Protein 2NO4 (pdb70)

Radius of gyration: 22.95 Å; Cα contacts (8 Å, |Δi|>4): 822; chains: 2; bounding box: 64×48×56 Å

CATH classification: 3.40.50.1000 (+1 more: 1.10.150.240)

GO terms:
  GO:0018784 (S)-2-haloacid dehalogenase activity (F, EXP)

Organism: Burkholderia cepacia (NCBI:txid292)

Sequence (451 aa):
LVDSLRACVFDAYGTLLDVHSAVMRNADEVGASAEALSMLWRQRQLEYSWTRTLMHQYADFWQLTDEALTFALRTYHLEDRKGLKDRLMSAYKELSAYPDAAETLEKLKSAGYIVAILSNGNDEMLQAALKASKLDRVLDSCLSADDLKIYKPDPRIYQFACDRLGVNPNEVCFVSSNAWDLGGAGKFGFNTVRINRQGNPPEYEFAPLKHQVNSLSELWPLLAKLVDSLRACVFDAYGTLLDVHSAVMRNADEVGASAEALSMLWRQRQLEYSWTRTLMHQYADFWQLTDEALTFALRTYHLEDRKGLKDRLMSAYKELSAYPDAAETLEKLKSAGYIVAILSNGNDEMLQAALKASKLDRVLDSCLSADDLKIYKPDPRIYQFACDRLGVNPNEVCFVSSNAWDLGGAGKFGFNTVRINRQGNPPEYEFAPLKHQVNSLSELWPLLAKN

B-factor: mean 32.61, std 12.42, range [8.03, 104.61]

Structure (mmCIF, N/CA/C/O backbone):
data_2NO4
#
_entry.id   2NO4
#
_cell.length_a   103.999
_cell.length_b   103.999
_cell.length_c   134.811
_cell.angle_alpha   90.000
_cell.angle_beta   90.000
_cell.angle_gamma   120.000
#
_symmetry.space_group_name_H-M   'P 31 2 1'
#
loop_
_entity.id
_entity.type
_entity.pdbx_description
1 polymer '(S)-2-haloacid dehalogenase IVA'
2 non-polymer 'SULFATE ION'
3 non-polymer 'CHLORIDE ION'
4 water water
#
loop_
_atom_site.group_PDB
_atom_site.id
_atom_site.type_symbol
_atom_site.label_atom_id
_atom_site.label_alt_id
_atom_site.label_comp_id
_atom_site.label_asym_id
_atom_site.label_entity_id
_atom_site.label_seq_id
_atom_site.pdbx_PDB_ins_code
_atom_site.Cartn_x
_atom_site.Cartn_y
_atom_site.Cartn_z
_atom_site.occupancy
_atom_site.B_iso_or_equiv
_atom_site.auth_seq_id
_atom_site.auth_comp_id
_atom_site.auth_asym_id
_atom_site.auth_atom_id
_atom_site.pdbx_PDB_model_num
ATOM 1 N N . LEU A 1 10 ? -29.911 69.290 -19.474 1.00 104.06 1 LEU A N 1
ATOM 2 C CA . LEU A 1 10 ? -30.419 70.697 -19.553 1.00 104.05 1 LEU A CA 1
ATOM 3 C C . LEU A 1 10 ? -31.938 70.824 -19.239 1.00 103.38 1 LEU A C 1
ATOM 4 O O . LEU A 1 10 ? -32.293 71.333 -18.167 1.00 103.57 1 LEU A O 1
ATOM 9 N N . VAL A 1 11 ? -32.823 70.357 -20.134 1.00 101.88 2 VAL A N 1
ATOM 10 C CA . VAL A 1 11 ? -34.293 70.478 -19.905 1.00 99.33 2 VAL A CA 1
ATOM 11 C C . VAL A 1 11 ? -35.124 69.155 -19.892 1.00 98.55 2 VAL A C 1
ATOM 12 O O . VAL A 1 11 ? -36.097 69.049 -19.133 1.00 98.20 2 VAL A O 1
ATOM 16 N N . ASP A 1 12 ? -34.736 68.170 -20.714 1.00 96.65 3 ASP A N 1
ATOM 17 C CA . ASP A 1 12 ? -35.420 66.852 -20.803 1.00 94.73 3 ASP A CA 1
ATOM 18 C C . ASP A 1 12 ? -34.405 65.691 -20.825 1.00 90.00 3 ASP A C 1
ATOM 19 O O . ASP A 1 12 ? -34.511 64.755 -21.634 1.00 90.26 3 ASP A O 1
ATOM 24 N N . SER A 1 13 ? -33.451 65.740 -19.900 1.00 83.70 4 SER A N 1
ATOM 25 C CA . SER A 1 13 ? -32.153 65.095 -20.105 1.00 77.05 4 SER A CA 1
ATOM 26 C C . SER A 1 13 ? -31.944 63.601 -19.756 1.00 70.66 4 SER A C 1
ATOM 27 O O . SER A 1 13 ? -31.058 62.979 -20.348 1.00 69.00 4 SER A O 1
ATOM 30 N N . LEU A 1 14 ? -32.732 63.035 -18.833 1.00 63.33 5 LEU A N 1
ATOM 31 C CA . LEU A 1 14 ? -32.408 61.707 -18.232 1.00 57.59 5 LEU A CA 1
ATOM 32 C C . LEU A 1 14 ? -32.330 60.524 -19.204 1.00 53.06 5 LEU A C 1
ATOM 33 O O . LEU A 1 14 ? -33.305 60.201 -19.880 1.00 52.92 5 LEU A O 1
ATOM 38 N N . ARG A 1 15 ? -31.164 59.882 -19.250 1.00 47.81 6 ARG A N 1
ATOM 39 C CA . ARG A 1 15 ? -30.953 58.731 -20.114 1.00 44.29 6 ARG A CA 1
ATOM 40 C C . ARG A 1 15 ? -30.685 57.450 -19.343 1.00 41.88 6 ARG A C 1
ATOM 41 O O . ARG A 1 15 ? -30.874 56.345 -19.874 1.00 39.48 6 ARG A O 1
ATOM 49 N N . ALA A 1 16 ? -30.219 57.604 -18.100 1.00 37.68 7 ALA A N 1
ATOM 50 C CA . ALA A 1 16 ? -29.686 56.479 -17.340 1.00 33.86 7 ALA A CA 1
ATOM 51 C C . ALA A 1 16 ? -30.150 56.567 -15.903 1.00 32.06 7 ALA A C 1
ATOM 52 O O . ALA A 1 16 ? -30.119 57.655 -15.287 1.00 27.58 7 ALA A O 1
ATOM 54 N N . CYS A 1 17 ? -30.602 55.414 -15.395 1.00 31.58 8 CYS A N 1
ATOM 55 C CA . CYS A 1 17 ? -30.827 55.212 -13.967 1.00 31.14 8 CYS A CA 1
ATOM 56 C C . CYS A 1 17 ? -29.703 54.317 -13.452 1.00 29.31 8 CYS A C 1
ATOM 57 O O . CYS A 1 17 ? -29.600 53.157 -13.817 1.00 28.09 8 CYS A O 1
ATOM 60 N N . VAL A 1 18 ? -28.852 54.911 -12.623 1.00 28.52 9 VAL A N 1
ATOM 61 C CA . VAL A 1 18 ? -27.715 54.220 -12.024 1.00 26.43 9 VAL A CA 1
ATOM 62 C C . VAL A 1 18 ? -28.009 54.000 -10.533 1.00 24.69 9 VAL A C 1
ATOM 63 O O . VAL A 1 18 ? -28.243 54.950 -9.773 1.00 23.53 9 VAL A O 1
ATOM 67 N N . PHE A 1 19 ? -27.995 52.727 -10.142 1.00 24.07 10 PHE A N 1
ATOM 68 C CA . PHE A 1 19 ? -28.282 52.299 -8.769 1.00 24.35 10 PHE A CA 1
ATOM 69 C C . PHE A 1 19 ? -27.027 51.886 -8.008 1.00 23.05 10 PHE A C 1
ATOM 70 O O . PHE A 1 19 ? -26.173 51.183 -8.527 1.00 23.57 10 PHE A O 1
ATOM 78 N N . ASP A 1 20 ? -26.967 52.298 -6.751 1.00 24.88 11 ASP A N 1
ATOM 79 C CA . ASP A 1 20 ? -26.155 51.635 -5.739 1.00 25.84 11 ASP A CA 1
ATOM 80 C C . ASP A 1 20 ? -26.658 50.182 -5.537 1.00 23.72 11 ASP A C 1
ATOM 81 O O . ASP A 1 20 ? -27.872 49.944 -5.659 1.00 24.53 11 ASP A O 1
ATOM 86 N N . ALA A 1 21 ? -25.776 49.222 -5.212 1.00 22.42 12 ALA A N 1
ATOM 87 C CA . ALA A 1 21 ? -26.268 47.882 -4.808 1.00 21.63 12 ALA A CA 1
ATOM 88 C C . ALA A 1 21 ? -26.503 47.692 -3.285 1.00 24.82 12 ALA A C 1
ATOM 89 O O . ALA A 1 21 ? -27.639 47.503 -2.864 1.00 25.26 12 ALA A O 1
ATOM 91 N N . TYR A 1 22 ? -25.442 47.729 -2.479 1.00 23.96 13 TYR A N 1
ATOM 92 C CA . TYR A 1 22 ? -25.524 47.254 -1.089 1.00 25.02 13 TYR A CA 1
ATOM 93 C C . TYR A 1 22 ? -26.145 48.325 -0.187 1.00 25.71 13 TYR A C 1
ATOM 94 O O . TYR A 1 22 ? -25.513 49.320 0.083 1.00 24.91 13 TYR A O 1
ATOM 103 N N . GLY A 1 23 ? -27.403 48.112 0.207 1.00 26.33 14 GLY A N 1
ATOM 104 C CA . GLY A 1 23 ? -28.164 49.077 0.997 1.00 25.60 14 GLY A CA 1
ATOM 105 C C . GLY A 1 23 ? -29.333 49.687 0.236 1.00 25.56 14 GLY A C 1
ATOM 106 O O . GLY A 1 23 ? -30.191 50.301 0.849 1.00 25.99 14 GLY A O 1
ATOM 107 N N . THR A 1 24 ? -29.342 49.556 -1.095 1.00 24.37 15 THR A N 1
ATOM 108 C CA . THR A 1 24 ? -30.340 50.186 -1.941 1.00 24.04 15 THR A CA 1
ATOM 109 C C . THR A 1 24 ? -31.202 49.141 -2.661 1.00 24.44 15 THR A C 1
ATOM 110 O O . THR A 1 24 ? -32.433 49.163 -2.549 1.00 25.46 15 THR A O 1
ATOM 114 N N . LEU A 1 25 ? -30.560 48.268 -3.429 1.00 23.08 16 LEU A N 1
ATOM 115 C CA . LEU A 1 25 ? -31.253 47.133 -4.076 1.00 24.15 16 LEU A CA 1
ATOM 116 C C . LEU A 1 25 ? -31.140 45.890 -3.227 1.00 25.66 16 LEU A C 1
ATOM 117 O O . LEU A 1 25 ? -32.023 45.028 -3.280 1.00 26.47 16 LEU A O 1
ATOM 122 N N . LEU A 1 26 ? -30.008 45.755 -2.518 1.00 25.96 17 LEU A N 1
ATOM 123 C CA . LEU A 1 26 ? -29.738 44.573 -1.696 1.00 26.72 17 LEU A CA 1
ATOM 124 C C . LEU A 1 26 ? -29.790 44.955 -0.224 1.00 27.56 17 LEU A C 1
ATOM 125 O O . LEU A 1 26 ? -29.235 45.978 0.187 1.00 25.12 17 LEU A O 1
ATOM 130 N N . ASP A 1 27 ? -30.484 44.140 0.568 1.00 27.94 18 ASP A N 1
ATOM 131 C CA . ASP A 1 27 ? -30.702 44.452 1.993 1.00 30.42 18 ASP A CA 1
ATOM 132 C C . ASP A 1 27 ? -29.516 43.961 2.837 1.00 29.93 18 ASP A C 1
ATOM 133 O O . ASP A 1 27 ? -29.378 42.764 3.066 1.00 30.63 18 ASP A O 1
ATOM 138 N N . VAL A 1 28 ? -28.658 44.883 3.288 1.00 32.46 19 VAL A N 1
ATOM 139 C CA . VAL A 1 28 ? -27.480 44.493 4.089 1.00 34.99 19 VAL A CA 1
ATOM 140 C C . VAL A 1 28 ? -27.844 43.928 5.496 1.00 36.45 19 VAL A C 1
ATOM 141 O O . VAL A 1 28 ? -27.066 43.153 6.040 1.00 36.12 19 VAL A O 1
ATOM 145 N N . HIS A 1 29 ? -29.025 44.269 6.038 1.00 36.20 20 HIS A N 1
ATOM 146 C CA . HIS A 1 29 ? -29.489 43.698 7.340 1.00 35.97 20 HIS A CA 1
ATOM 147 C C . HIS A 1 29 ? -29.798 42.190 7.298 1.00 36.50 20 HIS A C 1
ATOM 148 O O . HIS A 1 29 ? -29.774 41.512 8.329 1.00 33.92 20 HIS A O 1
ATOM 155 N N . SER A 1 30 ? -30.059 41.666 6.103 1.00 36.65 21 SER A N 1
ATOM 156 C CA . SER A 1 30 ? -30.580 40.298 5.939 1.00 36.01 21 SER A CA 1
ATOM 157 C C . SER A 1 30 ? -29.570 39.195 6.221 1.00 33.62 21 SER A C 1
ATOM 158 O O . SER A 1 30 ? -29.978 38.070 6.525 1.00 34.76 21 SER A O 1
ATOM 161 N N . ALA A 1 31 ? -28.269 39.480 6.085 1.00 31.29 22 ALA A N 1
ATOM 162 C CA . ALA A 1 31 ? -27.263 38.426 6.314 1.00 32.83 22 ALA A CA 1
ATOM 163 C C . ALA A 1 31 ? -27.283 37.980 7.784 1.00 32.02 22 ALA A C 1
ATOM 164 O O . ALA A 1 31 ? -27.304 36.739 8.079 1.00 33.43 22 ALA A O 1
ATOM 166 N N . VAL A 1 32 ? -27.364 38.970 8.681 1.00 30.98 23 VAL A N 1
ATOM 167 C CA . VAL A 1 32 ? -27.478 38.663 10.121 1.00 28.61 23 VAL A CA 1
ATOM 168 C C . VAL A 1 32 ? -28.942 38.314 10.478 1.00 29.05 23 VAL A C 1
ATOM 169 O O . VAL A 1 32 ? -29.163 37.391 11.269 1.00 28.29 23 VAL A O 1
ATOM 173 N N . MET A 1 33 ? -29.916 39.015 9.913 1.00 28.71 24 MET A N 1
ATOM 174 C CA . MET A 1 33 ? -31.313 38.772 10.256 1.00 34.42 24 MET A CA 1
ATOM 175 C C . MET A 1 33 ? -31.720 37.313 10.046 1.00 33.57 24 MET A C 1
ATOM 176 O O . MET A 1 33 ? -32.314 36.699 10.918 1.00 27.68 24 MET A O 1
ATOM 185 N N . ARG A 1 34 ? -31.343 36.745 8.904 1.00 36.14 25 ARG A N 1
ATOM 186 C CA . ARG A 1 34 ? -31.644 35.360 8.598 1.00 41.21 25 ARG A CA 1
ATOM 187 C C . ARG A 1 34 ? -30.981 34.390 9.584 1.00 40.18 25 ARG A C 1
ATOM 188 O O . ARG A 1 34 ? -31.444 33.253 9.729 1.00 41.09 25 ARG A O 1
ATOM 196 N N . ASN A 1 35 ? -29.910 34.835 10.253 1.00 34.67 26 ASN A N 1
ATOM 197 C CA . ASN A 1 35 ? -29.153 33.981 11.155 1.00 31.83 26 ASN A CA 1
ATOM 198 C C . ASN A 1 35 ? -29.186 34.454 12.600 1.00 28.56 26 ASN A C 1
ATOM 199 O O . ASN A 1 35 ? -28.330 34.054 13.3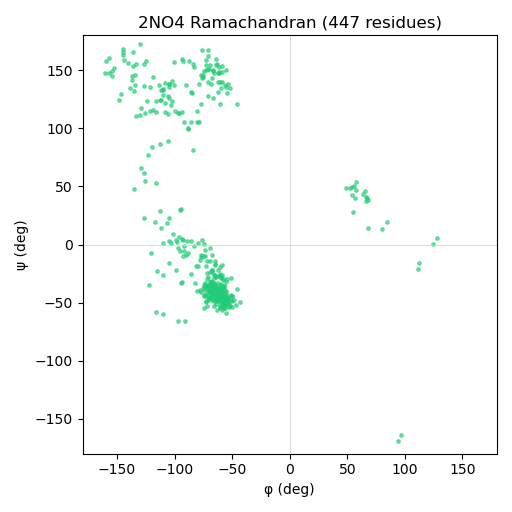72 1.00 25.16 26 ASN A O 1
ATOM 204 N N . ALA A 1 36 ? -30.160 35.292 12.951 1.00 26.64 27 ALA A N 1
ATOM 205 C CA . ALA A 1 36 ? -30.185 35.976 14.247 1.00 26.94 27 ALA A CA 1
ATOM 206 C C . ALA A 1 36 ? -30.204 35.034 15.467 1.00 26.77 27 ALA A C 1
ATOM 207 O O . ALA A 1 36 ? -29.534 35.300 16.476 1.00 24.52 27 ALA A O 1
ATOM 209 N N . ASP A 1 37 ? -30.923 33.913 15.354 1.00 27.53 28 ASP A N 1
ATOM 210 C CA . ASP A 1 37 ? -31.018 32.949 16.441 1.00 28.35 28 ASP A CA 1
ATOM 211 C C . ASP A 1 37 ? -29.676 32.286 16.678 1.00 28.31 28 ASP A C 1
ATOM 212 O O . ASP A 1 37 ? -29.308 32.047 17.838 1.00 30.46 28 ASP A O 1
ATOM 217 N N . GLU A 1 38 ? -28.931 32.011 15.617 1.00 23.14 29 GLU A N 1
ATOM 218 C CA . GLU A 1 38 ? -27.627 31.417 15.815 1.00 23.51 29 GLU A CA 1
ATOM 219 C C . GLU A 1 38 ? -26.640 32.428 16.392 1.00 21.00 29 GLU A C 1
ATOM 220 O O . GLU A 1 38 ? -25.751 32.069 17.125 1.00 20.91 29 GLU A O 1
ATOM 231 N N . VAL A 1 39 ? -26.831 33.701 16.068 1.00 24.08 30 VAL A N 1
ATOM 232 C CA . VAL A 1 39 ? -25.956 34.788 16.592 1.00 25.22 30 VAL A CA 1
ATOM 233 C C . VAL A 1 39 ? -26.265 35.080 18.087 1.00 25.28 30 VAL A C 1
ATOM 234 O O . VAL A 1 39 ? -25.340 35.233 18.874 1.00 26.45 30 VAL A O 1
ATOM 238 N N . GLY A 1 40 ? -27.558 35.136 18.459 1.00 25.32 31 GLY A N 1
ATOM 239 C CA . GLY A 1 40 ? -27.994 35.424 19.846 1.00 23.61 31 GLY A CA 1
ATOM 240 C C . GLY A 1 40 ? -28.322 36.902 19.955 1.00 22.98 31 GLY A C 1
ATOM 241 O O . GLY A 1 40 ? -28.459 37.577 18.939 1.00 22.92 31 GLY A O 1
ATOM 242 N N . ALA A 1 41 ? -28.411 37.433 21.173 1.00 22.19 32 ALA A N 1
ATOM 243 C CA . ALA A 1 41 ? -29.039 38.752 21.377 1.00 21.78 32 ALA A CA 1
ATOM 244 C C . ALA A 1 41 ? -28.174 39.959 20.943 1.00 22.50 32 ALA A C 1
ATOM 245 O O . ALA A 1 41 ? -28.672 41.094 20.867 1.00 24.69 32 ALA A O 1
ATOM 247 N N . SER A 1 42 ? -26.905 39.718 20.636 1.00 22.39 33 SER A N 1
ATOM 248 C CA . SER A 1 42 ? -26.033 40.754 20.065 1.00 26.29 33 SER A CA 1
ATOM 249 C C . SER A 1 42 ? -26.233 40.973 18.550 1.00 25.49 33 SER A C 1
ATOM 250 O O . SER A 1 42 ? -25.533 41.804 18.000 1.00 24.82 33 SER A O 1
ATOM 253 N N . ALA A 1 43 ? -27.166 40.248 17.907 1.00 22.71 34 ALA A N 1
ATOM 254 C CA . ALA A 1 43 ? -27.242 40.214 16.441 1.00 22.54 34 ALA A CA 1
ATOM 255 C C . ALA A 1 43 ? -27.323 41.594 15.816 1.00 20.58 34 ALA A C 1
ATOM 256 O O . ALA A 1 43 ? -26.612 41.866 14.841 1.00 23.93 34 ALA A O 1
ATOM 258 N N . GLU A 1 44 ? -28.209 42.440 16.325 1.00 22.18 35 GLU A N 1
ATOM 259 C CA . GLU A 1 44 ? -28.393 43.773 15.743 1.00 23.45 35 GLU A CA 1
ATOM 260 C C . GLU A 1 44 ? -27.108 44.643 15.882 1.00 24.47 35 GLU A C 1
ATOM 261 O O . GLU A 1 44 ? -26.693 45.287 14.916 1.00 20.49 35 GLU A O 1
ATOM 267 N N . ALA A 1 45 ? -26.502 44.636 17.074 1.00 20.83 36 ALA A N 1
ATOM 268 C CA . ALA A 1 45 ? -25.244 45.362 17.332 1.00 21.67 36 ALA A CA 1
ATOM 269 C C . ALA A 1 45 ? -24.102 44.815 16.437 1.00 21.94 36 ALA A C 1
ATOM 270 O O . ALA A 1 45 ? -23.302 45.595 15.879 1.00 22.03 36 ALA A O 1
ATOM 272 N N . LEU A 1 46 ? -24.015 43.483 16.314 1.00 19.01 37 LEU A N 1
ATOM 273 C CA . LEU A 1 46 ? -23.035 42.860 15.459 1.00 21.54 37 LEU A CA 1
ATOM 274 C C . LEU A 1 46 ? -23.209 43.330 13.986 1.00 20.55 37 LEU A C 1
ATOM 275 O O . LEU A 1 46 ? -22.234 43.664 13.301 1.00 20.68 37 LEU A O 1
ATOM 280 N N . SER A 1 47 ? -24.447 43.324 13.527 1.00 20.86 38 SER A N 1
ATOM 281 C CA . SER A 1 47 ? -24.798 43.693 12.168 1.00 23.36 38 SER A CA 1
ATOM 282 C C . SER A 1 47 ? -24.403 45.142 11.896 1.00 24.15 38 SER A C 1
ATOM 283 O O . SER A 1 47 ? -23.830 45.422 10.851 1.00 24.71 38 SER A O 1
ATOM 286 N N . MET A 1 48 ? -24.716 46.054 12.823 1.00 23.01 39 MET A N 1
ATOM 287 C CA . MET A 1 48 ? -24.317 47.457 12.697 1.00 25.90 39 MET A CA 1
ATOM 288 C C . MET A 1 48 ? -22.803 47.613 12.670 1.00 23.92 39 MET A C 1
ATOM 289 O O . MET A 1 48 ? -22.317 48.384 11.883 1.00 21.12 39 MET A O 1
ATOM 294 N N . LEU A 1 49 ? -22.078 46.865 13.508 1.00 22.54 40 LEU A N 1
ATOM 295 C CA . LEU A 1 49 ? -20.617 47.004 13.583 1.00 21.83 40 LEU A CA 1
ATOM 296 C C . LEU A 1 49 ? -19.992 46.444 12.288 1.00 21.69 40 LEU A C 1
ATOM 297 O O . LEU A 1 49 ? -19.038 47.012 11.728 1.00 21.18 40 LEU A O 1
ATOM 302 N N . TRP A 1 50 ? -20.522 45.314 11.831 1.00 19.23 41 TRP A N 1
ATOM 303 C CA . TRP A 1 50 ? -20.087 44.714 10.595 1.00 20.58 41 TRP A CA 1
ATOM 304 C C . TRP A 1 50 ? -20.165 45.693 9.416 1.00 19.81 41 TRP A C 1
ATOM 305 O O . TRP A 1 50 ? -19.194 45.874 8.689 1.00 19.95 41 TRP A O 1
ATOM 316 N N . ARG A 1 51 ? -21.332 46.291 9.236 1.00 21.87 42 ARG A N 1
ATOM 317 C CA . ARG A 1 51 ? -21.554 47.289 8.206 1.00 21.23 42 ARG A CA 1
ATOM 318 C C . ARG A 1 51 ? -20.624 48.547 8.377 1.00 17.14 42 ARG A C 1
ATOM 319 O O . ARG A 1 51 ? -20.023 48.992 7.373 1.00 20.13 42 ARG A O 1
ATOM 327 N N . GLN A 1 52 ? -20.518 49.110 9.579 1.00 13.42 43 GLN A N 1
ATOM 328 C CA . GLN A 1 52 ? -19.700 50.319 9.744 1.00 14.33 43 GLN A CA 1
ATOM 329 C C . GLN A 1 52 ? -18.221 50.068 9.443 1.00 13.14 43 GLN A C 1
ATOM 330 O O . GLN A 1 52 ? -17.545 50.903 8.856 1.00 8.03 43 GLN A O 1
ATOM 341 N N . ARG A 1 53 ? -17.713 48.914 9.854 1.00 16.67 44 ARG A N 1
ATOM 342 C CA . ARG A 1 53 ? -16.275 48.564 9.550 1.00 18.51 44 ARG A CA 1
ATOM 343 C C . ARG A 1 53 ? -16.013 48.230 8.074 1.00 17.22 44 ARG A C 1
ATOM 344 O O . ARG A 1 53 ? -14.985 48.602 7.528 1.00 19.29 44 ARG A O 1
ATOM 352 N N . GLN A 1 54 ? -16.961 47.572 7.429 1.00 19.97 45 GLN A N 1
ATOM 353 C CA . GLN A 1 54 ? -16.881 47.291 5.994 1.00 20.74 45 GLN A CA 1
ATOM 354 C C . GLN A 1 54 ? -16.727 48.620 5.224 1.00 20.92 45 GLN A C 1
ATOM 355 O O . GLN A 1 54 ? -15.813 48.771 4.389 1.00 23.59 45 GLN A O 1
ATOM 361 N N . LEU A 1 55 ? -17.567 49.590 5.554 1.00 18.99 46 LEU A N 1
ATOM 362 C CA . LEU A 1 55 ? -17.498 50.910 4.938 1.00 20.80 46 LEU A CA 1
ATOM 363 C C . LEU A 1 55 ? -16.273 51.715 5.362 1.00 20.22 46 LEU A C 1
ATOM 364 O O . LEU A 1 55 ? -15.618 52.277 4.509 1.00 20.49 46 LEU A O 1
ATOM 369 N N . GLU A 1 56 ? -15.967 51.744 6.668 1.00 18.50 47 GLU A N 1
ATOM 370 C CA . GLU A 1 56 ? -14.730 52.360 7.180 1.00 18.83 47 GLU A CA 1
ATOM 371 C C . GLU A 1 56 ? -13.518 51.873 6.375 1.00 21.19 47 GLU A C 1
ATOM 372 O O . GLU A 1 56 ? -12.711 52.695 5.906 1.00 21.48 47 GLU A O 1
ATOM 378 N N . TYR A 1 57 ? -13.418 50.545 6.170 1.00 20.63 48 TYR A N 1
ATOM 379 C CA . TYR A 1 57 ? -12.252 49.966 5.511 1.00 21.18 48 TYR A CA 1
ATOM 380 C C . TYR A 1 57 ? -12.202 50.431 4.054 1.00 21.06 48 TYR A C 1
ATOM 381 O O . TYR A 1 57 ? -11.113 50.706 3.550 1.00 20.64 48 TYR A O 1
ATOM 390 N N . SER A 1 58 ? -13.361 50.523 3.402 1.00 19.02 49 SER A N 1
ATOM 391 C CA . SER A 1 58 ? -13.418 50.954 1.992 1.00 22.16 49 SER A CA 1
ATOM 392 C C . SER A 1 58 ? -12.865 52.398 1.868 1.00 21.94 49 SER A C 1
ATOM 393 O O . SER A 1 58 ? -12.037 52.690 0.959 1.00 21.57 49 SER A O 1
ATOM 396 N N . TRP A 1 59 ? -13.253 53.248 2.831 1.00 19.97 50 TRP A N 1
ATOM 397 C CA . TRP A 1 59 ? -12.841 54.665 2.813 1.00 20.63 50 TRP A CA 1
ATOM 398 C C . TRP A 1 59 ? -11.385 54.850 3.205 1.00 21.77 50 TRP A C 1
ATOM 399 O O . TRP A 1 59 ? -10.626 55.496 2.480 1.00 20.11 50 TRP A O 1
ATOM 410 N N . THR A 1 60 ? -11.005 54.328 4.371 1.00 20.84 51 THR A N 1
ATOM 411 C CA . THR A 1 60 ? -9.662 54.541 4.847 1.00 20.97 51 THR A CA 1
ATOM 412 C C . THR A 1 60 ? -8.622 53.878 3.962 1.00 20.22 51 THR A C 1
ATOM 413 O O . THR A 1 60 ? -7.547 54.416 3.789 1.00 20.76 51 THR A O 1
ATOM 417 N N . ARG A 1 61 ? -8.910 52.694 3.405 1.00 20.48 52 ARG A N 1
ATOM 418 C CA . ARG A 1 61 ? -7.934 52.033 2.536 1.00 21.95 52 ARG A CA 1
ATOM 419 C C . ARG A 1 61 ? -7.734 52.791 1.226 1.00 22.96 52 ARG A C 1
ATOM 420 O O . ARG A 1 61 ? -6.662 52.759 0.653 1.00 21.78 52 ARG A O 1
ATOM 428 N N . THR A 1 62 ? -8.774 53.454 0.742 1.00 19.29 53 THR A N 1
ATOM 429 C CA . THR A 1 62 ? -8.614 54.290 -0.454 1.00 21.00 53 THR A CA 1
ATOM 430 C C . THR A 1 62 ? -7.731 55.514 -0.150 1.00 20.67 53 THR A C 1
ATOM 431 O O . THR A 1 62 ? -6.802 55.821 -0.895 1.00 21.87 53 THR A O 1
ATOM 435 N N . LEU A 1 63 ? -8.004 56.163 0.976 1.00 21.75 54 LEU A N 1
ATOM 436 C CA . LEU A 1 63 ? -7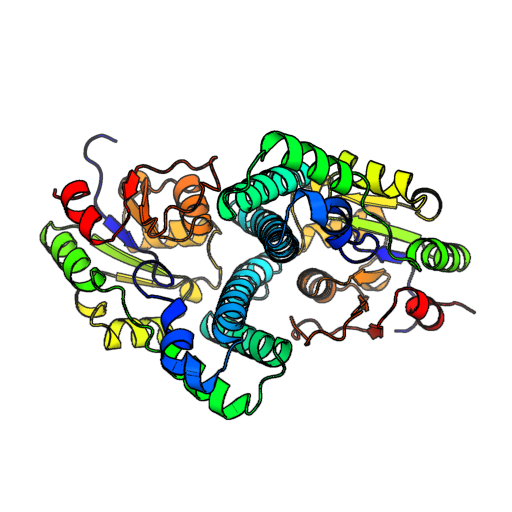.209 57.315 1.433 1.00 21.26 54 LEU A CA 1
ATOM 437 C C . LEU A 1 63 ? -5.729 56.991 1.630 1.00 22.56 54 LEU A C 1
ATOM 438 O O . LEU A 1 63 ? -4.866 57.805 1.355 1.00 22.08 54 LEU A O 1
ATOM 443 N N . MET A 1 64 ? -5.432 55.790 2.112 1.00 20.91 55 MET A N 1
ATOM 444 C CA . MET A 1 64 ? -4.073 55.447 2.390 1.00 22.70 55 MET A CA 1
ATOM 445 C C . MET A 1 64 ? -3.429 54.637 1.249 1.00 23.06 55 MET A C 1
ATOM 446 O O . MET A 1 64 ? -2.276 54.246 1.352 1.00 23.23 55 MET A O 1
ATOM 451 N N . HIS A 1 65 ? -4.174 54.410 0.165 1.00 22.26 56 HIS A N 1
ATOM 452 C CA . HIS A 1 65 ? -3.651 53.715 -1.027 1.00 23.66 56 HIS A CA 1
ATOM 453 C C . HIS A 1 65 ? -3.315 52.233 -0.752 1.00 22.97 56 HIS A C 1
ATOM 454 O O . HIS A 1 65 ? -2.286 51.729 -1.200 1.00 21.03 56 HIS A O 1
ATOM 461 N N . GLN A 1 66 ? -4.174 51.557 0.012 1.00 19.49 57 GLN A N 1
ATOM 462 C CA . GLN A 1 66 ? -3.990 50.121 0.231 1.00 21.48 57 GLN A CA 1
ATOM 463 C C . GLN A 1 66 ? -5.327 49.425 -0.086 1.00 22.77 57 GLN A C 1
ATOM 464 O O . GLN A 1 66 ? -5.955 48.828 0.782 1.00 21.86 57 GLN A O 1
ATOM 470 N N . TYR A 1 67 ? -5.730 49.472 -1.346 1.00 22.16 58 TYR A N 1
ATOM 471 C CA . TYR A 1 67 ? -6.947 48.787 -1.802 1.00 20.27 58 TYR A CA 1
ATOM 472 C C . TYR A 1 67 ? -6.905 47.263 -1.641 1.00 22.23 58 TYR A C 1
ATOM 473 O O . TYR A 1 67 ? -5.871 46.612 -1.921 1.00 21.23 58 TYR A O 1
ATOM 482 N N . ALA A 1 68 ? -8.048 46.696 -1.219 1.00 19.96 59 ALA A N 1
ATOM 483 C CA . ALA A 1 68 ? -8.345 45.273 -1.345 1.00 19.40 59 ALA A CA 1
ATOM 484 C C . ALA A 1 68 ? -9.813 45.270 -1.723 1.00 20.42 59 ALA A C 1
ATOM 485 O O . ALA A 1 68 ? -10.515 46.227 -1.395 1.00 21.28 59 ALA A O 1
ATOM 487 N N . ASP A 1 69 ? -10.279 44.209 -2.376 1.00 20.97 60 ASP A N 1
ATOM 488 C CA . ASP A 1 69 ? -11.643 44.145 -2.889 1.00 22.44 60 ASP A CA 1
ATOM 489 C C . ASP A 1 69 ? -12.706 44.006 -1.777 1.00 22.47 60 ASP A C 1
ATOM 490 O O . ASP A 1 69 ? -12.386 43.766 -0.587 1.00 20.92 60 ASP A O 1
ATOM 495 N N . PHE A 1 70 ? -13.950 44.214 -2.171 1.00 19.85 61 PHE A N 1
ATOM 496 C CA . PHE A 1 70 ? -15.009 44.463 -1.219 1.00 21.90 61 PHE A CA 1
ATOM 497 C C . PHE A 1 70 ? -15.315 43.215 -0.427 1.00 22.32 61 PHE A C 1
ATOM 498 O O . PHE A 1 70 ? -15.674 43.312 0.752 1.00 22.09 61 PHE A O 1
ATOM 506 N N . TRP A 1 71 ? -15.146 42.049 -1.066 1.00 21.90 62 TRP A N 1
ATOM 507 C CA . TRP A 1 71 ? -15.374 40.763 -0.382 1.00 22.91 62 TRP A CA 1
ATOM 508 C C . TRP A 1 71 ? -14.391 40.586 0.739 1.00 23.92 62 TRP A C 1
ATOM 509 O O . TRP A 1 71 ? -14.782 40.210 1.841 1.00 21.45 62 TRP A O 1
ATOM 520 N N . GLN A 1 72 ? -13.102 40.823 0.445 1.00 21.24 63 GLN A N 1
ATOM 521 C CA . GLN A 1 72 ? -12.072 40.828 1.472 1.00 20.98 63 GLN A CA 1
ATOM 522 C C . GLN A 1 72 ? -12.382 41.782 2.650 1.00 21.28 63 GLN A C 1
ATOM 523 O O . GLN A 1 72 ? -12.190 41.411 3.816 1.00 21.34 63 GLN A O 1
ATOM 529 N N . LEU A 1 73 ? -12.847 42.998 2.360 1.00 21.81 64 LEU A N 1
ATOM 530 C CA . LEU A 1 73 ? -13.191 43.946 3.436 1.00 20.92 64 LEU A CA 1
ATOM 531 C C . LEU A 1 73 ? -14.405 43.500 4.229 1.00 20.39 64 LEU A C 1
ATOM 532 O O . LEU A 1 73 ? -14.441 43.697 5.448 1.00 22.00 64 LEU A O 1
ATOM 537 N N . THR A 1 74 ? -15.391 42.932 3.534 1.00 22.95 65 THR A N 1
ATOM 538 C CA . THR A 1 74 ? -16.599 42.326 4.170 1.00 21.79 65 THR A CA 1
ATOM 539 C C . THR A 1 74 ? -16.197 41.233 5.175 1.00 22.44 65 THR A C 1
ATOM 540 O O . THR A 1 74 ? -16.723 41.175 6.291 1.00 22.50 65 THR A O 1
ATOM 544 N N . ASP A 1 75 ? -15.287 40.370 4.735 1.00 23.25 66 ASP A N 1
ATOM 545 C CA . ASP A 1 75 ? -14.703 39.314 5.528 1.00 23.46 66 ASP A CA 1
ATOM 546 C C . ASP A 1 75 ? -13.966 39.879 6.741 1.00 23.76 66 ASP A C 1
ATOM 547 O O . ASP A 1 75 ? -14.229 39.470 7.874 1.00 20.26 66 ASP A O 1
ATOM 552 N N . GLU A 1 76 ? -13.029 40.815 6.518 1.00 22.95 67 GLU A N 1
ATOM 553 C CA . GLU A 1 76 ? -12.285 41.433 7.635 1.00 22.98 67 GLU A CA 1
ATOM 554 C C . GLU A 1 76 ? -13.212 42.117 8.631 1.00 22.67 67 GLU A C 1
ATOM 555 O O . GLU A 1 76 ? -13.023 41.990 9.859 1.00 21.79 67 GLU A O 1
ATOM 561 N N . ALA A 1 77 ? -14.210 42.845 8.114 1.00 21.34 68 ALA A N 1
ATOM 562 C CA . ALA A 1 77 ? -15.132 43.549 8.986 1.00 22.05 68 ALA A CA 1
ATOM 563 C C . ALA A 1 77 ? -15.941 42.552 9.836 1.00 21.95 68 ALA A C 1
ATOM 564 O O . ALA A 1 77 ? -16.187 42.82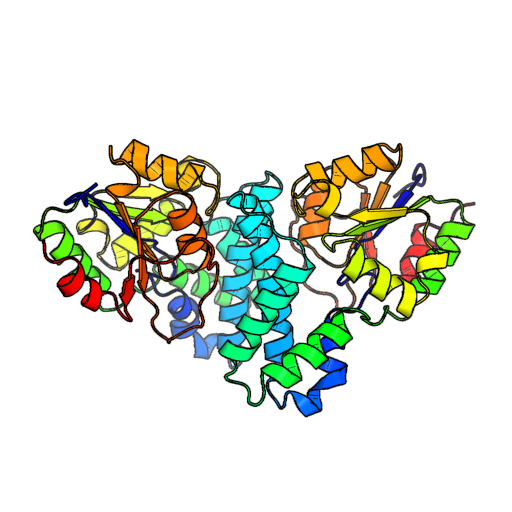1 11.000 1.00 22.12 68 ALA A O 1
ATOM 566 N N . LEU A 1 78 ? -16.337 41.425 9.239 1.00 21.80 69 LEU A N 1
ATOM 567 C CA . LEU A 1 78 ? -17.130 40.413 9.929 1.00 23.38 69 LEU A CA 1
ATOM 568 C C . LEU A 1 78 ? -16.282 39.745 11.036 1.00 21.72 69 LEU A C 1
ATOM 569 O O . LEU A 1 78 ? -16.710 39.629 12.204 1.00 20.00 69 LEU A O 1
ATOM 574 N N . THR A 1 79 ? -15.064 39.359 10.683 1.00 20.70 70 THR A N 1
ATOM 575 C CA . THR A 1 79 ? -14.143 38.812 11.662 1.00 22.26 70 THR A CA 1
ATOM 576 C C . THR A 1 79 ? -13.953 39.736 12.862 1.00 22.24 70 THR A C 1
ATOM 577 O O . THR A 1 79 ? -13.970 39.287 14.003 1.00 22.27 70 THR A O 1
ATOM 581 N N . PHE A 1 80 ? -13.753 41.020 12.587 1.00 21.23 71 PHE A N 1
ATOM 582 C CA . PHE A 1 80 ? -13.566 42.029 13.619 1.00 20.08 71 PHE A CA 1
ATOM 583 C C . PHE A 1 80 ? -14.809 42.133 14.535 1.00 21.56 71 PHE A C 1
ATOM 584 O O . PHE A 1 80 ? -14.661 42.196 15.762 1.00 19.63 71 PHE A O 1
ATOM 592 N N . ALA A 1 81 ? -15.998 42.215 13.916 1.00 19.15 72 ALA A N 1
ATOM 593 C CA . ALA A 1 81 ? -17.275 42.250 14.645 1.00 20.92 72 ALA A CA 1
ATOM 594 C C . ALA A 1 81 ? -17.528 40.994 15.540 1.00 20.30 72 ALA A C 1
ATOM 595 O O . ALA A 1 81 ? -17.941 41.144 16.706 1.00 19.65 72 ALA A O 1
ATOM 597 N N . LEU A 1 82 ? -17.305 39.791 14.993 1.00 21.05 73 LEU A N 1
ATOM 598 C CA . LEU A 1 82 ? -17.464 38.560 15.755 1.00 22.64 73 LEU A CA 1
ATOM 599 C C . LEU A 1 82 ? -16.509 38.535 16.944 1.00 23.32 73 LEU A C 1
ATOM 600 O O . LEU A 1 82 ? -16.899 38.152 18.049 1.00 22.48 73 LEU A O 1
ATOM 605 N N . ARG A 1 83 ? -15.264 38.957 16.712 1.00 21.76 74 ARG A N 1
ATOM 606 C CA . ARG A 1 83 ? -14.251 39.031 17.784 1.00 23.93 74 ARG A CA 1
ATOM 607 C C . ARG A 1 83 ? -14.648 40.030 18.860 1.00 22.98 74 ARG A C 1
ATOM 608 O O . ARG A 1 83 ? -14.545 39.725 20.051 1.00 24.40 74 ARG A O 1
ATOM 616 N N . THR A 1 84 ? -15.132 41.196 18.424 1.00 22.04 75 THR A N 1
ATOM 617 C CA . THR A 1 84 ? -15.603 42.262 19.313 1.00 23.28 75 THR A CA 1
ATOM 618 C C . THR A 1 84 ? -16.699 41.754 20.280 1.00 24.05 75 THR A C 1
ATOM 619 O O . THR A 1 84 ? -16.686 42.108 21.456 1.00 21.63 75 THR A O 1
ATOM 623 N N . TYR A 1 85 ? -17.619 40.942 19.757 1.00 23.42 76 TYR A N 1
ATOM 624 C CA . TYR A 1 85 ? -18.746 40.396 20.547 1.00 24.56 76 TYR A CA 1
ATOM 625 C C . TYR A 1 85 ? -18.440 39.060 21.238 1.00 25.36 76 TYR A C 1
ATOM 626 O O . TYR A 1 85 ? -19.321 38.461 21.909 1.00 26.68 76 TYR A O 1
ATOM 635 N N . HIS A 1 86 ? -17.197 38.610 21.087 1.00 24.90 77 HIS A N 1
ATOM 636 C CA . HIS A 1 86 ? -16.670 37.376 21.730 1.00 28.32 77 HIS A CA 1
ATOM 637 C C . HIS A 1 86 ? -17.556 36.207 21.407 1.00 31.43 77 HIS A C 1
ATOM 638 O O . HIS A 1 86 ? -17.870 35.409 22.280 1.00 32.87 77 HIS A O 1
ATOM 645 N N . LEU A 1 87 ? -18.002 36.088 20.177 1.00 33.19 78 LEU A N 1
ATOM 646 C CA . LEU A 1 87 ? -19.054 35.109 19.989 1.00 38.78 78 LEU A CA 1
ATOM 647 C C . LEU A 1 87 ? -18.562 33.644 20.149 1.00 42.19 78 LEU A C 1
ATOM 648 O O . LEU A 1 87 ? -17.373 33.328 19.929 1.00 42.10 78 LEU A O 1
ATOM 653 N N . GLU A 1 88 ? -19.472 32.768 20.592 1.00 44.99 79 GLU A N 1
ATOM 654 C CA . GLU A 1 88 ? -19.247 31.327 20.497 1.00 46.96 79 GLU A CA 1
ATOM 655 C C . GLU A 1 88 ? -19.332 30.874 19.020 1.00 46.57 79 GLU A C 1
ATOM 656 O O . GLU A 1 88 ? -20.196 31.352 18.264 1.00 42.89 79 GLU A O 1
ATOM 662 N N . ASP A 1 89 ? -18.432 29.954 18.639 1.00 46.56 80 ASP A N 1
ATOM 663 C CA . ASP A 1 89 ? -18.378 29.365 17.292 1.00 47.91 80 ASP A CA 1
ATOM 664 C C . ASP A 1 89 ? -18.255 30.395 16.190 1.00 47.49 80 ASP A C 1
ATOM 665 O O . ASP A 1 89 ? -19.006 30.366 15.215 1.00 45.27 80 ASP A O 1
ATOM 670 N N . ARG A 1 90 ? -17.287 31.295 16.370 1.00 47.77 81 ARG A N 1
ATOM 671 C CA . ARG A 1 90 ? -16.940 32.330 15.388 1.00 46.09 81 ARG A CA 1
ATOM 672 C C . ARG A 1 90 ? -16.852 31.711 13.960 1.00 48.25 81 ARG A C 1
ATOM 673 O O . ARG A 1 90 ? -17.331 32.291 12.992 1.00 49.16 81 ARG A O 1
ATOM 681 N N . LYS A 1 91 ? -16.321 30.496 13.874 1.00 49.10 82 LYS A N 1
ATOM 682 C CA . LYS A 1 91 ? -15.951 29.872 12.609 1.00 49.53 82 LYS A CA 1
ATOM 683 C C . LYS A 1 91 ? -17.160 29.435 11.774 1.00 46.97 82 LYS A C 1
ATOM 684 O O . LYS A 1 91 ? -17.241 29.778 10.578 1.00 42.95 82 LYS A O 1
ATOM 690 N N . GLY A 1 92 ? -18.063 28.652 12.398 1.00 44.06 83 GLY A N 1
ATOM 691 C CA . GLY A 1 92 ? -19.288 28.163 11.740 1.00 40.48 83 GLY A CA 1
ATOM 692 C C . GLY A 1 92 ? -20.200 29.353 11.483 1.00 36.14 83 GLY A C 1
ATOM 693 O O . GLY A 1 92 ? -20.791 29.510 10.409 1.00 36.26 83 GLY A O 1
ATOM 694 N N . LEU A 1 93 ? -20.283 30.205 12.487 1.00 32.86 84 LEU A N 1
ATOM 695 C CA . LEU A 1 93 ? -21.019 31.433 12.383 1.00 32.22 84 LEU A CA 1
ATOM 696 C C . LEU A 1 93 ? -20.525 32.326 11.218 1.00 30.24 84 LEU A C 1
ATOM 697 O O . LEU A 1 93 ? -21.342 32.867 10.425 1.00 26.69 84 LEU A O 1
ATOM 702 N N . LYS A 1 94 ? -19.204 32.436 11.097 1.00 27.66 85 LYS A N 1
ATOM 703 C CA . LYS A 1 94 ? -18.599 33.275 10.049 1.00 29.36 85 LYS A CA 1
ATOM 704 C C . LYS A 1 94 ? -18.940 32.726 8.663 1.00 28.76 85 LYS A C 1
ATOM 705 O O . LYS A 1 94 ? -19.384 33.492 7.803 1.00 25.26 85 LYS A O 1
ATOM 711 N N . ASP A 1 95 ? -18.780 31.404 8.479 1.00 30.02 86 ASP A N 1
ATOM 712 C CA . ASP A 1 95 ? -19.144 30.732 7.208 1.00 32.86 86 ASP A CA 1
ATOM 713 C C . ASP A 1 95 ? -20.587 30.982 6.825 1.00 30.06 86 ASP A C 1
ATOM 714 O O . ASP A 1 95 ? -20.855 31.355 5.684 1.00 31.15 86 ASP A O 1
ATOM 719 N N . ARG A 1 96 ? -21.504 30.819 7.775 1.00 30.25 87 ARG A N 1
ATOM 720 C CA . ARG A 1 96 ? -22.931 31.039 7.514 1.00 35.08 87 ARG A CA 1
ATOM 721 C C . ARG A 1 96 ? -23.216 32.495 7.154 1.00 30.11 87 ARG A C 1
ATOM 722 O O . ARG A 1 96 ? -23.962 32.770 6.190 1.00 28.87 87 ARG A O 1
ATOM 730 N N . LEU A 1 97 ? -22.650 33.432 7.929 1.00 25.85 88 LEU A N 1
ATOM 731 C CA . LEU A 1 97 ? -22.882 34.851 7.668 1.00 24.91 88 LEU A CA 1
ATOM 732 C C . LEU A 1 97 ? -22.275 35.317 6.328 1.00 22.84 88 LEU A C 1
ATOM 733 O O . LEU A 1 97 ? -22.900 36.097 5.616 1.00 25.11 88 LEU A O 1
ATOM 738 N N . MET A 1 98 ? -21.076 34.861 5.988 1.00 24.97 89 MET A N 1
ATOM 739 C CA . MET A 1 98 ? -20.497 35.217 4.681 1.00 26.87 89 MET A CA 1
ATOM 740 C C . MET A 1 98 ? -21.314 34.604 3.525 1.00 28.16 89 MET A C 1
ATOM 741 O O . MET A 1 98 ? -21.499 35.275 2.506 1.00 27.73 89 MET A O 1
ATOM 746 N N . SER A 1 99 ? -21.776 33.336 3.662 1.00 28.07 90 SER A N 1
ATOM 747 C CA . SER A 1 99 ? -22.648 32.708 2.616 1.00 29.36 90 SER A CA 1
ATOM 748 C C . SER A 1 99 ? -23.921 33.498 2.442 1.00 27.07 90 SER A C 1
ATOM 749 O O . SER A 1 99 ? -24.370 33.699 1.335 1.00 28.59 90 SER A O 1
ATOM 752 N N . ALA A 1 100 ? -24.503 33.943 3.547 1.00 27.43 91 ALA A N 1
ATOM 753 C CA . ALA A 1 100 ? -25.727 34.741 3.487 1.00 29.30 91 ALA A CA 1
ATOM 754 C C . ALA A 1 100 ? -25.448 36.089 2.786 1.00 29.58 91 ALA A C 1
ATOM 755 O O . ALA A 1 100 ? -26.305 36.634 2.059 1.00 30.92 91 ALA A O 1
ATOM 757 N N . TYR A 1 101 ? -24.246 36.626 2.996 1.00 29.94 92 TYR A N 1
ATOM 758 C CA . TYR A 1 101 ? -23.868 37.890 2.375 1.00 29.55 92 TYR A CA 1
ATOM 759 C C . TYR A 1 101 ? -23.671 37.719 0.875 1.00 29.66 92 TYR A C 1
ATOM 760 O O . TYR A 1 101 ? -24.013 38.616 0.081 1.00 29.28 92 TYR A O 1
ATOM 769 N N . LYS A 1 102 ? -23.113 36.570 0.488 1.00 31.54 93 LYS A N 1
ATOM 770 C CA . LYS A 1 102 ? -22.872 36.300 -0.933 1.00 32.53 93 LYS A CA 1
ATOM 771 C C . LYS A 1 102 ? -24.171 36.374 -1.749 1.00 32.62 93 LYS A C 1
ATOM 772 O O . LYS A 1 102 ? -24.174 36.892 -2.879 1.00 32.44 93 LYS A O 1
ATOM 778 N N . GLU A 1 103 ? -25.257 35.882 -1.140 1.00 32.61 94 GLU A N 1
ATOM 779 C CA . GLU A 1 103 ? -26.585 35.938 -1.716 1.00 34.69 94 GLU A CA 1
ATOM 780 C C . GLU A 1 103 ? -27.526 36.801 -0.875 1.00 33.61 94 GLU A C 1
ATOM 781 O O . GLU A 1 103 ? -28.618 36.375 -0.495 1.00 29.49 94 GLU A O 1
ATOM 787 N N . LEU A 1 104 ? -27.083 38.029 -0.602 1.00 32.76 95 LEU A N 1
ATOM 788 C CA . LEU A 1 104 ? -27.873 39.010 0.120 1.00 33.17 95 LEU A CA 1
ATOM 789 C C . LEU A 1 104 ? -29.245 39.173 -0.515 1.00 32.28 95 LEU A C 1
ATOM 790 O O . LEU A 1 104 ? -29.351 39.322 -1.730 1.00 32.68 95 LEU A O 1
ATOM 795 N N . SER A 1 105 ? -30.275 39.187 0.324 1.00 32.23 96 SER A N 1
ATOM 796 C CA . SER A 1 105 ? -31.653 39.362 -0.111 1.00 33.51 96 SER A CA 1
ATOM 797 C C . SER A 1 105 ? -31.829 40.703 -0.802 1.00 32.84 96 SER A C 1
ATOM 798 O O . SER A 1 105 ? -31.261 41.724 -0.356 1.00 32.88 96 SER A O 1
ATOM 801 N N . ALA A 1 106 ? -32.616 40.701 -1.879 1.00 30.11 97 ALA A N 1
ATOM 802 C CA . ALA A 1 106 ? -32.979 41.925 -2.539 1.00 28.09 97 ALA A CA 1
ATOM 803 C C . ALA A 1 106 ? -34.159 42.529 -1.795 1.00 32.25 97 ALA A C 1
ATOM 804 O O . ALA A 1 106 ? -34.957 41.814 -1.151 1.00 33.05 97 ALA A O 1
ATOM 806 N N . TYR A 1 107 ? -34.282 43.842 -1.870 1.00 29.93 98 TYR A N 1
ATOM 807 C CA . TYR A 1 107 ? -35.488 44.475 -1.365 1.00 31.63 98 TYR A CA 1
ATOM 808 C C . TYR A 1 107 ? -36.681 44.038 -2.230 1.00 34.14 98 TYR A C 1
ATOM 809 O O . TYR A 1 107 ? -36.505 43.769 -3.410 1.00 34.99 98 TYR A O 1
ATOM 818 N N . PRO A 1 108 ? -37.882 43.925 -1.624 1.00 36.50 99 PRO A N 1
ATOM 819 C CA . PRO A 1 108 ? -39.019 43.275 -2.293 1.00 37.99 99 PRO A CA 1
ATOM 820 C C . PRO A 1 108 ? -39.470 43.943 -3.614 1.00 37.34 99 PRO A C 1
ATOM 821 O O . PRO A 1 108 ? -40.002 43.257 -4.490 1.00 36.08 99 PRO A O 1
ATOM 825 N N . ASP A 1 109 ? -39.236 45.251 -3.752 1.00 37.61 100 ASP A N 1
ATOM 826 C CA . ASP A 1 109 ? -39.652 46.004 -4.945 1.00 37.20 100 ASP A CA 1
ATOM 827 C C . ASP A 1 109 ? -38.527 46.174 -5.995 1.00 35.75 100 ASP A C 1
ATOM 828 O O . ASP A 1 109 ? -38.762 46.739 -7.060 1.00 31.78 100 ASP A O 1
ATOM 833 N N . ALA A 1 110 ? -37.319 45.691 -5.704 1.00 33.14 101 ALA A N 1
ATOM 834 C CA . ALA A 1 110 ? -36.189 45.881 -6.640 1.00 32.20 101 ALA A CA 1
ATOM 835 C C . ALA A 1 110 ? -36.426 45.365 -8.085 1.00 32.48 101 ALA A C 1
ATOM 836 O O . ALA A 1 110 ? -36.352 46.127 -9.048 1.00 32.29 101 ALA A O 1
ATOM 838 N N . ALA A 1 111 ? -36.702 44.067 -8.220 1.00 32.84 102 ALA A N 1
ATOM 839 C CA . ALA A 1 111 ? -36.876 43.409 -9.522 1.00 33.49 102 ALA A CA 1
ATOM 840 C C . ALA A 1 111 ? -37.909 44.113 -10.377 1.00 32.54 102 ALA A C 1
ATOM 841 O O . ALA A 1 111 ? -37.615 44.482 -11.507 1.00 33.24 102 ALA A O 1
ATOM 843 N N . GLU A 1 112 ? -39.095 44.353 -9.818 1.00 34.90 103 GLU A N 1
ATOM 844 C CA . GLU A 1 112 ? -40.184 45.013 -10.552 1.00 35.85 103 GLU A CA 1
ATOM 845 C C . GLU A 1 112 ? -39.846 46.440 -10.994 1.00 35.63 103 GLU A C 1
ATOM 846 O O . GLU A 1 112 ? -40.142 46.830 -12.126 1.00 35.25 103 GLU A O 1
ATOM 852 N N . THR A 1 113 ? -39.245 47.224 -10.110 1.00 35.56 104 THR A N 1
ATOM 853 C CA . THR A 1 113 ? -38.975 48.625 -10.465 1.00 36.02 104 THR A CA 1
ATOM 854 C C . THR A 1 113 ? -37.864 48.783 -11.513 1.00 35.05 104 THR A C 1
ATOM 855 O O . THR A 1 113 ? -37.987 49.643 -12.387 1.00 32.27 104 THR A O 1
ATOM 859 N N . LEU A 1 114 ? -36.846 47.913 -11.469 1.00 34.06 105 LEU A N 1
ATOM 860 C CA . LEU A 1 114 ? -35.812 47.860 -12.514 1.00 35.33 105 LEU A CA 1
ATOM 861 C C . LEU A 1 114 ? -36.405 47.432 -13.875 1.00 37.10 105 LEU A C 1
ATOM 862 O O . LEU A 1 114 ? -36.028 47.972 -14.914 1.00 37.71 105 LEU A O 1
ATOM 867 N N . GLU A 1 115 ? -37.322 46.458 -13.849 1.00 40.25 106 GLU A N 1
ATOM 868 C CA . GLU A 1 115 ? -38.056 46.008 -15.050 1.00 42.46 106 GLU A CA 1
ATOM 869 C C . GLU A 1 115 ? -38.795 47.161 -15.689 1.00 40.27 106 GLU A C 1
ATOM 870 O O . GLU A 1 115 ? -38.655 47.387 -16.893 1.00 39.85 106 GLU A O 1
ATOM 876 N N . LYS A 1 116 ? -39.556 47.895 -14.869 1.00 38.77 107 LYS A N 1
ATOM 877 C CA . LYS A 1 116 ? -40.346 49.042 -15.307 1.00 38.72 107 LYS A CA 1
ATOM 878 C C . LYS A 1 116 ? -39.498 50.158 -15.895 1.00 38.87 107 LYS A C 1
ATOM 879 O O . LYS A 1 116 ? -39.900 50.818 -16.848 1.00 38.02 107 LYS A O 1
ATOM 885 N N . LEU A 1 117 ? -38.325 50.378 -15.319 1.00 36.58 108 LEU A N 1
ATOM 886 C CA . LEU A 1 117 ? -37.433 51.412 -15.829 1.00 35.42 108 LEU A CA 1
ATOM 887 C C . LEU A 1 117 ? -36.791 50.966 -17.133 1.00 36.49 108 LEU A C 1
ATOM 888 O O . LEU A 1 117 ? -36.621 51.764 -18.062 1.00 35.55 108 LEU A O 1
ATOM 893 N N . LYS A 1 118 ? -36.458 49.683 -17.207 1.00 39.55 109 LYS A N 1
ATOM 894 C CA . LYS A 1 118 ? -35.856 49.132 -18.410 1.00 46.44 109 LYS A CA 1
ATOM 895 C C . LYS A 1 118 ? -36.862 49.188 -19.580 1.00 47.62 109 LYS A C 1
ATOM 896 O O . LYS A 1 118 ? -36.474 49.418 -20.716 1.00 50.19 109 LYS A O 1
ATOM 902 N N . SER A 1 119 ? -38.149 49.029 -19.277 1.00 49.19 110 SER A N 1
ATOM 903 C CA . SER A 1 119 ? -39.228 49.120 -20.274 1.00 48.75 110 SER A CA 1
ATOM 904 C C . SER A 1 119 ? -39.529 50.527 -20.740 1.00 48.24 110 SER A C 1
ATOM 905 O O . SER A 1 119 ? -39.902 50.715 -21.903 1.00 48.79 110 SER A O 1
ATOM 908 N N . ALA A 1 120 ? -39.375 51.512 -19.854 1.00 45.84 111 ALA A N 1
ATOM 909 C CA . ALA A 1 120 ? -39.483 52.906 -20.258 1.00 45.96 111 ALA A CA 1
ATOM 910 C C . ALA A 1 120 ? -38.296 53.347 -21.147 1.00 46.21 111 ALA A C 1
ATOM 911 O O . ALA A 1 120 ? -38.269 54.486 -21.622 1.00 47.27 111 ALA A O 1
ATOM 913 N N . GLY A 1 121 ? -37.330 52.444 -21.359 1.00 46.03 112 GLY A N 1
ATOM 914 C CA . GLY A 1 121 ? -36.165 52.690 -22.232 1.00 44.21 112 GLY A CA 1
ATOM 915 C C . GLY A 1 121 ? -34.970 53.411 -21.602 1.00 44.07 112 GLY A C 1
ATOM 916 O O . GLY A 1 121 ? -34.117 53.975 -22.316 1.00 41.94 112 GLY A O 1
ATOM 917 N N . TYR A 1 122 ? -34.898 53.395 -20.266 1.00 42.24 113 TYR A N 1
ATOM 918 C CA . TYR A 1 122 ? -33.727 53.921 -19.562 1.00 39.14 113 TYR A CA 1
ATOM 919 C C . TYR A 1 122 ? -32.604 52.923 -19.709 1.00 35.85 113 TYR A C 1
ATOM 920 O O . TYR A 1 122 ? -32.850 51.709 -19.740 1.00 34.85 113 TYR A O 1
ATOM 929 N N . ILE A 1 123 ? -31.377 53.420 -19.830 1.00 33.52 114 ILE A N 1
ATOM 930 C CA . ILE A 1 123 ? -30.209 52.598 -19.525 1.00 33.12 114 ILE A CA 1
ATOM 931 C C . ILE A 1 123 ? -30.316 52.369 -18.000 1.00 32.29 114 ILE A C 1
ATOM 932 O O . ILE A 1 123 ? -30.490 53.325 -17.243 1.00 34.93 114 ILE A O 1
ATOM 937 N N . VAL A 1 124 ? -30.289 51.106 -17.575 1.00 32.41 115 VAL A N 1
ATOM 938 C CA . VAL A 1 124 ? -30.427 50.716 -16.143 1.00 30.90 115 VAL A CA 1
ATOM 939 C C . VAL A 1 124 ? -29.145 50.000 -15.727 1.00 31.01 115 VAL A C 1
ATOM 940 O O . VAL A 1 124 ? -28.786 48.949 -16.277 1.00 29.89 115 VAL A O 1
ATOM 944 N N . ALA A 1 125 ? -28.425 50.611 -14.791 1.00 28.85 116 ALA A N 1
ATOM 945 C CA . ALA A 1 125 ? -27.105 50.148 -14.433 1.00 28.61 116 ALA A CA 1
ATOM 946 C C . ALA A 1 125 ? -26.920 50.142 -12.912 1.00 26.01 116 ALA A C 1
ATOM 947 O O . ALA A 1 125 ? -27.531 50.912 -12.192 1.00 26.58 116 ALA A O 1
ATOM 949 N N . ILE A 1 126 ? -26.032 49.282 -12.450 1.00 27.16 117 ILE A N 1
ATOM 950 C CA . ILE A 1 126 ? -25.551 49.339 -11.083 1.00 25.51 117 ILE A CA 1
ATOM 951 C C . ILE A 1 126 ? -24.141 49.918 -11.095 1.00 26.19 117 ILE A C 1
ATOM 952 O O . ILE A 1 126 ? -23.330 49.614 -12.000 1.00 24.37 117 ILE A O 1
ATOM 957 N N . LEU A 1 127 ? -23.883 50.794 -10.121 1.00 25.52 118 LEU A N 1
ATOM 958 C CA . LEU A 1 127 ? -22.527 51.220 -9.810 1.00 21.43 118 LEU A CA 1
ATOM 959 C C . LEU A 1 127 ? -22.254 50.869 -8.338 1.00 22.21 118 LEU A C 1
ATOM 960 O O . LEU A 1 127 ? -22.871 51.446 -7.437 1.00 23.29 118 LEU A O 1
ATOM 965 N N . SER A 1 128 ? -21.303 49.958 -8.115 1.00 22.24 119 SER A N 1
ATOM 966 C CA . SER A 1 128 ? -21.121 49.357 -6.791 1.00 23.58 119 SER A CA 1
ATOM 967 C C . SER A 1 128 ? -19.652 49.233 -6.366 1.00 22.98 119 SER A C 1
ATOM 968 O O . SER A 1 128 ? -18.772 48.936 -7.203 1.00 22.21 119 SER A O 1
ATOM 971 N N . ASN A 1 129 ? -19.419 49.402 -5.051 1.00 20.43 120 ASN A N 1
ATOM 972 C CA . ASN A 1 129 ? -18.150 49.019 -4.416 1.00 21.80 120 ASN A CA 1
ATOM 973 C C . ASN A 1 129 ? -17.861 47.516 -4.531 1.00 20.12 120 ASN A C 1
ATOM 974 O O . ASN A 1 129 ? -16.688 47.108 -4.523 1.00 21.41 120 ASN A O 1
ATOM 979 N N . GLY A 1 130 ? -18.923 46.712 -4.645 1.00 22.95 121 GLY A N 1
ATOM 980 C CA . GLY A 1 130 ? -18.791 45.249 -4.684 1.00 22.10 121 GLY A CA 1
ATOM 981 C C . GLY A 1 130 ? -17.937 44.775 -5.855 1.00 22.91 121 GLY A C 1
ATOM 982 O O . GLY A 1 130 ? -18.122 45.235 -6.982 1.00 24.12 121 GLY A O 1
ATOM 983 N N . ASN A 1 131 ? -17.009 43.836 -5.617 1.00 21.13 122 ASN A N 1
ATOM 984 C CA . ASN A 1 131 ? -16.285 43.227 -6.728 1.00 24.25 122 ASN A CA 1
ATOM 985 C C . ASN A 1 131 ? -17.260 42.310 -7.512 1.00 26.22 122 ASN A C 1
ATOM 986 O O . ASN A 1 131 ? -18.347 41.981 -7.005 1.00 25.50 122 ASN A O 1
ATOM 991 N N . ASP A 1 132 ? -16.891 41.962 -8.748 1.00 29.49 123 ASP A N 1
ATOM 992 C CA . ASP A 1 132 ? -17.783 41.219 -9.662 1.00 33.36 123 ASP A CA 1
ATOM 993 C C . ASP A 1 132 ? -18.268 39.905 -9.085 1.00 32.15 123 ASP A C 1
ATOM 994 O O . ASP A 1 132 ? -19.454 39.600 -9.159 1.00 33.24 123 ASP A O 1
ATOM 999 N N . GLU A 1 133 ? -17.368 39.150 -8.477 1.00 31.87 124 GLU A N 1
ATOM 1000 C CA . GLU A 1 133 ? -17.731 37.847 -7.964 1.00 32.79 124 GLU A CA 1
ATOM 1001 C C . GLU A 1 133 ? -18.856 37.905 -6.934 1.00 32.66 124 GLU A C 1
ATOM 1002 O O . GLU A 1 133 ? -19.830 37.147 -7.042 1.00 32.55 124 GLU A O 1
ATOM 1008 N N . MET A 1 134 ? -18.737 38.798 -5.945 1.00 28.39 125 MET A N 1
ATOM 1009 C CA . MET A 1 134 ? -19.745 38.835 -4.895 1.00 25.98 125 MET A CA 1
ATOM 1010 C C . MET A 1 134 ? -21.004 39.489 -5.440 1.00 26.13 125 MET A C 1
ATOM 1011 O O . MET A 1 134 ? -22.099 39.059 -5.107 1.00 28.82 125 MET A O 1
ATOM 1016 N N . LEU A 1 135 ? -20.843 40.503 -6.275 1.00 26.77 126 LEU A N 1
ATOM 1017 C CA . LEU A 1 135 ? -21.962 41.232 -6.812 1.00 29.95 126 LEU A CA 1
ATOM 1018 C C . LEU A 1 135 ? -22.778 40.345 -7.745 1.00 27.78 126 LEU A C 1
ATOM 1019 O O . LEU A 1 135 ? -24.000 40.287 -7.648 1.00 27.51 126 LEU A O 1
ATOM 1024 N N . GLN A 1 136 ? -22.106 39.647 -8.641 1.00 29.78 127 GLN A N 1
ATOM 1025 C CA . GLN A 1 136 ? -22.824 38.811 -9.584 1.00 32.32 127 GLN A CA 1
ATOM 1026 C C . GLN A 1 136 ? -23.543 37.643 -8.891 1.00 29.71 127 GLN A C 1
ATOM 1027 O O . GLN A 1 136 ? -24.682 37.316 -9.245 1.00 28.96 127 GLN A O 1
ATOM 1033 N N . ALA A 1 137 ? -22.909 37.076 -7.862 1.00 28.17 128 ALA A N 1
ATOM 1034 C CA . ALA A 1 137 ? -23.533 36.030 -7.041 1.00 28.63 128 ALA A CA 1
ATOM 1035 C C . ALA A 1 137 ? -24.855 36.561 -6.436 1.00 28.56 128 ALA A C 1
ATOM 1036 O O . ALA A 1 137 ? -25.890 35.917 -6.565 1.00 27.78 128 ALA A O 1
ATOM 1038 N N . ALA A 1 138 ? -24.816 37.735 -5.794 1.00 28.20 129 ALA A N 1
ATOM 1039 C CA . ALA A 1 138 ? -26.027 38.329 -5.196 1.00 25.19 129 ALA A CA 1
ATOM 1040 C C . ALA A 1 138 ? -27.098 38.703 -6.200 1.00 27.46 129 ALA A C 1
ATOM 1041 O O . ALA A 1 138 ? -28.293 38.507 -5.922 1.00 27.16 129 ALA A O 1
ATOM 1043 N N . LEU A 1 139 ? -26.687 39.284 -7.326 1.00 25.96 130 LEU A N 1
ATOM 1044 C CA . LEU A 1 139 ? -27.630 39.708 -8.381 1.00 27.39 130 LEU A CA 1
ATOM 1045 C C . LEU A 1 139 ? -28.262 38.493 -9.101 1.00 29.10 130 LEU A C 1
ATOM 1046 O O . LEU A 1 139 ? -29.392 38.563 -9.545 1.00 30.44 130 LEU A O 1
ATOM 1051 N N . LYS A 1 140 ? -27.501 37.425 -9.264 1.00 28.94 131 LYS A N 1
ATOM 1052 C CA . LYS A 1 140 ? -28.045 36.186 -9.827 1.00 34.41 131 LYS A CA 1
ATOM 1053 C C . LYS A 1 140 ? -29.102 35.555 -8.900 1.00 34.19 131 LYS A C 1
ATOM 1054 O O . LYS A 1 140 ? -30.230 35.302 -9.342 1.00 35.84 131 LYS A O 1
ATOM 1060 N N . ALA A 1 141 ? -28.751 35.341 -7.623 1.00 31.98 132 ALA A N 1
ATOM 1061 C CA . ALA A 1 141 ? -29.671 34.759 -6.647 1.00 32.53 132 ALA A CA 1
ATOM 1062 C C . ALA A 1 141 ? -30.960 35.573 -6.526 1.00 33.17 132 ALA A C 1
ATOM 1063 O O . ALA A 1 141 ? -32.023 35.003 -6.345 1.00 33.05 132 ALA A O 1
ATOM 1065 N N . SER A 1 142 ? -30.875 36.900 -6.608 1.00 31.38 133 SER A N 1
ATOM 1066 C CA . SER A 1 142 ? -32.071 37.729 -6.437 1.00 31.38 133 SER A CA 1
ATOM 1067 C C . SER A 1 142 ? -32.777 38.067 -7.764 1.00 33.55 133 SER A C 1
ATOM 1068 O O . SER A 1 142 ? -33.742 38.838 -7.775 1.00 33.63 133 SER A O 1
ATOM 1071 N N . LYS A 1 143 ? -32.272 37.510 -8.870 1.00 35.24 134 LYS A N 1
ATOM 1072 C CA . LYS A 1 143 ? -32.842 37.685 -10.234 1.00 38.50 134 LYS A CA 1
ATOM 1073 C C . LYS A 1 143 ? -32.688 39.122 -10.775 1.00 38.74 134 LYS A C 1
ATOM 1074 O O . LYS A 1 143 ? -33.344 39.488 -11.775 1.00 39.77 134 LYS A O 1
ATOM 1080 N N . LEU A 1 144 ? -31.847 39.935 -10.129 1.00 34.60 135 LEU A N 1
ATOM 1081 C CA . LEU A 1 144 ? -31.686 41.330 -10.556 1.00 35.39 135 LEU A CA 1
ATOM 1082 C C . LEU A 1 144 ? -30.753 41.465 -11.764 1.00 36.18 135 LEU A C 1
ATOM 1083 O O . LEU A 1 144 ? -30.783 42.474 -12.463 1.00 38.52 135 LEU A O 1
ATOM 1088 N N . ASP A 1 145 ? -29.945 40.449 -12.026 1.00 37.66 136 ASP A N 1
ATOM 1089 C CA . ASP A 1 145 ? -29.011 40.507 -13.156 1.00 41.60 136 ASP A CA 1
ATOM 1090 C C . ASP A 1 145 ? -29.659 40.555 -14.536 1.00 44.87 136 ASP A C 1
ATOM 1091 O O . ASP A 1 145 ? -29.085 41.119 -15.455 1.00 45.73 136 ASP A O 1
ATOM 1096 N N . ARG A 1 146 ? -30.851 39.973 -14.676 1.00 47.63 137 ARG A N 1
ATOM 1097 C CA . ARG A 1 146 ? -31.524 39.916 -15.972 1.00 51.68 137 ARG A CA 1
ATOM 1098 C C . ARG A 1 146 ? -32.197 41.227 -16.357 1.00 51.25 137 ARG A C 1
ATOM 1099 O O . ARG A 1 146 ? -32.574 41.449 -17.502 1.00 52.17 137 ARG A O 1
ATOM 1107 N N . VAL A 1 147 ? -32.329 42.110 -15.393 1.00 50.66 138 VAL A N 1
ATOM 1108 C CA . VAL A 1 147 ? -32.976 43.365 -15.642 1.00 49.31 138 VAL A CA 1
ATOM 1109 C C . VAL A 1 147 ? -31.990 44.573 -15.556 1.00 48.45 138 VAL A C 1
ATOM 1110 O O . VAL A 1 147 ? -32.389 45.712 -15.228 1.00 49.24 138 VAL A O 1
ATOM 1114 N N . LEU A 1 148 ? -30.713 44.307 -15.869 1.00 44.22 139 LEU A N 1
ATOM 1115 C CA . LEU A 1 148 ? -29.659 45.327 -15.885 1.00 41.07 139 LEU A CA 1
ATOM 1116 C C . LEU A 1 148 ? -29.016 45.420 -17.255 1.00 40.75 139 LEU A C 1
ATOM 1117 O O . LEU A 1 148 ? -28.689 44.399 -17.847 1.00 41.39 139 LEU A O 1
ATOM 1122 N N . ASP A 1 149 ? -28.808 46.645 -17.736 1.00 39.17 140 ASP A N 1
ATOM 1123 C CA . ASP A 1 149 ? -27.970 46.871 -18.924 1.00 38.96 140 ASP A CA 1
ATOM 1124 C C . ASP A 1 149 ? -26.483 46.718 -18.611 1.00 38.13 140 ASP A C 1
ATOM 1125 O O . ASP A 1 149 ? -25.702 46.217 -19.429 1.00 38.18 140 ASP A O 1
ATOM 1130 N N . SER A 1 150 ? -26.094 47.130 -17.407 1.00 35.00 141 SER A N 1
ATOM 1131 C CA . SER A 1 150 ? -24.688 47.169 -17.053 1.00 33.09 141 SER A CA 1
ATOM 1132 C C . SER A 1 150 ? -24.493 47.040 -15.546 1.00 31.06 141 SER A C 1
ATOM 1133 O O . SER A 1 150 ? -25.271 47.567 -14.774 1.00 27.34 141 SER A O 1
ATOM 1136 N N . CYS A 1 151 ? -23.423 46.375 -15.144 1.00 30.81 142 CYS A N 1
ATOM 1137 C CA . CYS A 1 151 ? -23.108 46.340 -13.741 1.00 31.58 142 CYS A CA 1
ATOM 1138 C C . CYS A 1 151 ? -21.619 46.721 -13.576 1.00 30.18 142 CYS A C 1
ATOM 1139 O O . CYS A 1 151 ? -20.736 45.988 -13.998 1.00 29.60 142 CYS A O 1
ATOM 1142 N N . LEU A 1 152 ? -21.377 47.889 -12.982 1.00 27.22 143 LEU A N 1
ATOM 1143 C CA . LEU A 1 152 ? -20.044 48.482 -12.912 1.00 25.31 143 LEU A CA 1
ATOM 1144 C C . LEU A 1 152 ? -19.407 48.396 -11.522 1.00 23.35 143 LEU A C 1
ATOM 1145 O O . LEU A 1 152 ? -20.002 48.787 -10.532 1.00 23.52 143 LEU A O 1
ATOM 1150 N N . SER A 1 153 ? -18.192 47.875 -11.458 1.00 24.05 144 SER A N 1
ATOM 1151 C CA . SER A 1 153 ? -17.571 47.574 -10.152 1.00 23.93 144 SER A CA 1
ATOM 1152 C C . SER A 1 153 ? -16.381 48.476 -9.855 1.00 24.84 144 SER A C 1
ATOM 1153 O O . SER A 1 153 ? -15.498 48.597 -10.709 1.00 22.37 144 SER A O 1
ATOM 1156 N N . ALA A 1 154 ? -16.335 49.025 -8.629 1.00 25.09 145 ALA A N 1
ATOM 1157 C CA . ALA A 1 154 ? -15.157 49.733 -8.085 1.00 25.27 145 ALA A CA 1
ATOM 1158 C C . ALA A 1 154 ? -13.891 48.924 -8.223 1.00 25.65 145 ALA A C 1
ATOM 1159 O O . ALA A 1 154 ? -12.810 49.496 -8.337 1.00 24.87 145 ALA A O 1
ATOM 1161 N N . ASP A 1 155 ? -14.018 47.595 -8.225 1.00 25.71 146 ASP A N 1
ATOM 1162 C CA . ASP A 1 155 ? -12.882 46.706 -8.417 1.00 24.01 146 ASP A CA 1
ATOM 1163 C C . ASP A 1 155 ? -12.225 46.803 -9.802 1.00 25.93 146 ASP A C 1
ATOM 1164 O O . ASP A 1 155 ? -11.095 46.360 -9.966 1.00 24.27 146 ASP A O 1
ATOM 1169 N N . ASP A 1 156 ? -12.899 47.376 -10.798 1.00 24.58 147 ASP A N 1
ATOM 1170 C CA . ASP A 1 156 ? -12.213 47.628 -12.087 1.00 27.22 147 ASP A CA 1
ATOM 1171 C C . ASP A 1 156 ? -11.191 48.762 -11.943 1.00 26.75 147 ASP A C 1
ATOM 1172 O O . ASP A 1 156 ? -10.217 48.801 -12.687 1.00 28.82 147 ASP A O 1
ATOM 1177 N N . LEU A 1 157 ? -11.436 49.680 -11.005 1.00 26.21 148 LEU A N 1
ATOM 1178 C CA . LEU A 1 157 ? -10.599 50.863 -10.777 1.00 26.53 148 LEU A CA 1
ATOM 1179 C C . LEU A 1 157 ? -9.608 50.708 -9.629 1.00 27.57 148 LEU A C 1
ATOM 1180 O O . LEU A 1 157 ? -8.626 51.440 -9.564 1.00 25.01 148 LEU A O 1
ATOM 1185 N N . LYS A 1 158 ? -9.899 49.780 -8.706 1.00 25.76 149 LYS A N 1
ATOM 1186 C CA . LYS A 1 158 ? -9.205 49.675 -7.404 1.00 23.83 149 LYS A CA 1
ATOM 1187 C C . LYS A 1 158 ? -9.274 50.988 -6.578 1.00 21.70 149 LYS A C 1
ATOM 1188 O O . LYS A 1 158 ? -8.305 51.381 -5.934 1.00 21.72 149 LYS A O 1
ATOM 1194 N N . ILE A 1 159 ? -10.432 51.624 -6.608 1.00 21.26 150 ILE A N 1
ATOM 1195 C CA . ILE A 1 159 ? -10.685 52.914 -5.977 1.00 23.23 150 ILE A CA 1
ATOM 1196 C C . ILE A 1 159 ? -12.163 52.816 -5.529 1.00 23.65 150 ILE A C 1
ATOM 1197 O O . ILE A 1 159 ? -13.005 52.449 -6.331 1.00 24.21 150 ILE A O 1
ATOM 1202 N N . TYR A 1 160 ? -12.468 53.133 -4.266 1.00 22.33 151 TYR A N 1
ATOM 1203 C CA . TYR A 1 160 ? -13.852 53.088 -3.775 1.00 22.05 151 TYR A CA 1
ATOM 1204 C C . TYR A 1 160 ? -14.596 54.419 -3.861 1.00 22.87 151 TYR A C 1
ATOM 1205 O O . TYR A 1 160 ? -13.968 55.499 -3.960 1.00 19.57 151 TYR A O 1
ATOM 1214 N N . LYS A 1 161 ? -15.932 54.342 -3.842 1.00 21.95 152 LYS A N 1
ATOM 1215 C CA . LYS A 1 161 ? -16.784 55.539 -3.553 1.00 21.14 152 LYS A CA 1
ATOM 1216 C C . LYS A 1 161 ? -16.367 56.155 -2.203 1.00 20.28 152 LYS A C 1
ATOM 1217 O O . LYS A 1 161 ? -15.967 55.417 -1.291 1.00 20.41 152 LYS A O 1
ATOM 1223 N N . PRO A 1 162 ? -16.525 57.496 -2.029 1.00 20.66 153 PRO A N 1
ATOM 1224 C CA . PRO A 1 162 ? -17.054 58.458 -3.009 1.00 21.22 153 PRO A CA 1
ATOM 1225 C C . PRO A 1 162 ? -15.996 59.209 -3.846 1.00 21.68 153 PRO A C 1
ATOM 1226 O O . PRO A 1 162 ? -16.215 60.376 -4.201 1.00 22.96 153 PRO A O 1
ATOM 1230 N N . ASP A 1 163 ? -14.846 58.598 -4.112 1.00 20.54 154 ASP A N 1
ATOM 1231 C CA . ASP A 1 163 ? -13.869 59.230 -5.019 1.00 22.23 154 ASP A CA 1
ATOM 1232 C C . ASP A 1 163 ? -14.574 59.547 -6.356 1.00 21.97 154 ASP A C 1
ATOM 1233 O O . ASP A 1 163 ? -15.238 58.640 -6.907 1.00 21.08 154 ASP A O 1
ATOM 1238 N N . PRO A 1 164 ? -14.443 60.818 -6.898 1.00 22.29 155 PRO A N 1
ATOM 1239 C CA . PRO A 1 164 ? -15.229 61.126 -8.132 1.00 21.53 155 PRO A CA 1
ATOM 1240 C C . PRO A 1 164 ? -14.893 60.233 -9.328 1.00 22.49 155 PRO A C 1
ATOM 1241 O O . PRO A 1 164 ? -15.706 60.130 -10.236 1.00 24.16 155 PRO A O 1
ATOM 1245 N N . ARG A 1 165 ? -13.733 59.569 -9.318 1.00 21.22 156 ARG A N 1
ATOM 1246 C CA . ARG A 1 165 ? -13.356 58.751 -10.468 1.00 22.24 156 ARG A CA 1
ATOM 1247 C C . ARG A 1 165 ? -14.304 57.564 -10.650 1.00 23.43 156 ARG A C 1
ATOM 1248 O O . ARG A 1 165 ? -14.443 57.083 -11.762 1.00 20.92 156 ARG A O 1
ATOM 1256 N N . ILE A 1 166 ? -14.951 57.100 -9.568 1.00 22.82 157 ILE A N 1
ATOM 1257 C CA . ILE A 1 166 ? -15.908 55.991 -9.696 1.00 22.69 157 ILE A CA 1
ATOM 1258 C C . ILE A 1 166 ? -17.190 56.427 -10.449 1.00 19.32 157 ILE A C 1
ATOM 1259 O O . ILE A 1 166 ? -17.717 55.674 -11.294 1.00 20.89 157 ILE A O 1
ATOM 1264 N N . TYR A 1 167 ? -17.681 57.630 -10.145 1.00 19.39 158 TYR A N 1
ATOM 1265 C CA . TYR A 1 167 ? -18.824 58.205 -10.864 1.00 21.13 158 TYR A CA 1
ATOM 1266 C C . TYR A 1 167 ? -18.458 58.562 -12.301 1.00 21.85 158 TYR A C 1
ATOM 1267 O O . TYR A 1 167 ? -19.265 58.395 -13.218 1.00 23.02 158 TYR A O 1
ATOM 1276 N N . GLN A 1 168 ? -17.235 59.040 -12.497 1.00 23.08 159 GLN A N 1
ATOM 1277 C CA . GLN A 1 168 ? -16.730 59.310 -13.852 1.00 25.37 159 GLN A CA 1
ATOM 1278 C C . GLN A 1 168 ? -16.672 58.019 -14.701 1.00 24.17 159 GLN A C 1
ATOM 1279 O O . GLN A 1 168 ? -17.036 58.035 -15.880 1.00 23.06 159 GLN A O 1
ATOM 1285 N N . PHE A 1 169 ? -16.225 56.906 -14.102 1.00 24.91 160 PHE A N 1
ATOM 1286 C CA . PHE A 1 169 ? -16.241 55.561 -14.722 1.00 24.34 160 PHE A CA 1
ATOM 1287 C C . PHE A 1 169 ? -17.639 55.203 -15.288 1.00 25.00 160 PHE A C 1
ATOM 1288 O O . PHE A 1 169 ? -17.736 54.736 -16.431 1.00 25.24 160 PHE A O 1
ATOM 1296 N N . ALA A 1 170 ? -18.688 55.416 -14.482 1.00 25.58 161 ALA A N 1
ATOM 1297 C CA . ALA A 1 170 ? -20.066 55.162 -14.898 1.00 27.69 161 ALA A CA 1
ATOM 1298 C C . ALA A 1 170 ? -20.387 56.001 -16.149 1.00 28.23 161 ALA A C 1
ATOM 1299 O O . ALA A 1 170 ? -20.826 55.442 -17.146 1.00 27.75 161 ALA A O 1
ATOM 1301 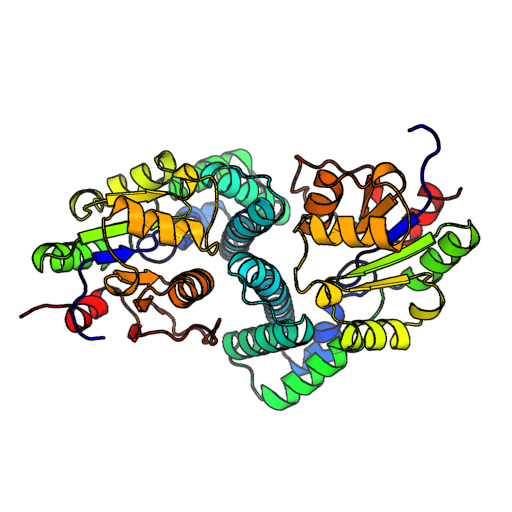N N . CYS A 1 171 ? -20.161 57.317 -16.086 1.00 28.68 162 CYS A N 1
ATOM 1302 C CA . CYS A 1 171 ? -20.341 58.214 -17.260 1.00 30.23 162 CYS A CA 1
ATOM 1303 C C . CYS A 1 171 ? -19.633 57.688 -18.509 1.00 30.12 162 CYS A C 1
ATOM 1304 O O . CYS A 1 171 ? -20.216 57.638 -19.587 1.00 30.73 162 CYS A O 1
ATOM 1307 N N . ASP A 1 172 ? -18.369 57.318 -18.354 1.00 28.90 163 ASP A N 1
ATOM 1308 C CA . ASP A 1 172 ? -17.547 56.882 -19.480 1.00 28.84 163 ASP A CA 1
ATOM 1309 C C . ASP A 1 172 ? -18.070 55.568 -20.028 1.00 29.80 163 ASP A C 1
ATOM 1310 O O . ASP A 1 172 ? -18.249 55.447 -21.250 1.00 27.22 163 ASP A O 1
ATOM 1315 N N . ARG A 1 173 ? -18.365 54.609 -19.147 1.00 29.36 164 ARG A N 1
ATOM 1316 C CA . ARG A 1 173 ? -18.908 53.291 -19.596 1.00 30.45 164 ARG A CA 1
ATOM 1317 C C . ARG A 1 173 ? -20.279 53.378 -20.264 1.00 30.67 164 ARG A C 1
ATOM 1318 O O . ARG A 1 173 ? -20.556 52.658 -21.237 1.00 30.31 164 ARG A O 1
ATOM 1326 N N . LEU A 1 174 ? -21.131 54.268 -19.764 1.00 31.10 165 LEU A N 1
ATOM 1327 C CA . LEU A 1 174 ? -22.518 54.334 -20.233 1.00 32.32 165 LEU A CA 1
ATOM 1328 C C . LEU A 1 174 ? -22.683 55.336 -21.360 1.00 34.92 165 LEU A C 1
ATOM 1329 O O . LEU A 1 174 ? -23.753 55.406 -21.967 1.00 36.26 165 LEU A O 1
ATOM 1334 N N . GLY A 1 175 ? -21.639 56.128 -21.613 1.00 34.99 166 GLY A N 1
ATOM 1335 C CA . GLY A 1 175 ? -21.647 57.109 -22.685 1.00 34.50 166 GLY A CA 1
ATOM 1336 C C . GLY A 1 175 ? -22.618 58.231 -22.392 1.00 35.03 166 GLY A C 1
ATOM 1337 O O . GLY A 1 175 ? -23.316 58.696 -23.295 1.00 35.45 166 GLY A O 1
ATOM 1338 N N . VAL A 1 176 ? -22.701 58.656 -21.131 1.00 32.99 167 VAL A N 1
ATOM 1339 C CA . VAL A 1 176 ? -23.652 59.706 -20.735 1.00 33.53 167 VAL A CA 1
ATOM 1340 C C . VAL A 1 176 ? -22.893 60.843 -20.049 1.00 34.26 167 VAL A C 1
ATOM 1341 O O . VAL A 1 176 ? -21.781 60.644 -19.549 1.00 35.97 167 VAL A O 1
ATOM 1345 N N . ASN A 1 177 ? -23.476 62.037 -20.028 1.00 35.28 168 ASN A N 1
ATOM 1346 C CA . ASN A 1 177 ? -22.956 63.120 -19.197 1.00 36.09 168 ASN A CA 1
ATOM 1347 C C . ASN A 1 177 ? -23.575 63.013 -17.807 1.00 34.52 168 ASN A C 1
ATOM 1348 O O . ASN A 1 177 ? -24.643 62.408 -17.680 1.00 34.71 168 ASN A O 1
ATOM 1353 N N . PRO A 1 178 ? -22.925 63.605 -16.771 1.00 33.41 169 PRO A N 1
ATOM 1354 C CA . PRO A 1 178 ? -23.485 63.554 -15.406 1.00 32.74 169 PRO A CA 1
ATOM 1355 C C . PRO A 1 178 ? -24.957 63.984 -15.290 1.00 34.44 169 PRO A C 1
ATOM 1356 O O . PRO A 1 178 ? -25.746 63.334 -14.596 1.00 31.81 169 PRO A O 1
ATOM 1360 N N . ASN A 1 179 ? -25.336 65.075 -15.960 1.00 38.24 170 ASN A N 1
ATOM 1361 C CA . ASN A 1 179 ? -26.713 65.575 -15.829 1.00 38.45 170 ASN A CA 1
ATOM 1362 C C . ASN A 1 179 ? -27.765 64.716 -16.572 1.00 37.00 170 ASN A C 1
ATOM 1363 O O . ASN A 1 179 ? -28.958 64.971 -16.454 1.00 38.13 170 ASN A O 1
ATOM 1368 N N . GLU A 1 180 ? -27.309 63.703 -17.317 1.00 35.74 171 GLU A N 1
ATOM 1369 C CA . GLU A 1 180 ? -28.194 62.697 -17.936 1.00 35.06 171 GLU A CA 1
ATOM 1370 C C . GLU A 1 180 ? -28.382 61.429 -17.064 1.00 34.14 171 GLU A C 1
ATOM 1371 O O . GLU A 1 180 ? -29.000 60.454 -17.504 1.00 31.47 171 GLU A O 1
ATOM 1377 N N . VAL A 1 181 ? -27.822 61.446 -15.851 1.00 32.78 172 VAL A N 1
ATOM 1378 C CA . VAL A 1 181 ? -27.893 60.301 -14.939 1.00 30.65 172 VAL A CA 1
ATOM 1379 C C . VAL A 1 181 ? -28.814 60.654 -13.770 1.00 31.05 172 VAL A C 1
ATOM 1380 O O . VAL A 1 181 ? -28.683 61.713 -13.156 1.00 31.46 172 VAL A O 1
ATOM 1384 N N . CYS A 1 182 ? -29.776 59.770 -13.514 1.00 33.22 173 CYS A N 1
ATOM 1385 C CA . CYS A 1 182 ? -30.499 59.725 -12.260 1.00 31.77 173 CYS A CA 1
ATOM 1386 C C . CYS A 1 182 ? -29.805 58.638 -11.400 1.00 29.81 173 CYS A C 1
ATOM 1387 O O . CYS A 1 182 ? -29.808 57.455 -11.748 1.00 27.96 173 CYS A O 1
ATOM 1390 N N . PHE A 1 183 ? -29.172 59.086 -10.317 1.00 27.78 174 PHE A N 1
ATOM 1391 C CA . PHE A 1 183 ? -28.397 58.210 -9.440 1.00 26.09 174 PHE A CA 1
ATOM 1392 C C . PHE A 1 183 ? -29.196 57.909 -8.171 1.00 23.65 174 PHE A C 1
ATOM 1393 O O . PHE A 1 183 ? -29.552 58.804 -7.419 1.00 24.84 174 PHE A O 1
ATOM 1401 N N . VAL A 1 184 ? -29.460 56.635 -7.957 1.00 23.84 175 VAL A N 1
ATOM 1402 C CA . VAL A 1 184 ? -30.356 56.216 -6.897 1.00 24.54 175 VAL A CA 1
ATOM 1403 C C . VAL A 1 184 ? -29.607 55.452 -5.798 1.00 21.95 175 VAL A C 1
ATOM 1404 O O . VAL A 1 184 ? -28.982 54.428 -6.071 1.00 23.75 175 VAL A O 1
ATOM 1408 N N . SER A 1 185 ? -29.715 55.917 -4.552 1.00 24.77 176 SER A N 1
ATOM 1409 C CA . SER A 1 185 ? -28.991 55.266 -3.457 1.00 24.51 176 SER A CA 1
ATOM 1410 C C . SER A 1 185 ? -29.684 55.490 -2.126 1.00 23.74 176 SER A C 1
ATOM 1411 O O . SER A 1 185 ? -30.324 56.525 -1.926 1.00 24.55 176 SER A O 1
ATOM 1414 N N . SER A 1 186 ? -29.556 54.525 -1.218 1.00 23.87 177 SER A N 1
ATOM 1415 C CA . SER A 1 186 ? -29.953 54.719 0.189 1.00 23.65 177 SER A CA 1
ATOM 1416 C C . SER A 1 186 ? -28.820 55.206 1.097 1.00 22.92 177 SER A C 1
ATOM 1417 O O . SER A 1 186 ? -29.060 55.476 2.277 1.00 24.23 177 SER A O 1
ATOM 1420 N N . ASN A 1 187 ? -27.598 55.294 0.564 1.00 23.20 178 ASN A N 1
ATOM 1421 C CA . ASN A 1 187 ? -26.388 55.616 1.348 1.00 21.22 178 ASN A CA 1
ATOM 1422 C C . ASN A 1 187 ? -26.078 57.090 1.154 1.00 19.35 178 ASN A C 1
ATOM 1423 O O . ASN A 1 187 ? -25.793 57.497 0.052 1.00 19.94 178 ASN A O 1
ATOM 1428 N N . ALA A 1 188 ? -26.170 57.860 2.219 1.00 19.94 179 ALA A N 1
ATOM 1429 C CA . ALA A 1 188 ? -26.101 59.324 2.166 1.00 19.64 179 ALA A CA 1
ATOM 1430 C C . ALA A 1 188 ? -24.738 59.790 1.665 1.00 21.28 179 ALA A C 1
ATOM 1431 O O . ALA A 1 188 ? -24.660 60.751 0.879 1.00 23.54 179 ALA A O 1
ATOM 1433 N N . TRP A 1 189 ? -23.674 59.119 2.133 1.00 21.93 180 TRP A N 1
ATOM 1434 C CA . TRP A 1 189 ? -22.300 59.339 1.617 1.00 22.17 180 TRP A CA 1
ATOM 1435 C C . TRP A 1 189 ? -22.156 59.159 0.084 1.00 21.55 180 TRP A C 1
ATOM 1436 O O . TRP A 1 189 ? -21.403 59.887 -0.562 1.00 22.92 180 TRP A O 1
ATOM 1447 N N . ASP A 1 190 ? -22.834 58.154 -0.463 1.00 20.52 181 ASP A N 1
ATOM 1448 C CA . ASP A 1 190 ? -22.797 57.826 -1.858 1.00 21.36 181 ASP A CA 1
ATOM 1449 C C . ASP A 1 190 ? -23.610 58.917 -2.607 1.00 23.81 181 ASP A C 1
ATOM 1450 O O . ASP A 1 190 ? -23.179 59.419 -3.642 1.00 21.60 181 ASP A O 1
ATOM 1455 N N . LEU A 1 191 ? -24.750 59.297 -2.055 1.00 22.70 182 LEU A N 1
ATOM 1456 C CA . LEU A 1 191 ? -25.555 60.392 -2.645 1.00 24.56 182 LEU A CA 1
ATOM 1457 C C . LEU A 1 191 ? -24.762 61.714 -2.605 1.00 25.51 182 LEU A C 1
ATOM 1458 O O . LEU A 1 191 ? -24.797 62.481 -3.552 1.00 26.91 182 LEU A O 1
ATOM 1463 N N . GLY A 1 192 ? -24.030 61.932 -1.501 1.00 26.60 183 GLY A N 1
ATOM 1464 C CA . GLY A 1 192 ? -23.117 63.065 -1.333 1.00 26.39 183 GLY A CA 1
ATOM 1465 C C . GLY A 1 192 ? -22.069 63.105 -2.432 1.00 26.04 183 GLY A C 1
ATOM 1466 O O . GLY A 1 192 ? -21.945 64.121 -3.137 1.00 23.63 183 GLY A O 1
ATOM 1467 N N . GLY A 1 193 ? -21.337 61.995 -2.610 1.00 25.01 184 GLY A N 1
ATOM 1468 C CA . GLY A 1 193 ? -20.340 61.908 -3.695 1.00 24.89 184 GLY A CA 1
ATOM 1469 C C . GLY A 1 193 ? -20.908 62.004 -5.128 1.00 24.95 184 GLY A C 1
ATOM 1470 O O . GLY A 1 193 ? -20.281 62.607 -6.009 1.00 24.80 184 GLY A O 1
ATOM 1471 N N . ALA A 1 194 ? -22.051 61.371 -5.383 1.00 23.37 185 ALA A N 1
ATOM 1472 C CA . ALA A 1 194 ? -22.652 61.381 -6.724 1.00 23.69 185 ALA A CA 1
ATOM 1473 C C . ALA A 1 194 ? -23.186 62.768 -7.055 1.00 26.41 185 ALA A C 1
ATOM 1474 O O . ALA A 1 194 ? -23.017 63.231 -8.203 1.00 26.34 185 ALA A O 1
ATOM 1476 N N . GLY A 1 195 ? -23.780 63.429 -6.044 1.00 24.17 186 GLY A N 1
ATOM 1477 C CA . GLY A 1 195 ? -24.353 64.765 -6.196 1.00 28.83 186 GLY A CA 1
ATOM 1478 C C . GLY A 1 195 ? -23.309 65.844 -6.422 1.00 29.81 186 GLY A C 1
ATOM 1479 O O . GLY A 1 195 ? -23.491 66.710 -7.303 1.00 29.15 186 GLY A O 1
ATOM 1480 N N . LYS A 1 196 ? -22.237 65.798 -5.622 1.00 30.66 187 LYS A N 1
ATOM 1481 C CA . LYS A 1 196 ? -21.044 66.656 -5.763 1.00 31.91 187 LYS A CA 1
ATOM 1482 C C . LYS A 1 196 ? -20.473 66.474 -7.180 1.00 32.63 187 LYS A C 1
ATOM 1483 O O . LYS A 1 196 ? -20.183 67.463 -7.870 1.00 30.77 187 LYS A O 1
ATOM 1489 N N . PHE A 1 197 ? -20.330 65.216 -7.615 1.00 28.93 188 PHE A N 1
ATOM 1490 C CA . PHE A 1 197 ? -19.880 64.879 -8.969 1.00 28.91 188 PHE A CA 1
ATOM 1491 C C . PHE A 1 197 ? -20.795 65.441 -10.097 1.00 29.90 188 PHE A C 1
ATOM 1492 O O . PHE A 1 197 ? -20.311 65.798 -11.183 1.00 31.70 188 PHE A O 1
ATOM 1500 N N . GLY A 1 198 ? -22.105 65.439 -9.871 1.00 28.39 189 GLY A N 1
ATOM 1501 C CA . GLY A 1 198 ? -23.031 66.125 -10.767 1.00 29.09 189 GLY A CA 1
ATOM 1502 C C . GLY A 1 198 ? -24.172 65.247 -11.252 1.00 29.99 189 GLY A C 1
ATOM 1503 O O . GLY A 1 198 ? -24.962 65.659 -12.105 1.00 29.02 189 GLY A O 1
ATOM 1504 N N . PHE A 1 199 ? -24.278 64.027 -10.731 1.00 28.42 190 PHE A N 1
ATOM 1505 C CA . PHE A 1 199 ? -25.465 63.223 -11.021 1.00 28.38 190 PHE A CA 1
ATOM 1506 C C . PHE A 1 199 ? -26.693 63.877 -10.376 1.00 27.99 190 PHE A C 1
ATOM 1507 O O . PHE A 1 199 ? -26.614 64.553 -9.319 1.00 29.35 190 PHE A O 1
ATOM 1515 N N . ASN A 1 200 ? -27.843 63.676 -11.000 1.00 31.46 191 ASN A N 1
ATOM 1516 C CA . ASN A 1 200 ? -29.097 63.965 -10.333 1.00 32.35 191 ASN A CA 1
ATOM 1517 C C . ASN A 1 200 ? -29.390 62.841 -9.358 1.00 31.47 191 ASN A C 1
ATOM 1518 O O . ASN A 1 200 ? -29.516 61.693 -9.761 1.00 33.34 191 ASN A O 1
ATOM 1523 N N . THR A 1 201 ? -29.514 63.175 -8.075 1.00 30.23 192 THR A N 1
ATOM 1524 C CA . THR A 1 201 ? -29.584 62.128 -7.059 1.00 28.78 192 THR A CA 1
ATOM 1525 C C . THR A 1 201 ? -30.983 61.988 -6.468 1.00 27.31 192 THR A C 1
ATOM 1526 O O . THR A 1 201 ? -31.662 62.976 -6.201 1.00 28.51 192 THR A O 1
ATOM 1530 N N . VAL A 1 202 ? -31.403 60.751 -6.267 1.00 26.17 193 VAL A N 1
ATOM 1531 C CA . VAL A 1 202 ? -32.650 60.461 -5.566 1.00 26.36 193 VAL A CA 1
ATOM 1532 C C . VAL A 1 202 ? -32.312 59.546 -4.393 1.00 27.01 193 VAL A C 1
ATOM 1533 O O . VAL A 1 202 ? -31.705 58.485 -4.583 1.00 26.57 193 VAL A O 1
ATOM 1537 N N . ARG A 1 203 ? -32.681 59.967 -3.187 1.00 25.28 194 ARG A N 1
ATOM 1538 C CA . ARG A 1 203 ? -32.546 59.091 -2.043 1.00 27.10 194 ARG A CA 1
ATOM 1539 C C . ARG A 1 203 ? -33.768 58.147 -1.848 1.00 27.81 194 ARG A C 1
ATOM 1540 O O . ARG A 1 203 ? -34.924 58.600 -1.876 1.00 27.48 194 ARG A O 1
ATOM 1548 N N . ILE A 1 204 ? -33.495 56.848 -1.666 1.00 28.37 195 ILE A N 1
ATOM 1549 C CA . ILE A 1 204 ? -34.462 55.915 -1.080 1.00 27.87 195 ILE A CA 1
ATOM 1550 C C . ILE A 1 204 ? -34.247 55.980 0.438 1.00 29.67 195 ILE A C 1
ATOM 1551 O O . ILE A 1 204 ? -33.302 55.390 0.971 1.00 30.88 195 ILE A O 1
ATOM 1556 N N . ASN A 1 205 ? -35.095 56.728 1.128 1.00 29.27 196 ASN A N 1
ATOM 1557 C CA . ASN A 1 205 ? -34.957 56.885 2.566 1.00 28.60 196 ASN A CA 1
ATOM 1558 C C . ASN A 1 205 ? -36.063 56.053 3.255 1.00 28.45 196 ASN A C 1
ATOM 1559 O O . ASN A 1 205 ? -37.134 56.565 3.509 1.00 28.31 196 ASN A O 1
ATOM 1564 N N . ARG A 1 206 ? -35.788 54.779 3.548 1.00 28.95 197 ARG A N 1
ATOM 1565 C CA . ARG A 1 206 ? -36.821 53.858 4.030 1.00 27.77 197 ARG A CA 1
ATOM 1566 C C . ARG A 1 206 ? -37.343 54.183 5.429 1.00 30.23 197 ARG A C 1
ATOM 1567 O O . ARG A 1 206 ? -38.547 53.993 5.700 1.00 31.23 197 ARG A O 1
ATOM 1575 N N . GLN A 1 207 ? -36.472 54.671 6.300 1.00 27.45 198 GLN A N 1
ATOM 1576 C CA . GLN A 1 207 ? -36.837 54.828 7.689 1.00 28.63 198 GLN A CA 1
ATOM 1577 C C . GLN A 1 207 ? -36.938 56.276 8.150 1.00 27.28 198 GLN A C 1
ATOM 1578 O O . GLN A 1 207 ? -37.015 56.539 9.332 1.00 24.56 198 GLN A O 1
ATOM 1589 N N . GLY A 1 208 ? -36.969 57.207 7.204 1.00 29.25 199 GLY A N 1
ATOM 1590 C CA . GLY A 1 208 ? -36.950 58.661 7.517 1.00 31.80 199 GLY A CA 1
ATOM 1591 C C . GLY A 1 208 ? -35.734 59.107 8.328 1.00 33.36 199 GLY A C 1
ATOM 1592 O O . GLY A 1 208 ? -35.867 59.804 9.346 1.00 32.14 199 GLY A O 1
ATOM 1593 N N . ASN A 1 209 ? -34.547 58.658 7.910 1.00 32.91 200 ASN A N 1
ATOM 1594 C CA . ASN A 1 209 ? -33.292 59.089 8.523 1.00 32.62 200 ASN A CA 1
ATOM 1595 C C . ASN A 1 209 ? -33.020 60.576 8.258 1.00 30.20 200 ASN A C 1
ATOM 1596 O O . ASN A 1 209 ? -33.437 61.114 7.228 1.00 28.07 200 ASN A O 1
ATOM 1601 N N . PRO A 1 210 ? -32.333 61.245 9.203 1.00 28.84 201 PRO A N 1
ATOM 1602 C CA . PRO A 1 210 ? -32.054 62.673 9.011 1.00 26.99 201 PRO A CA 1
ATOM 1603 C C . PRO A 1 210 ? -31.148 62.938 7.788 1.00 27.32 201 PRO A C 1
ATOM 1604 O O . PRO A 1 210 ? -30.446 61.992 7.315 1.00 26.78 201 PRO A O 1
ATOM 1608 N N . PRO A 1 211 ? -31.166 64.198 7.263 1.00 27.04 202 PRO A N 1
ATOM 1609 C CA . PRO A 1 211 ? -30.320 64.528 6.109 1.00 26.24 202 PRO A CA 1
ATOM 1610 C C . PRO A 1 211 ? -28.821 64.616 6.499 1.00 25.26 202 PRO A C 1
ATOM 1611 O O . PRO A 1 211 ? -28.472 64.901 7.654 1.00 26.15 202 PRO A O 1
ATOM 1615 N N . GLU A 1 212 ? -27.965 64.382 5.517 1.00 24.58 203 GLU A N 1
ATOM 1616 C CA . GLU A 1 212 ? -26.523 64.504 5.686 1.00 23.93 203 GLU A CA 1
ATOM 1617 C C . GLU A 1 212 ? -25.978 65.030 4.387 1.00 25.95 203 GLU A C 1
ATOM 1618 O O . GLU A 1 212 ? -26.693 65.029 3.387 1.00 28.38 203 GLU A O 1
ATOM 1624 N N . TYR A 1 213 ? -24.706 65.448 4.390 1.00 25.03 204 TYR A N 1
ATOM 1625 C CA . TYR A 1 213 ? -24.009 65.876 3.154 1.00 24.42 204 TYR A CA 1
ATOM 1626 C C . TYR A 1 213 ? -24.796 66.933 2.369 1.00 25.83 204 TYR A C 1
ATOM 1627 O O . TYR A 1 213 ? -24.951 66.808 1.165 1.00 25.27 204 TYR A O 1
ATOM 1636 N N . GLU A 1 214 ? -25.253 67.969 3.068 1.00 27.38 205 GLU A N 1
ATOM 1637 C CA . GLU A 1 214 ? -26.241 68.907 2.511 1.00 30.29 205 GLU A CA 1
ATOM 1638 C C . GLU A 1 214 ? -25.721 69.841 1.423 1.00 29.29 205 GLU A C 1
ATOM 1639 O O . GLU A 1 214 ? -26.517 70.422 0.687 1.00 29.05 205 GLU A O 1
ATOM 1645 N N . PHE A 1 215 ? -24.393 69.907 1.304 1.00 26.51 206 PHE A N 1
ATOM 1646 C CA . PHE A 1 215 ? -23.719 70.608 0.231 1.00 26.76 206 PHE A CA 1
ATOM 1647 C C . PHE A 1 215 ? -23.981 69.992 -1.146 1.00 27.85 206 PHE A C 1
ATOM 1648 O O . PHE A 1 215 ? -23.641 70.601 -2.167 1.00 30.18 206 PHE A O 1
ATOM 1656 N N . ALA A 1 216 ? -24.514 68.763 -1.165 1.00 27.66 207 ALA A N 1
ATOM 1657 C CA . ALA A 1 216 ? -24.901 68.070 -2.410 1.00 28.66 207 ALA A CA 1
ATOM 1658 C C . ALA A 1 216 ? -26.382 67.714 -2.302 1.00 30.72 207 ALA A C 1
ATOM 1659 O O . ALA A 1 216 ? -26.722 66.552 -2.031 1.00 29.56 207 ALA A O 1
ATOM 1661 N N . PRO A 1 217 ? -27.280 68.722 -2.503 1.00 32.05 208 PRO A N 1
ATOM 1662 C CA . PRO A 1 217 ? -28.705 68.447 -2.289 1.00 31.22 208 PRO A CA 1
ATOM 1663 C C . PRO A 1 217 ? -29.232 67.352 -3.231 1.00 28.33 208 PRO A C 1
ATOM 1664 O O . PRO A 1 217 ? -28.681 67.120 -4.327 1.00 29.32 208 PRO A O 1
ATOM 1668 N N . LEU A 1 218 ? -30.264 66.655 -2.763 1.00 29.67 209 LEU A N 1
ATOM 1669 C CA . LEU A 1 218 ? -30.984 65.695 -3.564 1.00 29.80 209 LEU A CA 1
ATOM 1670 C C . LEU A 1 218 ? -31.892 66.369 -4.597 1.00 33.07 209 LEU A C 1
ATOM 1671 O O . LEU A 1 218 ? -32.426 67.454 -4.352 1.00 30.42 209 LEU A O 1
ATOM 1676 N N . LYS A 1 219 ? -32.088 65.695 -5.728 1.00 33.12 210 LYS A N 1
ATOM 1677 C CA . LYS A 1 219 ? -33.171 66.052 -6.631 1.00 36.91 210 LYS A CA 1
ATOM 1678 C C . LYS A 1 219 ? -34.525 65.615 -6.016 1.00 36.76 210 LYS A C 1
ATOM 1679 O O . LYS A 1 219 ? -35.471 66.402 -5.937 1.00 35.31 210 LYS A O 1
ATOM 1685 N N . HIS A 1 220 ? -34.604 64.369 -5.545 1.00 34.93 211 HIS A N 1
ATOM 1686 C CA . HIS A 1 220 ? -35.810 63.844 -4.892 1.00 35.76 211 HIS A CA 1
ATOM 1687 C C . HIS A 1 220 ? -35.484 62.877 -3.754 1.00 33.26 211 HIS A C 1
ATOM 1688 O O . HIS A 1 220 ? -34.365 62.385 -3.651 1.00 32.15 211 HIS A O 1
ATOM 1695 N N . GLN A 1 221 ? -36.479 62.629 -2.904 1.00 32.36 212 GLN A N 1
ATOM 1696 C CA . GLN A 1 221 ? -36.412 61.603 -1.882 1.00 31.66 212 GLN A CA 1
ATOM 1697 C C . GLN A 1 221 ? -37.719 60.818 -1.874 1.00 32.04 212 GLN A C 1
ATOM 1698 O O . GLN A 1 221 ? -38.803 61.395 -1.920 1.00 31.05 212 GLN A O 1
ATOM 1704 N N . VAL A 1 222 ? -37.606 59.494 -1.866 1.00 31.73 213 VAL A N 1
ATOM 1705 C CA . VAL A 1 222 ? -38.757 58.617 -1.733 1.00 30.93 213 VAL A CA 1
ATOM 1706 C C . VAL A 1 222 ? -38.474 57.600 -0.626 1.00 32.24 213 VAL A C 1
ATOM 1707 O O . VAL A 1 222 ? -37.343 57.540 -0.099 1.00 29.11 213 VAL A O 1
ATOM 1711 N N . ASN A 1 223 ? -39.487 56.806 -0.260 1.00 31.19 214 ASN A N 1
ATOM 1712 C CA . ASN A 1 223 ? -39.304 55.885 0.844 1.00 32.83 214 ASN A CA 1
ATOM 1713 C C . ASN A 1 223 ? -39.259 54.437 0.416 1.00 31.20 214 ASN A C 1
ATOM 1714 O O . ASN A 1 223 ? -39.111 53.544 1.242 1.00 30.54 214 ASN A O 1
ATOM 1719 N N . SER A 1 224 ? -39.369 54.201 -0.884 1.00 31.72 215 SER A N 1
ATOM 1720 C CA . SER A 1 224 ? -39.235 52.850 -1.390 1.00 31.77 215 SER A CA 1
ATOM 1721 C C . SER A 1 224 ? -38.899 52.874 -2.868 1.00 30.84 215 SER A C 1
ATOM 1722 O O . SER A 1 224 ? -39.176 53.852 -3.547 1.00 31.42 215 SER A O 1
ATOM 1725 N N . LEU A 1 225 ? -38.307 51.789 -3.362 1.00 28.10 216 LEU A N 1
ATOM 1726 C CA . LEU A 1 225 ? -38.005 51.680 -4.777 1.00 29.49 216 LEU A CA 1
ATOM 1727 C C . LEU A 1 225 ? -39.242 51.843 -5.664 1.00 29.75 216 LEU A C 1
ATOM 1728 O O . LEU A 1 225 ? -39.161 52.431 -6.742 1.00 27.87 216 LEU A O 1
ATOM 1733 N N . SER A 1 226 ? -40.390 51.353 -5.197 1.00 32.09 217 SER A N 1
ATOM 1734 C CA . SER A 1 226 ? -41.611 51.392 -6.008 1.00 35.32 217 SER A CA 1
ATOM 1735 C C . SER A 1 226 ? -42.104 52.822 -6.229 1.00 37.27 217 SER A C 1
ATOM 1736 O O . SER A 1 226 ? -42.789 53.093 -7.226 1.00 36.29 217 SER A O 1
ATOM 1739 N N . GLU A 1 227 ? -41.697 53.748 -5.359 1.00 35.53 218 GLU A N 1
ATOM 1740 C CA . GLU A 1 227 ? -42.035 55.159 -5.557 1.00 37.47 218 GLU A CA 1
ATOM 1741 C C . GLU A 1 227 ? -41.176 55.832 -6.624 1.00 38.65 218 GLU A C 1
ATOM 1742 O O . GLU A 1 227 ? -41.463 56.953 -7.033 1.00 38.86 218 GLU A O 1
ATOM 1748 N N . LEU A 1 228 ? -40.135 55.143 -7.086 1.00 39.23 219 LEU A N 1
ATOM 1749 C CA . LEU A 1 228 ? -39.350 55.628 -8.211 1.00 41.90 219 LEU A CA 1
ATOM 1750 C C . LEU A 1 228 ? -40.142 55.634 -9.508 1.00 46.06 219 LEU A C 1
ATOM 1751 O O . LEU A 1 228 ? -39.920 56.488 -10.356 1.00 45.39 219 LEU A O 1
ATOM 1756 N N . TRP A 1 229 ? -41.043 54.669 -9.672 1.00 51.81 220 TRP A N 1
ATOM 1757 C CA . TRP A 1 229 ? -41.768 54.548 -10.939 1.00 58.07 220 TRP A CA 1
ATOM 1758 C C . TRP A 1 229 ? -42.695 55.745 -11.285 1.00 58.79 220 TRP A C 1
ATOM 1759 O O . TRP A 1 229 ? -42.578 56.280 -12.390 1.00 60.51 220 TRP A O 1
ATOM 1770 N N . PRO A 1 230 ? -43.590 56.179 -10.358 1.00 58.43 221 PRO A N 1
ATOM 1771 C CA . PRO A 1 230 ? -44.319 57.448 -10.622 1.00 58.43 221 PRO A CA 1
ATOM 1772 C C . PRO A 1 230 ? -43.380 58.604 -10.959 1.00 57.54 221 PRO A C 1
ATOM 1773 O O . PRO A 1 230 ? -43.553 59.285 -11.975 1.00 59.03 221 PRO A O 1
ATOM 1777 N N . LEU A 1 231 ? -42.379 58.794 -10.109 1.00 56.35 222 LEU A N 1
ATOM 1778 C CA . LEU A 1 231 ? -41.337 59.796 -10.302 1.00 54.98 222 LEU A CA 1
ATOM 1779 C C . LEU A 1 231 ? -40.671 59.725 -11.684 1.00 55.21 222 LEU A C 1
ATOM 1780 O O . LEU A 1 231 ? -40.620 60.723 -12.388 1.00 55.50 222 LEU A O 1
ATOM 1785 N N . LEU A 1 232 ? -40.186 58.547 -12.079 1.00 56.58 223 LEU A N 1
ATOM 1786 C CA . LEU A 1 232 ? -39.419 58.403 -13.330 1.00 58.42 223 LEU A CA 1
ATOM 1787 C C . LEU A 1 232 ? -40.201 57.969 -14.592 1.00 62.00 223 LEU A C 1
ATOM 1788 O O . LEU A 1 232 ? -39.623 57.926 -15.686 1.00 61.85 223 LEU A O 1
ATOM 1793 N N . ALA A 1 233 ? -41.493 57.646 -14.448 1.00 65.84 224 ALA A N 1
ATOM 1794 C CA . ALA A 1 233 ? -42.356 57.326 -15.604 1.00 69.98 224 ALA A CA 1
ATOM 1795 C C . ALA A 1 233 ? -42.143 58.364 -16.715 1.00 72.30 224 ALA A C 1
ATOM 1796 O O . ALA A 1 233 ? -42.340 59.565 -16.490 1.00 72.23 224 ALA A O 1
ATOM 1798 N N . LYS A 1 234 ? -41.729 57.888 -17.898 1.00 75.68 225 LYS A N 1
ATOM 1799 C CA . LYS A 1 234 ? -41.040 58.739 -18.894 1.00 78.96 225 LYS A CA 1
ATOM 1800 C C . LYS A 1 234 ? -41.917 59.786 -19.633 1.00 81.02 225 LYS A C 1
ATOM 1801 O O . LYS A 1 234 ? -43.065 60.068 -19.251 1.00 82.12 225 LYS A O 1
ATOM 1807 N N . LEU B 1 10 ? 11.840 48.057 18.552 1.00 79.77 1 LEU B N 1
ATOM 1808 C CA . LEU B 1 10 ? 11.934 49.550 18.453 1.00 80.39 1 LEU B CA 1
ATOM 1809 C C . LEU B 1 10 ? 13.210 50.087 19.150 1.00 81.20 1 LEU B C 1
ATOM 1810 O O . LEU B 1 10 ? 13.248 50.277 20.377 1.00 81.99 1 LEU B O 1
ATOM 1815 N N . VAL B 1 11 ? 14.253 50.299 18.341 1.00 81.14 2 VAL B N 1
ATOM 1816 C CA . VAL B 1 11 ? 15.548 50.838 18.794 1.00 81.02 2 VAL B CA 1
ATOM 1817 C C . VAL B 1 11 ? 15.518 52.382 18.683 1.00 79.42 2 VAL B C 1
ATOM 1818 O O . VAL B 1 11 ? 15.028 52.918 17.688 1.00 79.51 2 VAL B O 1
ATOM 1822 N N . ASP B 1 12 ? 16.031 53.084 19.699 1.00 77.54 3 ASP B N 1
ATOM 1823 C CA . ASP B 1 12 ? 15.969 54.563 19.758 1.00 75.07 3 ASP B CA 1
ATOM 1824 C C . ASP B 1 12 ? 17.091 55.309 18.982 1.00 72.72 3 ASP B C 1
ATOM 1825 O O . ASP B 1 12 ? 18.137 55.707 19.552 1.00 72.71 3 ASP B O 1
ATOM 1830 N N . SER B 1 13 ? 16.864 55.422 17.665 1.00 67.36 4 SER B N 1
ATOM 1831 C CA . SER B 1 13 ? 17.383 56.492 16.797 1.00 60.11 4 SER B CA 1
ATOM 1832 C C . SER B 1 13 ? 16.190 57.422 16.515 1.00 54.70 4 SER B C 1
ATOM 1833 O O . SER B 1 13 ? 16.149 58.171 15.515 1.00 53.31 4 SER B O 1
ATOM 1836 N N . LEU B 1 14 ? 15.218 57.356 17.421 1.00 46.69 5 LEU B N 1
ATOM 1837 C CA . LEU B 1 14 ? 13.997 58.121 17.312 1.00 40.63 5 LEU B CA 1
ATOM 1838 C C . LEU B 1 14 ? 14.254 59.553 17.762 1.00 38.53 5 LEU B C 1
ATOM 1839 O O . LEU B 1 14 ? 14.958 59.799 18.740 1.00 38.46 5 LEU B O 1
ATOM 1844 N N . ARG B 1 15 ? 13.704 60.504 17.033 1.00 35.28 6 ARG B N 1
ATOM 1845 C CA . ARG B 1 15 ? 13.850 61.894 17.413 1.00 34.55 6 ARG B CA 1
ATOM 1846 C C . ARG B 1 15 ? 12.523 62.474 17.912 1.00 32.99 6 ARG B C 1
ATOM 1847 O O . ARG B 1 15 ? 12.516 63.395 18.715 1.00 30.02 6 ARG B O 1
ATOM 1855 N N . ALA B 1 16 ? 11.394 61.918 17.462 1.00 29.87 7 ALA B N 1
ATOM 1856 C CA . ALA B 1 16 ? 10.098 62.518 17.786 1.00 28.43 7 ALA B CA 1
ATOM 1857 C C . ALA B 1 16 ? 9.065 61.474 18.172 1.00 26.97 7 ALA B C 1
ATOM 1858 O O . ALA B 1 16 ? 9.047 60.385 17.605 1.00 27.17 7 ALA B O 1
ATOM 1860 N N . CYS B 1 17 ? 8.245 61.824 19.167 1.00 25.68 8 CYS B N 1
ATOM 1861 C CA . CYS B 1 17 ? 7.039 61.082 19.541 1.00 26.51 8 CYS B CA 1
ATOM 1862 C C . CYS B 1 17 ? 5.889 61.922 19.103 1.00 26.06 8 CYS B C 1
ATOM 1863 O O . CYS B 1 17 ? 5.706 63.032 19.579 1.00 27.14 8 CYS B O 1
ATOM 1866 N N . VAL B 1 18 ? 5.144 61.400 18.129 1.00 26.82 9 VAL B N 1
ATOM 1867 C CA . VAL B 1 18 ? 4.030 62.117 17.550 1.00 23.84 9 VAL B CA 1
ATOM 1868 C C . VAL B 1 18 ? 2.741 61.391 17.944 1.00 23.56 9 VAL B C 1
ATOM 1869 O O . VAL B 1 18 ? 2.600 60.163 17.724 1.00 22.35 9 VAL B O 1
ATOM 1873 N N . PHE B 1 19 ? 1.845 62.160 18.558 1.00 21.25 10 PHE B N 1
ATOM 1874 C CA . PHE B 1 19 ? 0.638 61.676 19.170 1.00 22.99 10 PHE B CA 1
ATOM 1875 C C . PHE B 1 19 ? -0.640 62.074 18.424 1.00 22.54 10 PHE B C 1
ATOM 1876 O O . PHE B 1 19 ? -0.837 63.223 18.089 1.00 22.82 10 PHE B O 1
ATOM 1884 N N . ASP B 1 20 ? -1.511 61.094 18.220 1.00 23.98 11 ASP B N 1
ATOM 1885 C CA . ASP B 1 20 ? -2.924 61.340 17.964 1.00 23.14 11 ASP B CA 1
ATOM 1886 C C . ASP B 1 20 ? -3.550 62.052 19.163 1.00 21.84 11 ASP B C 1
ATOM 1887 O O . ASP B 1 20 ? -3.085 61.901 20.301 1.00 21.74 11 ASP B O 1
ATOM 1892 N N . ALA B 1 21 ? -4.551 62.897 18.924 1.00 22.37 12 ALA B N 1
ATOM 1893 C CA . ALA B 1 21 ? -5.231 63.571 20.033 1.00 21.94 12 ALA B CA 1
ATOM 1894 C C . ALA B 1 21 ? -6.532 62.874 20.465 1.00 24.54 12 ALA B C 1
ATOM 1895 O O . ALA B 1 21 ? -6.600 62.330 21.570 1.00 23.94 12 ALA B O 1
ATOM 1897 N N . TYR B 1 22 ? -7.535 62.865 19.582 1.00 20.96 13 TYR B N 1
ATOM 1898 C CA . TYR B 1 22 ? -8.897 62.462 19.932 1.00 24.45 13 TYR B CA 1
ATOM 1899 C C . TYR B 1 22 ? -8.989 60.939 19.976 1.00 23.31 13 TYR B C 1
ATOM 1900 O O . TYR B 1 22 ? -8.962 60.274 18.930 1.00 24.18 13 TYR B O 1
ATOM 1909 N N . GLY B 1 23 ? -9.053 60.409 21.184 1.00 22.62 14 GLY B N 1
ATOM 1910 C CA . GLY B 1 23 ? -9.070 58.939 21.385 1.00 25.60 14 GLY B CA 1
ATOM 1911 C C . GLY B 1 23 ? -7.802 58.400 22.040 1.00 24.36 14 GLY B C 1
ATOM 1912 O O . GLY B 1 23 ? -7.814 57.320 22.633 1.00 23.81 14 GLY B O 1
ATOM 1913 N N . THR B 1 24 ? -6.721 59.176 21.954 1.00 22.13 15 THR B N 1
ATOM 1914 C CA . THR B 1 24 ? -5.399 58.761 22.447 1.00 22.00 15 THR B CA 1
ATOM 1915 C C . THR B 1 24 ? -4.998 59.561 23.684 1.00 22.62 15 THR B C 1
ATOM 1916 O O . THR B 1 24 ? -4.767 58.984 24.747 1.00 22.48 15 THR B O 1
ATOM 1920 N N . LEU B 1 25 ? -4.907 60.885 23.533 1.00 22.53 16 LEU B N 1
ATOM 1921 C CA . LEU B 1 25 ? -4.598 61.774 24.656 1.00 24.74 16 LEU B CA 1
ATOM 1922 C C . LEU B 1 25 ? -5.872 62.292 25.302 1.00 23.99 16 LEU B C 1
ATOM 1923 O O . LEU B 1 25 ? -5.890 62.509 26.498 1.00 27.13 16 LEU B O 1
ATOM 1928 N N . LEU B 1 26 ? -6.917 62.468 24.489 1.00 23.86 17 LEU B N 1
ATOM 1929 C CA . LEU B 1 26 ? -8.209 63.027 24.904 1.00 24.59 17 LEU B CA 1
ATOM 1930 C C . LEU B 1 26 ? -9.279 61.949 24.790 1.00 26.42 17 LEU B C 1
ATOM 1931 O O . LEU B 1 26 ? -9.357 61.238 23.792 1.00 26.76 17 LEU B O 1
ATOM 1936 N N . ASP B 1 27 ? -10.131 61.884 25.798 1.00 27.67 18 ASP B N 1
ATOM 1937 C CA . ASP B 1 27 ? -11.123 60.813 25.916 1.00 30.16 18 ASP B CA 1
ATOM 1938 C C . ASP B 1 27 ? -12.427 61.193 25.188 1.00 29.07 18 ASP B C 1
ATOM 1939 O O . ASP B 1 27 ? -13.221 61.952 25.723 1.00 30.73 18 ASP B O 1
ATOM 1944 N N . VAL B 1 28 ? -12.626 60.701 23.970 1.00 31.46 19 VAL B N 1
ATOM 1945 C CA . VAL B 1 28 ? -13.813 61.129 23.185 1.00 35.78 19 VAL B CA 1
ATOM 1946 C C . VAL B 1 28 ? -15.173 60.803 23.902 1.00 38.56 19 VAL B C 1
ATOM 1947 O O . VAL B 1 28 ? -16.164 61.539 23.736 1.00 39.28 19 VAL B O 1
ATOM 1951 N N . HIS B 1 29 ? -15.173 59.759 24.740 1.00 39.19 20 HIS B N 1
ATOM 1952 C CA . HIS B 1 29 ? -16.347 59.345 25.546 1.00 38.35 20 HIS B CA 1
ATOM 1953 C C . HIS B 1 29 ? -16.832 60.332 26.630 1.00 38.16 20 HIS B C 1
ATOM 1954 O O . HIS B 1 29 ? -17.993 60.325 26.987 1.00 37.80 20 HIS B O 1
ATOM 1961 N N . SER B 1 30 ? -15.948 61.174 27.142 1.00 38.54 21 SER B N 1
ATOM 1962 C CA . SER B 1 30 ? -16.291 62.106 28.208 1.00 37.42 21 SER B CA 1
ATOM 1963 C C . SER B 1 30 ? -17.332 63.183 27.829 1.00 37.90 21 SER B C 1
ATOM 1964 O O . SER B 1 30 ? -18.044 63.692 28.718 1.00 36.96 21 SER B O 1
ATOM 1967 N N . ALA B 1 31 ? -17.427 63.549 26.536 1.00 36.68 22 ALA B N 1
ATOM 1968 C CA . ALA B 1 31 ? -18.373 64.608 26.159 1.00 34.69 22 ALA B CA 1
ATOM 1969 C C . ALA B 1 31 ? -19.807 64.161 26.488 1.00 33.57 22 ALA B C 1
ATOM 1970 O O . ALA B 1 31 ? -20.554 64.906 27.191 1.00 33.82 22 ALA B O 1
ATOM 1972 N N . VAL B 1 32 ? -20.173 62.939 26.070 1.00 32.69 23 VAL B N 1
ATOM 1973 C CA . VAL B 1 32 ? -21.511 62.392 26.455 1.00 29.28 23 VAL B CA 1
ATOM 1974 C C . VAL B 1 32 ? -21.543 61.891 27.905 1.00 31.30 23 VAL B C 1
ATOM 1975 O O . VAL B 1 32 ? -22.526 62.138 28.570 1.00 31.91 23 VAL B O 1
ATOM 1979 N N . MET B 1 33 ? -20.495 61.221 28.391 1.00 33.51 24 MET B N 1
ATOM 1980 C CA . MET B 1 33 ? -20.512 60.605 29.725 1.00 38.42 24 MET B CA 1
ATOM 1981 C C . MET B 1 33 ? -20.827 61.622 30.815 1.00 38.84 24 MET B C 1
ATOM 1982 O O . MET B 1 33 ? -21.630 61.358 31.707 1.00 40.34 24 MET B O 1
ATOM 1991 N N . ARG B 1 34 ? -20.232 62.799 30.716 1.00 39.37 25 ARG B N 1
ATOM 1992 C CA . ARG B 1 34 ? -20.473 63.864 31.668 1.00 42.96 25 ARG B CA 1
ATOM 1993 C C . ARG B 1 34 ? -21.880 64.476 31.595 1.00 39.31 25 ARG B C 1
ATOM 1994 O O . ARG B 1 34 ? -22.284 65.180 32.503 1.00 39.64 25 ARG B O 1
ATOM 2002 N N . ASN B 1 35 ? -22.619 64.192 30.523 1.00 34.45 26 ASN B N 1
ATOM 2003 C CA . ASN B 1 35 ? -23.944 64.758 30.294 1.00 32.42 26 ASN B CA 1
ATOM 2004 C C . ASN B 1 35 ? -24.963 63.646 30.048 1.00 29.03 26 ASN B C 1
ATOM 2005 O O . ASN B 1 35 ? -25.994 63.866 29.432 1.00 27.28 26 ASN B O 1
ATOM 2010 N N . ALA B 1 36 ? -24.635 62.448 30.524 1.00 27.59 27 ALA B N 1
ATOM 2011 C CA . ALA B 1 36 ? -25.427 61.259 30.260 1.00 27.08 27 ALA B CA 1
ATOM 2012 C C . ALA B 1 36 ? -26.862 61.389 30.823 1.00 26.98 27 ALA B C 1
ATOM 2013 O O . ALA B 1 36 ? -27.833 61.018 30.155 1.00 28.50 27 ALA B O 1
ATOM 2015 N N . ASP B 1 37 ? -26.997 61.960 32.026 1.00 27.97 28 ASP B N 1
ATOM 2016 C CA . ASP B 1 37 ? -28.327 62.183 32.663 1.00 30.19 28 ASP B CA 1
ATOM 2017 C C . ASP B 1 37 ? -29.241 63.085 31.821 1.00 30.50 28 ASP B C 1
ATOM 2018 O O . ASP B 1 37 ? -30.436 62.851 31.712 1.00 29.89 28 ASP B O 1
ATOM 2023 N N . GLU B 1 38 ? -28.657 64.144 31.263 1.00 30.80 29 GLU B N 1
ATOM 2024 C CA . GLU B 1 38 ? -29.335 65.051 30.376 1.00 32.12 29 GLU B CA 1
ATOM 2025 C C . GLU B 1 38 ? -29.754 64.363 29.072 1.00 30.97 29 G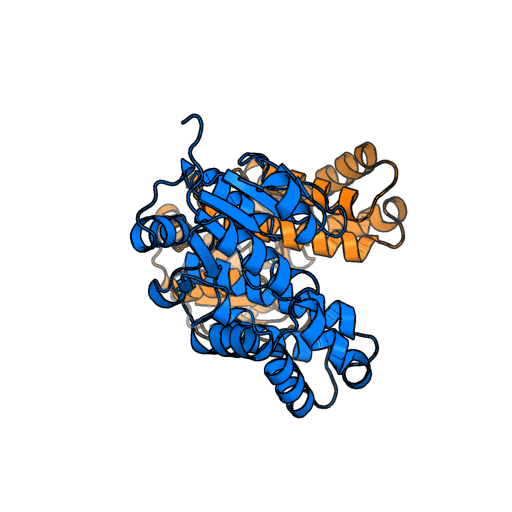LU B C 1
ATOM 2026 O O . GLU B 1 38 ? -30.811 64.668 28.526 1.00 31.09 29 GLU B O 1
ATOM 2032 N N . VAL B 1 39 ? -28.938 63.423 28.565 1.00 29.81 30 VAL B N 1
ATOM 2033 C CA . VAL B 1 39 ? -29.272 62.749 27.306 1.00 27.06 30 VAL B CA 1
ATOM 2034 C C . VAL B 1 39 ? -30.348 61.678 27.532 1.00 28.22 30 VAL B C 1
ATOM 2035 O O . VAL B 1 39 ? -31.243 61.499 26.691 1.00 29.36 30 VAL B O 1
ATOM 2039 N N . GLY B 1 40 ? -30.256 60.954 28.650 1.00 25.26 31 GLY B N 1
ATOM 2040 C CA . GLY B 1 40 ? -31.169 59.837 28.889 1.00 24.86 31 GLY B CA 1
ATOM 2041 C C . GLY B 1 40 ? -30.537 58.552 28.416 1.00 25.37 31 GLY B C 1
ATOM 2042 O O . GLY B 1 40 ? -29.330 58.521 28.088 1.00 24.45 31 GLY B O 1
ATOM 2043 N N . ALA B 1 41 ? -31.339 57.488 28.358 1.00 25.31 32 ALA B N 1
ATOM 2044 C CA . ALA B 1 41 ? -30.817 56.129 28.209 1.00 26.61 32 ALA B CA 1
ATOM 2045 C C . ALA B 1 41 ? -30.140 55.801 26.845 1.00 27.28 32 ALA B C 1
ATOM 2046 O O . ALA B 1 41 ? -29.521 54.754 26.697 1.00 28.57 32 ALA B O 1
ATOM 2048 N N . SER B 1 42 ? -30.256 56.706 25.878 1.00 27.48 33 SER B N 1
ATOM 2049 C CA . SER B 1 42 ? -29.577 56.598 24.573 1.00 29.37 33 SER B CA 1
ATOM 2050 C C . SER B 1 42 ? -28.140 57.088 24.562 1.00 26.47 33 SER B C 1
ATOM 2051 O O . SER B 1 42 ? -27.507 57.045 23.508 1.00 26.76 33 SER B O 1
ATOM 2054 N N . ALA B 1 43 ? -27.671 57.578 25.705 1.00 25.03 34 ALA B N 1
ATOM 2055 C CA . ALA B 1 43 ? -26.408 58.298 25.813 1.00 23.97 34 ALA B CA 1
ATOM 2056 C C . ALA B 1 43 ? -25.291 57.507 25.156 1.00 23.05 34 ALA B C 1
ATOM 2057 O O . ALA B 1 43 ? -24.625 58.019 24.285 1.00 22.74 34 ALA B O 1
ATOM 2059 N N . GLU B 1 44 ? -25.105 56.248 25.536 1.00 25.33 35 GLU B N 1
ATOM 2060 C CA . GLU B 1 44 ? -24.001 55.466 24.936 1.00 26.81 35 GLU B CA 1
ATOM 2061 C C . GLU B 1 44 ? -24.153 55.240 23.403 1.00 24.71 35 GLU B C 1
ATOM 2062 O O . GLU B 1 44 ? -23.181 55.426 22.658 1.00 21.60 35 GLU B O 1
ATOM 2068 N N . ALA B 1 45 ? -25.356 54.870 22.943 1.00 21.05 36 ALA B N 1
ATOM 2069 C CA . ALA B 1 45 ? -25.595 54.674 21.527 1.00 22.67 36 ALA B CA 1
ATOM 2070 C C . ALA B 1 45 ? -25.420 56.007 20.752 1.00 24.17 36 ALA B C 1
ATOM 2071 O O . ALA B 1 45 ? -24.838 56.020 19.646 1.00 23.20 36 ALA B O 1
ATOM 2073 N N . LEU B 1 46 ? -25.890 57.107 21.350 1.00 22.49 37 LEU B N 1
ATOM 2074 C CA . LEU B 1 46 ? -25.681 58.462 20.809 1.00 22.41 37 LEU B CA 1
ATOM 2075 C C . LEU B 1 46 ? -24.187 58.786 20.679 1.00 22.35 37 LEU B C 1
ATOM 2076 O O . LEU B 1 46 ? -23.737 59.215 19.623 1.00 22.09 37 LEU B O 1
AT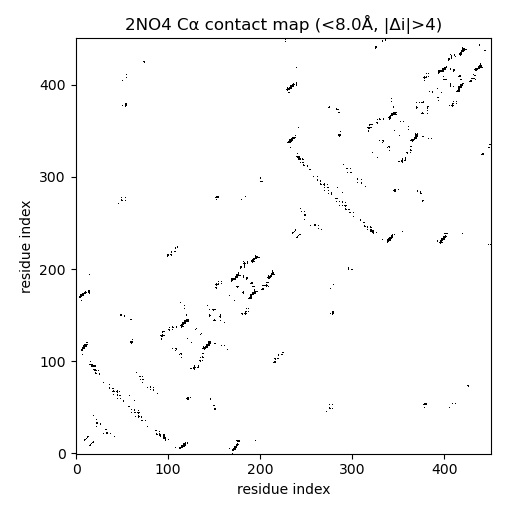OM 2081 N N . SER B 1 47 ? -23.451 58.572 21.767 1.00 22.64 38 SER B N 1
ATOM 2082 C CA . SER B 1 47 ? -22.003 58.776 21.792 1.00 22.79 38 SER B CA 1
ATOM 2083 C C . SER B 1 47 ? -21.286 58.004 20.676 1.00 23.97 38 SER B C 1
ATOM 2084 O O . SER B 1 47 ? -20.428 58.565 20.006 1.00 22.89 38 SER B O 1
ATOM 2087 N N . MET B 1 48 ? -21.624 56.722 20.502 1.00 23.92 39 MET B N 1
ATOM 2088 C CA . MET B 1 48 ? -21.030 55.903 19.447 1.00 26.87 39 MET B CA 1
ATOM 2089 C C . MET B 1 48 ? -21.362 56.415 18.034 1.00 23.28 39 MET B C 1
ATOM 2090 O O . MET B 1 48 ? -20.503 56.427 17.160 1.00 21.70 39 MET B O 1
ATOM 2095 N N . LEU B 1 49 ? -22.604 56.813 17.802 1.00 23.10 40 LEU B N 1
ATOM 2096 C CA . LEU B 1 49 ? -22.985 57.341 16.473 1.00 22.24 40 LEU B CA 1
ATOM 2097 C C . LEU B 1 49 ? -22.317 58.677 16.175 1.00 21.84 40 LEU B C 1
ATOM 2098 O O . LEU B 1 49 ? -21.872 58.882 15.040 1.00 23.29 40 LEU B O 1
ATOM 2103 N N . TRP B 1 50 ? -22.274 59.573 17.170 1.00 20.08 41 TRP B N 1
ATOM 2104 C CA . TRP B 1 50 ? -21.585 60.853 17.009 1.00 22.18 41 TRP B CA 1
ATOM 2105 C C . TRP B 1 50 ? -20.141 60.614 16.515 1.00 23.62 41 TRP B C 1
ATOM 2106 O O . TRP B 1 50 ? -19.698 61.186 15.514 1.00 23.67 41 TRP B O 1
ATOM 2117 N N . ARG B 1 51 ? -19.416 59.775 17.252 1.00 23.00 42 ARG B N 1
ATOM 2118 C CA . ARG B 1 51 ? -18.035 59.457 16.934 1.00 24.41 42 ARG B CA 1
ATOM 2119 C C . ARG B 1 51 ? -17.881 58.826 15.533 1.00 23.01 42 ARG B C 1
ATOM 2120 O O . ARG B 1 51 ? -17.017 59.235 14.762 1.00 20.73 42 ARG B O 1
ATOM 2128 N N . GLN B 1 52 ? -18.708 57.837 15.219 1.00 24.42 43 GLN B N 1
ATOM 2129 C CA . GLN B 1 52 ? -18.655 57.135 13.944 1.00 24.12 43 GLN B CA 1
ATOM 2130 C C . GLN B 1 52 ? -18.894 58.087 12.761 1.00 22.60 43 GLN B C 1
ATOM 2131 O O . GLN B 1 52 ? -18.178 58.012 11.746 1.00 21.85 43 GLN B O 1
ATOM 2137 N N . ARG B 1 53 ? -19.897 58.962 12.888 1.00 19.74 44 ARG B N 1
ATOM 2138 C CA . ARG B 1 53 ? -20.231 59.881 11.797 1.00 20.58 44 ARG B CA 1
ATOM 2139 C C . ARG B 1 53 ? -19.166 60.981 11.651 1.00 19.65 44 ARG B C 1
ATOM 2140 O O . ARG B 1 53 ? -18.865 61.381 10.538 1.00 18.85 44 ARG B O 1
ATOM 2148 N N . GLN B 1 54 ? -18.619 61.436 12.778 1.00 19.49 45 GLN B N 1
ATOM 2149 C CA . GLN B 1 54 ? -17.553 62.464 12.754 1.00 22.06 45 GLN B CA 1
ATOM 2150 C C . GLN B 1 54 ? -16.398 61.964 11.881 1.00 21.98 45 GLN B C 1
ATOM 2151 O O . GLN B 1 54 ? -15.907 62.692 11.003 1.00 22.19 45 GLN B O 1
ATOM 2157 N N . LEU B 1 55 ? -16.004 60.713 12.120 1.00 20.38 46 LEU B N 1
ATOM 2158 C CA . LEU B 1 55 ? -14.939 60.059 11.409 1.00 20.31 46 LEU B CA 1
ATOM 2159 C C . LEU B 1 55 ? -15.363 59.756 10.009 1.00 19.83 46 LEU B C 1
ATOM 2160 O O . LEU B 1 55 ? -14.612 60.058 9.096 1.00 19.29 46 LEU B O 1
ATOM 2165 N N . GLU B 1 56 ? -16.560 59.166 9.815 1.00 17.39 47 GLU B N 1
ATOM 2166 C CA . GLU B 1 56 ? -17.072 58.992 8.449 1.00 19.77 47 GLU B CA 1
ATOM 2167 C C . GLU B 1 56 ? -16.941 60.283 7.616 1.00 19.60 47 GLU B C 1
ATOM 2168 O O . GLU B 1 56 ? -16.445 60.229 6.485 1.00 20.41 47 GLU B O 1
ATOM 2174 N N . TYR B 1 57 ? -17.447 61.400 8.152 1.00 20.13 48 TYR B N 1
ATOM 2175 C CA . TYR B 1 57 ? -17.413 62.694 7.449 1.00 19.45 48 TYR B CA 1
ATOM 2176 C C . TYR B 1 57 ? -16.007 63.100 7.075 1.00 20.72 48 TYR B C 1
ATOM 2177 O O . TYR B 1 57 ? -15.801 63.643 6.008 1.00 21.27 48 TYR B O 1
ATOM 2186 N N . SER B 1 58 ? -15.042 62.843 7.957 1.00 21.21 49 SER B N 1
ATOM 2187 C CA . SER B 1 58 ? -13.670 63.190 7.663 1.00 20.24 49 SER B CA 1
ATOM 2188 C C . SER B 1 58 ? -13.112 62.363 6.486 1.00 20.93 49 SER B C 1
ATOM 2189 O O . SER B 1 58 ? -12.427 62.902 5.647 1.00 22.68 49 SER B O 1
ATOM 2192 N N . TRP B 1 59 ? -13.425 61.059 6.415 1.00 20.85 50 TRP B N 1
ATOM 2193 C CA . TRP B 1 59 ? -12.940 60.216 5.341 1.00 18.42 50 TRP B CA 1
ATOM 2194 C C . TRP B 1 59 ? -13.654 60.515 4.008 1.00 20.58 50 TRP B C 1
ATOM 2195 O O . TRP B 1 59 ? -12.996 60.696 2.994 1.00 18.49 50 TRP B O 1
ATOM 2206 N N . THR B 1 60 ? -14.987 60.572 4.011 1.00 19.38 51 THR B N 1
ATOM 2207 C CA . THR B 1 60 ? -15.710 60.673 2.758 1.00 21.77 51 THR B CA 1
ATOM 2208 C C . THR B 1 60 ? -15.525 62.078 2.119 1.00 19.63 51 THR B C 1
ATOM 2209 O O . THR B 1 60 ? -15.448 62.181 0.909 1.00 20.54 51 THR B O 1
ATOM 2213 N N . ARG B 1 61 ? -15.491 63.122 2.942 1.00 21.01 52 ARG B N 1
ATOM 2214 C CA . ARG B 1 61 ? -15.283 64.494 2.451 1.00 21.47 52 ARG B CA 1
ATOM 2215 C C . ARG B 1 61 ? -13.907 64.684 1.835 1.00 22.25 52 ARG B C 1
ATOM 2216 O O . ARG B 1 61 ? -13.759 65.372 0.822 1.00 21.31 52 ARG B O 1
ATOM 2224 N N . THR B 1 62 ? -12.891 64.039 2.389 1.00 22.31 53 THR B N 1
ATOM 2225 C CA . THR B 1 62 ? -11.620 64.088 1.664 1.00 24.05 53 THR B CA 1
ATOM 2226 C C . THR B 1 62 ? -11.620 63.321 0.352 1.00 24.22 53 THR B C 1
ATOM 2227 O O . THR B 1 62 ? -11.082 63.811 -0.661 1.00 19.84 53 THR B O 1
ATOM 2231 N N . LEU B 1 63 ? -12.286 62.162 0.349 1.00 21.45 54 LEU B N 1
ATOM 2232 C CA . LEU B 1 63 ? -12.404 61.341 -0.882 1.00 21.93 54 LEU B CA 1
ATOM 2233 C C . LEU B 1 63 ? -13.183 62.048 -1.973 1.00 21.23 54 LEU B C 1
ATOM 2234 O O . LEU B 1 63 ? -12.848 61.901 -3.139 1.00 22.84 54 LEU B O 1
ATOM 2239 N N . MET B 1 64 ? -14.231 62.783 -1.606 1.00 21.47 55 MET B N 1
ATOM 2240 C CA . MET B 1 64 ? -15.009 63.501 -2.615 1.00 23.47 55 MET B CA 1
ATOM 2241 C C . MET B 1 64 ? -14.576 64.984 -2.770 1.00 24.95 55 MET B C 1
ATOM 2242 O O . MET B 1 64 ? -15.246 65.759 -3.458 1.00 23.44 55 MET B O 1
ATOM 2247 N N . HIS B 1 65 ? -13.506 65.382 -2.093 1.00 24.98 56 HIS B N 1
ATOM 2248 C CA . HIS B 1 65 ? -12.948 66.747 -2.274 1.00 27.39 56 HIS B CA 1
ATOM 2249 C C . HIS B 1 65 ? -13.884 67.858 -1.768 1.00 26.23 56 HIS B C 1
ATOM 2250 O O . HIS B 1 65 ? -14.032 68.898 -2.414 1.00 25.46 56 HIS B O 1
ATOM 2257 N N . GLN B 1 66 ? -14.532 67.624 -0.632 1.00 23.48 57 GLN B N 1
ATOM 2258 C CA . GLN B 1 66 ? -15.369 68.641 -0.020 1.00 22.31 57 GLN B CA 1
ATOM 2259 C C . GLN B 1 66 ? -14.924 68.820 1.450 1.00 22.86 57 GLN B C 1
ATOM 2260 O O . GLN B 1 66 ? -15.672 68.588 2.382 1.00 23.29 57 GLN B O 1
ATOM 2266 N N . TYR B 1 67 ? -13.673 69.222 1.646 1.00 21.16 58 TYR B N 1
ATOM 2267 C CA . TYR B 1 67 ? -13.194 69.548 2.992 1.00 22.87 58 TYR B CA 1
ATOM 2268 C C . TYR B 1 67 ? -14.029 70.565 3.746 1.00 24.79 58 TYR B C 1
ATOM 2269 O O . TYR B 1 67 ? -14.493 71.579 3.188 1.00 26.64 58 TYR B O 1
ATOM 2278 N N . ALA B 1 68 ? -14.232 70.283 5.029 1.00 23.54 59 ALA B N 1
ATOM 2279 C CA . ALA B 1 68 ? -14.649 71.283 6.001 1.00 22.46 59 ALA B CA 1
ATOM 2280 C C . ALA B 1 68 ? -13.920 70.869 7.256 1.00 23.64 59 ALA B C 1
ATOM 2281 O O . ALA B 1 68 ? -13.500 69.701 7.387 1.00 21.86 59 ALA B O 1
ATOM 2283 N N . ASP B 1 69 ? -13.761 71.809 8.180 1.00 23.73 60 ASP B N 1
ATOM 2284 C CA . ASP B 1 69 ? -12.930 71.560 9.342 1.00 25.50 60 ASP B CA 1
ATOM 2285 C C . ASP B 1 69 ? -13.555 70.675 10.421 1.00 24.15 60 ASP B C 1
ATOM 2286 O O . ASP B 1 69 ? -14.755 70.405 10.401 1.00 23.30 60 ASP B O 1
ATOM 2291 N N . PHE B 1 70 ? -12.729 70.220 11.355 1.00 24.52 61 PHE B N 1
ATOM 2292 C CA . PHE B 1 70 ? -13.136 69.100 12.200 1.00 25.14 61 PHE B CA 1
ATOM 2293 C C . PHE B 1 70 ? -14.224 69.500 13.152 1.00 24.18 61 PHE B C 1
ATOM 2294 O O . PHE B 1 70 ? -15.133 68.710 13.441 1.00 22.84 61 PHE B O 1
ATOM 2302 N N . TRP B 1 71 ? -14.163 70.750 13.619 1.00 23.24 62 TRP B N 1
ATOM 2303 C CA . TRP B 1 71 ? -15.256 71.296 14.442 1.00 25.18 62 TRP B CA 1
ATOM 2304 C C . TRP B 1 71 ? -16.617 71.282 13.715 1.00 25.83 62 TRP B C 1
ATOM 2305 O O . TRP B 1 71 ? -17.659 70.920 14.304 1.00 24.03 62 TRP B O 1
ATOM 2316 N N . GLN B 1 72 ? -16.613 71.694 12.448 1.00 25.12 63 GLN B N 1
ATOM 2317 C CA . GLN B 1 72 ? -17.847 71.672 11.662 1.00 25.54 63 GLN B CA 1
ATOM 2318 C C . GLN B 1 72 ? -18.352 70.235 11.531 1.00 23.44 63 GLN B C 1
ATOM 2319 O O . GLN B 1 72 ? -19.531 69.978 11.675 1.00 18.77 63 GLN B O 1
ATOM 2325 N N . LEU B 1 73 ? -17.462 69.309 11.228 1.00 21.17 64 LEU B N 1
ATOM 2326 C CA . LEU B 1 73 ? -17.866 67.909 11.118 1.00 22.27 64 LEU B CA 1
ATOM 2327 C C . LEU B 1 73 ? -18.391 67.314 12.433 1.00 21.43 64 LEU B C 1
ATOM 2328 O O . LEU B 1 73 ? -19.318 66.484 12.414 1.00 22.15 64 LEU B O 1
ATOM 2333 N N . THR B 1 74 ? -17.763 67.702 13.545 1.00 23.55 65 THR B N 1
ATOM 2334 C CA . THR B 1 74 ? -18.167 67.299 14.891 1.00 23.50 65 THR B CA 1
ATOM 2335 C C . THR B 1 74 ? -19.607 67.775 15.158 1.00 23.85 65 THR B C 1
ATOM 2336 O O . THR B 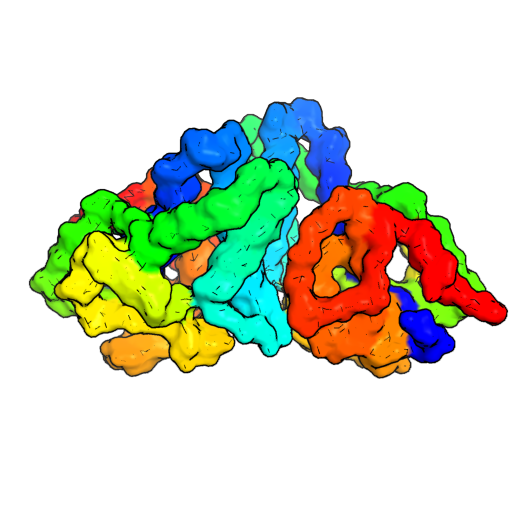1 74 ? -20.437 67.023 15.644 1.00 23.27 65 THR B O 1
ATOM 2340 N N . ASP B 1 75 ? -19.877 69.033 14.814 1.00 22.27 66 ASP B N 1
ATOM 2341 C CA . ASP B 1 75 ? -21.188 69.661 14.929 1.00 24.47 66 ASP B CA 1
ATOM 2342 C C . ASP B 1 75 ? -22.243 68.929 14.063 1.00 21.20 66 ASP B C 1
ATOM 2343 O O . ASP B 1 75 ? -23.310 68.537 14.556 1.00 22.18 66 ASP B O 1
ATOM 2348 N N . GLU B 1 76 ? -21.934 68.727 12.784 1.00 21.80 67 GLU B N 1
ATOM 2349 C CA . GLU B 1 76 ? -22.828 68.038 11.857 1.00 22.44 67 GLU B CA 1
ATOM 2350 C C . GLU B 1 76 ? -23.142 66.596 12.322 1.00 21.72 67 GLU B C 1
ATOM 2351 O O . GLU B 1 76 ? -24.278 66.159 12.254 1.00 23.20 67 GLU B O 1
ATOM 2357 N N . ALA B 1 77 ? -22.109 65.893 12.781 1.00 22.53 68 ALA B N 1
ATOM 2358 C CA . ALA B 1 77 ? -22.247 64.522 13.310 1.00 21.77 68 ALA B CA 1
ATOM 2359 C C . ALA B 1 77 ? -23.121 64.477 14.563 1.00 19.26 68 ALA B C 1
ATOM 2360 O O . ALA B 1 77 ? -23.931 63.558 14.730 1.00 22.28 68 ALA B O 1
ATOM 2362 N N . LEU B 1 78 ? -22.976 65.474 15.443 1.00 22.47 69 LEU B N 1
ATOM 2363 C CA . LEU B 1 78 ? -23.770 65.503 16.656 1.00 22.70 69 LEU B CA 1
ATOM 2364 C C . LEU B 1 78 ? -25.227 65.795 16.321 1.00 23.05 69 LEU B C 1
ATOM 2365 O O . LEU B 1 78 ? -26.117 65.172 16.872 1.00 21.84 69 LEU B O 1
ATOM 2370 N N . THR B 1 79 ? -25.450 66.778 15.447 1.00 23.05 70 THR B N 1
ATOM 2371 C CA . THR B 1 79 ? -26.796 67.154 15.006 1.00 23.72 70 THR B CA 1
ATOM 2372 C C . THR B 1 79 ? -27.499 65.941 14.412 1.00 23.24 70 THR B C 1
ATOM 2373 O O . THR B 1 79 ? -28.650 65.661 14.735 1.00 21.13 70 THR B O 1
ATOM 2377 N N . PHE B 1 80 ? -26.787 65.225 13.539 1.00 21.86 71 PHE B N 1
ATOM 2378 C CA . PHE B 1 80 ? -27.288 63.990 12.959 1.00 23.30 71 PHE B CA 1
ATOM 2379 C C . PHE B 1 80 ? -27.635 62.932 14.024 1.00 22.89 71 PHE B C 1
ATOM 2380 O O . PHE B 1 80 ? -28.687 62.283 13.915 1.00 23.14 71 PHE B O 1
ATOM 2388 N N . ALA B 1 81 ? -26.745 62.745 15.004 1.00 22.45 72 ALA B N 1
ATOM 2389 C CA . ALA B 1 81 ? -26.938 61.730 16.046 1.00 22.89 72 ALA B CA 1
ATOM 2390 C C . ALA B 1 81 ? -28.125 62.097 16.951 1.00 22.41 72 ALA B C 1
ATOM 2391 O O . ALA B 1 81 ? -28.947 61.239 17.297 1.00 19.70 72 ALA B O 1
ATOM 2393 N N . LEU B 1 82 ? -28.237 63.389 17.301 1.00 22.58 73 LEU B N 1
ATOM 2394 C CA . LEU B 1 82 ? -29.364 63.869 18.111 1.00 24.22 73 LEU B CA 1
ATOM 2395 C C . LEU B 1 82 ? -30.708 63.672 17.421 1.00 23.31 73 LEU B C 1
ATOM 2396 O O . LEU B 1 82 ? -31.658 63.228 18.060 1.00 25.08 73 LEU B O 1
ATOM 2401 N N . ARG B 1 83 ? -30.789 64.024 16.126 1.00 21.78 74 ARG B N 1
ATOM 2402 C CA . ARG B 1 83 ? -32.017 63.789 15.332 1.00 23.37 74 ARG B CA 1
ATOM 2403 C C . ARG B 1 83 ? -32.335 62.275 15.175 1.00 22.65 74 ARG B C 1
ATOM 2404 O O . ARG B 1 83 ? -33.473 61.855 15.218 1.00 24.12 74 ARG B O 1
ATOM 2412 N N . THR B 1 84 ? -31.299 61.460 14.995 1.00 22.07 75 THR B N 1
ATOM 2413 C CA . THR B 1 84 ? -31.483 60.013 14.827 1.00 23.76 75 THR B CA 1
ATOM 2414 C C . THR B 1 84 ? -32.187 59.448 16.061 1.00 21.82 75 THR B C 1
ATOM 2415 O O . THR B 1 84 ? -33.101 58.610 15.930 1.00 22.49 75 THR B O 1
ATOM 2419 N N . TYR B 1 85 ? -31.773 59.927 17.240 1.00 20.66 76 TYR B N 1
ATOM 2420 C CA . TYR B 1 85 ? -32.330 59.461 18.520 1.00 24.07 76 TYR B CA 1
ATOM 2421 C C . TYR B 1 85 ? -33.608 60.184 18.953 1.00 23.63 76 TYR B C 1
ATOM 2422 O O . TYR B 1 85 ? -34.150 59.924 20.060 1.00 26.13 76 TYR B O 1
ATOM 2431 N N . HIS B 1 86 ? -34.060 61.096 18.075 1.00 26.67 77 HIS B N 1
ATOM 2432 C CA . HIS B 1 86 ? -35.285 61.922 18.244 1.00 27.43 77 HIS B CA 1
ATOM 2433 C C . HIS B 1 86 ? -35.291 62.570 19.636 1.00 29.64 77 HIS B C 1
ATOM 2434 O O . HIS B 1 86 ? -36.284 62.496 20.373 1.00 27.08 77 HIS B O 1
ATOM 2441 N N . LEU B 1 87 ? -34.180 63.187 20.020 1.00 30.16 78 LEU B N 1
ATOM 2442 C CA . LEU B 1 87 ? -34.056 63.634 21.410 1.00 31.62 78 LEU B CA 1
ATOM 2443 C C . LEU B 1 87 ? -34.868 64.910 21.676 1.00 33.74 78 LEU B C 1
ATOM 2444 O O . LEU B 1 87 ? -35.002 65.751 20.802 1.00 31.96 78 LEU B O 1
ATOM 2449 N N . GLU B 1 88 ? -35.466 65.011 22.865 1.00 35.35 79 GLU B N 1
ATOM 2450 C CA . GLU B 1 88 ? -36.017 66.280 23.324 1.00 38.13 79 GLU B CA 1
ATOM 2451 C C . GLU B 1 88 ? -34.890 67.312 23.595 1.00 36.67 79 GLU B C 1
ATOM 2452 O O . GLU B 1 88 ? -33.805 66.959 24.076 1.00 33.59 79 GLU B O 1
ATOM 2458 N N . ASP B 1 89 ? -35.173 68.580 23.284 1.00 37.29 80 ASP B N 1
ATOM 2459 C CA . ASP B 1 89 ? -34.282 69.711 23.559 1.00 37.90 80 ASP B CA 1
ATOM 2460 C C . ASP B 1 89 ? -32.916 69.517 22.897 1.00 37.99 80 ASP B C 1
ATOM 2461 O O . ASP B 1 89 ? -31.879 69.584 23.558 1.00 37.37 80 ASP B O 1
ATOM 2466 N N . ARG B 1 90 ? -32.936 69.273 21.586 1.00 36.67 81 ARG B N 1
ATOM 2467 C CA . ARG B 1 90 ? -31.701 69.084 20.826 1.00 36.72 81 ARG B CA 1
ATOM 2468 C C . ARG B 1 90 ? -30.840 70.346 20.830 1.00 39.14 81 ARG B C 1
ATOM 2469 O O . ARG B 1 90 ? -29.623 70.246 20.879 1.00 37.85 81 ARG B O 1
ATOM 2477 N N . LYS B 1 91 ? -31.491 71.517 20.844 1.00 40.52 82 LYS B N 1
ATOM 2478 C CA . LYS B 1 91 ? -30.807 72.811 20.896 1.00 42.26 82 LYS B CA 1
ATOM 2479 C C . LYS B 1 91 ? -29.927 72.916 22.145 1.00 39.68 82 LYS B C 1
ATOM 2480 O O . LYS B 1 91 ? -28.724 73.164 22.016 1.00 38.69 82 LYS B O 1
ATOM 2486 N N . GLY B 1 92 ? -30.527 72.729 23.330 1.00 37.95 83 GLY B N 1
ATOM 2487 C CA . GLY B 1 92 ? -29.812 72.808 24.617 1.00 36.93 83 GLY B CA 1
ATOM 2488 C C . GLY B 1 92 ? -28.730 71.738 24.783 1.00 34.44 83 GLY B C 1
ATOM 2489 O O . GLY B 1 92 ? -27.600 72.010 25.210 1.00 32.03 83 GLY B O 1
ATOM 2490 N N . LEU B 1 93 ? -29.096 70.516 24.416 1.00 33.30 84 LEU B N 1
ATOM 2491 C CA . LEU B 1 93 ? -28.197 69.374 24.412 1.00 32.42 84 LEU B CA 1
ATOM 2492 C C . LEU B 1 93 ? -26.999 69.576 23.480 1.00 29.83 84 LEU B C 1
ATOM 2493 O O . LEU B 1 93 ? -25.850 69.331 23.883 1.00 28.77 84 LEU B O 1
ATOM 2498 N N . LYS B 1 94 ? -27.257 70.058 22.258 1.00 30.37 85 LYS B N 1
ATOM 2499 C CA . LYS B 1 94 ? -26.180 70.354 21.300 1.00 31.36 85 LYS B CA 1
ATOM 2500 C C . LYS B 1 94 ? -25.137 71.327 21.873 1.00 32.33 85 LYS B C 1
ATOM 2501 O O . LYS B 1 94 ? -23.929 71.053 21.812 1.00 29.95 85 LYS B O 1
ATOM 2507 N N . ASP B 1 95 ? -25.607 72.444 22.423 1.00 31.44 86 ASP B N 1
ATOM 2508 C CA . ASP B 1 95 ? -24.726 73.431 23.059 1.00 33.71 86 ASP B CA 1
ATOM 2509 C C . ASP B 1 95 ? -23.893 72.805 24.164 1.00 30.27 86 ASP B C 1
ATOM 2510 O O . ASP B 1 95 ? -22.685 72.997 24.211 1.00 31.25 86 ASP B O 1
ATOM 2515 N N . ARG B 1 96 ? -24.545 72.073 25.069 1.00 31.21 87 ARG B N 1
ATOM 2516 C CA . ARG B 1 96 ? -23.875 71.375 26.176 1.00 32.77 87 ARG B CA 1
ATOM 2517 C C . ARG B 1 96 ? -22.827 70.371 25.708 1.00 28.00 87 ARG B C 1
ATOM 2518 O O . ARG B 1 96 ? -21.707 70.300 26.241 1.00 27.49 87 ARG B O 1
ATOM 2526 N N . LEU B 1 97 ? -23.194 69.584 24.708 1.00 26.67 88 LEU B N 1
ATOM 2527 C CA . LEU B 1 97 ? -22.297 68.503 24.221 1.00 26.59 88 LEU B CA 1
ATOM 2528 C C . LEU B 1 97 ? -21.095 69.046 23.419 1.00 25.71 88 LEU B C 1
ATOM 2529 O O . LEU B 1 97 ? -19.968 68.571 23.576 1.00 26.77 88 LEU B O 1
ATOM 2534 N N . MET B 1 98 ? -21.333 70.074 22.605 1.00 25.50 89 MET B N 1
ATOM 2535 C CA . MET B 1 98 ? -20.242 70.790 21.909 1.00 26.32 89 MET B CA 1
ATOM 2536 C C . MET B 1 98 ? -19.285 71.513 22.878 1.00 27.27 89 MET B C 1
ATOM 2537 O O . MET B 1 98 ? -18.068 71.489 22.673 1.00 26.62 89 MET B O 1
ATOM 2542 N N . SER B 1 99 ? -19.819 72.134 23.943 1.00 27.43 90 SER B N 1
ATOM 2543 C CA . SER B 1 99 ? -18.956 72.756 24.965 1.00 28.55 90 SER B CA 1
ATOM 2544 C C . SER B 1 99 ? -18.119 71.728 25.675 1.00 29.19 90 SER B C 1
ATOM 2545 O O . SER B 1 99 ? -16.961 71.975 25.956 1.00 25.21 90 SER B O 1
ATOM 2548 N N . ALA B 1 100 ? -18.707 70.568 25.956 1.00 27.51 91 ALA B N 1
ATOM 2549 C CA . ALA B 1 100 ? -17.969 69.497 26.594 1.00 28.55 91 ALA B CA 1
ATOM 2550 C C . ALA B 1 100 ? -16.872 68.968 25.680 1.00 27.91 91 ALA B C 1
ATOM 2551 O O . ALA B 1 100 ? -15.786 68.644 26.134 1.00 31.57 91 ALA B O 1
ATOM 2553 N N . TYR B 1 101 ? -17.134 68.922 24.381 1.00 29.94 92 TYR B N 1
ATOM 2554 C CA . TYR B 1 101 ? -16.171 68.431 23.424 1.00 29.19 92 TYR B CA 1
ATOM 2555 C C . TYR B 1 101 ? -14.995 69.396 23.316 1.00 31.90 92 TYR B C 1
ATOM 2556 O O . TYR B 1 101 ? -13.840 68.995 23.135 1.00 29.92 92 TYR B O 1
ATOM 2565 N N . LYS B 1 102 ? -15.301 70.685 23.436 1.00 35.25 93 LYS B N 1
ATOM 2566 C CA . LYS B 1 102 ? -14.291 71.726 23.281 1.00 38.67 93 LYS B CA 1
ATOM 2567 C C . LYS B 1 102 ? -13.266 71.578 24.386 1.00 39.02 93 LYS B C 1
ATOM 2568 O O . LYS B 1 102 ? -12.110 71.919 24.196 1.00 42.81 93 LYS B O 1
ATOM 2574 N N . GLU B 1 103 ? -13.687 71.034 25.525 1.00 38.67 94 GLU B N 1
ATOM 2575 C CA . GLU B 1 103 ? -12.789 70.743 26.634 1.00 42.67 94 GLU B CA 1
ATOM 2576 C C . GLU B 1 103 ? -12.833 69.280 27.123 1.00 39.91 94 GLU B C 1
ATOM 2577 O O . GLU B 1 103 ? -13.047 68.988 28.311 1.00 38.58 94 GLU B O 1
ATOM 2583 N N . LEU B 1 104 ? -12.622 68.366 26.174 1.00 40.18 95 LEU B N 1
ATOM 2584 C CA . LEU B 1 104 ? -12.527 66.919 26.455 1.00 38.59 95 LEU B CA 1
ATOM 2585 C C . LEU B 1 104 ? -11.460 66.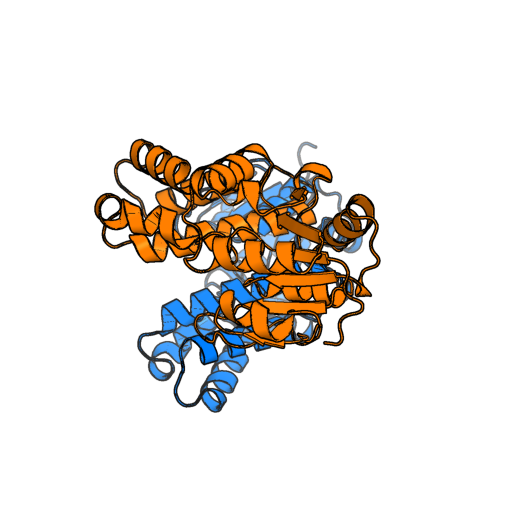608 27.487 1.00 37.21 95 LEU B C 1
ATOM 2586 O O . LEU B 1 104 ? -10.349 67.128 27.394 1.00 37.06 95 LEU B O 1
ATOM 2591 N N . SER B 1 105 ? -11.811 65.739 28.437 1.00 35.78 96 SER B N 1
ATOM 2592 C CA . SER B 1 105 ? -10.893 65.178 29.433 1.00 37.06 96 SER B CA 1
ATOM 2593 C C . SER B 1 105 ? -9.713 64.478 28.783 1.00 33.75 96 SER B C 1
ATOM 2594 O O . SER B 1 105 ? -9.884 63.712 27.804 1.00 30.31 96 SER B O 1
ATOM 2597 N N . ALA B 1 106 ? -8.536 64.725 29.350 1.00 32.59 97 ALA B N 1
ATOM 2598 C CA . ALA B 1 106 ? -7.344 63.937 29.052 1.00 32.33 97 ALA B CA 1
ATOM 2599 C C . ALA B 1 106 ? -7.456 62.602 29.768 1.00 31.42 97 ALA B C 1
ATOM 2600 O O . ALA B 1 106 ? -8.006 62.527 30.881 1.00 30.96 97 ALA B O 1
ATOM 2602 N N . TYR B 1 107 ? -6.929 61.555 29.131 1.00 27.19 98 TYR B N 1
ATOM 2603 C CA . TYR B 1 107 ? -6.691 60.301 29.831 1.00 28.81 98 TYR B CA 1
ATOM 2604 C C . TYR B 1 107 ? -5.744 60.536 31.003 1.00 28.00 98 TYR B C 1
ATOM 2605 O O . TYR B 1 107 ? -4.873 61.400 30.929 1.00 28.73 98 TYR B O 1
ATOM 2614 N N . PRO B 1 108 ? -5.904 59.756 32.083 1.00 30.34 99 PRO B N 1
ATOM 2615 C CA . PRO B 1 108 ? -5.228 60.099 33.360 1.00 32.97 99 PRO B CA 1
ATOM 2616 C C . PRO B 1 108 ? -3.682 60.139 33.293 1.00 32.65 99 PRO B C 1
ATOM 2617 O O . PRO B 1 108 ? -3.073 60.956 33.969 1.00 34.96 99 PRO B O 1
ATOM 2621 N N . ASP B 1 109 ? -3.070 59.282 32.474 1.00 32.41 100 ASP B N 1
ATOM 2622 C CA . ASP B 1 109 ? -1.618 59.193 32.385 1.00 31.85 100 ASP B CA 1
ATOM 2623 C C . ASP B 1 109 ? -1.015 60.112 31.291 1.00 30.05 100 ASP B C 1
ATOM 2624 O O . ASP B 1 109 ? 0.202 60.106 31.091 1.00 27.56 100 ASP B O 1
ATOM 2629 N N . ALA B 1 110 ? -1.861 60.849 30.558 1.00 27.81 101 ALA B N 1
ATOM 2630 C CA . ALA B 1 110 ? -1.390 61.627 29.410 1.00 27.35 101 ALA B CA 1
ATOM 2631 C C . ALA B 1 110 ? -0.332 62.715 29.786 1.00 26.97 101 ALA B C 1
ATOM 2632 O O . ALA B 1 110 ? 0.752 62.761 29.192 1.00 27.10 101 ALA B O 1
ATOM 2634 N N . ALA B 1 111 ? -0.660 63.605 30.732 1.00 26.54 102 ALA B N 1
ATOM 2635 C CA . ALA B 1 111 ? 0.224 64.755 31.038 1.00 27.39 102 ALA B CA 1
ATOM 2636 C C . ALA B 1 111 ? 1.584 64.278 31.571 1.00 26.66 102 ALA B C 1
ATOM 2637 O O . ALA B 1 111 ? 2.649 64.721 31.116 1.00 25.75 102 ALA B O 1
ATOM 2639 N N . GLU B 1 112 ? 1.533 63.333 32.501 1.00 27.22 103 GLU B N 1
ATOM 2640 C CA . GLU B 1 112 ? 2.732 62.810 33.096 1.00 28.47 103 GLU B CA 1
ATOM 2641 C C . GLU B 1 112 ? 3.607 62.089 32.084 1.00 29.01 103 GLU B C 1
ATOM 2642 O O . GLU B 1 112 ? 4.816 62.267 32.094 1.00 28.93 103 GLU B O 1
ATOM 2648 N N . THR B 1 113 ? 3.019 61.246 31.230 1.00 29.35 104 THR B N 1
ATOM 2649 C CA . THR B 1 113 ? 3.861 60.564 30.240 1.00 28.57 104 THR B CA 1
ATOM 2650 C C . THR B 1 113 ? 4.481 61.486 29.182 1.00 27.11 104 THR B C 1
ATOM 2651 O O . THR B 1 113 ? 5.661 61.362 28.880 1.00 25.00 104 THR B O 1
ATOM 2655 N N . LEU B 1 114 ? 3.727 62.456 28.686 1.00 27.76 105 LEU B N 1
ATOM 2656 C CA . LEU B 1 114 ? 4.319 63.443 27.792 1.00 29.28 105 LEU B CA 1
ATOM 2657 C C . LEU B 1 114 ? 5.477 64.240 28.470 1.00 30.77 105 LEU B C 1
ATOM 2658 O O . LEU B 1 114 ? 6.525 64.434 27.837 1.00 30.22 105 LEU B O 1
ATOM 2663 N N . GLU B 1 115 ? 5.320 64.618 29.745 1.00 28.03 106 GLU B N 1
ATOM 2664 C CA . GLU B 1 115 ? 6.431 65.229 30.485 1.00 28.78 106 GLU B CA 1
ATOM 2665 C C . GLU B 1 115 ? 7.667 64.325 30.577 1.00 24.81 106 GLU B C 1
ATOM 2666 O O . GLU B 1 115 ? 8.753 64.758 30.307 1.00 20.27 106 GLU B O 1
ATOM 2677 N N . LYS B 1 116 ? 7.494 63.045 30.872 1.00 27.57 107 LYS B N 1
ATOM 2678 C CA . LYS B 1 116 ? 8.649 62.106 30.932 1.00 28.77 107 LYS B CA 1
ATOM 2679 C C . LYS B 1 116 ? 9.361 62.047 29.579 1.00 30.33 107 LYS B C 1
ATOM 2680 O O . LYS B 1 116 ? 10.598 62.109 29.497 1.00 29.05 107 LYS B O 1
ATOM 2686 N N . LEU B 1 117 ? 8.571 61.950 28.503 1.00 29.11 108 LEU B N 1
ATOM 2687 C CA . LEU B 1 117 ? 9.127 61.911 27.150 1.00 29.26 108 LEU B CA 1
ATOM 2688 C C . LEU B 1 117 ? 9.846 63.202 26.793 1.00 30.94 108 LEU B C 1
ATOM 2689 O O . LEU B 1 117 ? 10.894 63.172 26.160 1.00 30.70 108 LEU B O 1
ATOM 2694 N N . LYS B 1 118 ? 9.275 64.335 27.177 1.00 32.20 109 LYS B N 1
ATOM 2695 C CA . LYS B 1 118 ? 9.927 65.616 26.899 1.00 37.59 109 LYS B CA 1
ATOM 2696 C C . LYS B 1 118 ? 11.255 65.727 27.698 1.00 38.51 109 LYS B C 1
ATOM 2697 O O . LYS B 1 118 ? 12.243 66.268 27.185 1.00 37.22 109 LYS B O 1
ATOM 2703 N N . SER B 1 119 ? 11.278 65.149 28.908 1.00 38.86 110 SER B N 1
ATOM 2704 C CA . SER B 1 119 ? 12.477 65.096 29.772 1.00 40.27 110 SER B CA 1
ATOM 2705 C C . SER B 1 119 ? 13.558 64.203 29.175 1.00 39.59 110 SER B C 1
ATOM 2706 O O . SER B 1 119 ? 14.742 64.456 29.374 1.00 42.00 110 SER B O 1
ATOM 2709 N N . ALA B 1 120 ? 13.165 63.154 28.460 1.00 36.54 111 ALA B N 1
ATOM 2710 C CA . ALA B 1 120 ? 14.135 62.295 27.779 1.00 34.56 111 ALA B CA 1
ATOM 2711 C C . ALA B 1 120 ? 14.711 62.936 26.495 1.00 34.80 111 ALA B C 1
ATOM 2712 O O . ALA B 1 120 ? 15.493 62.304 25.782 1.00 35.78 111 ALA B O 1
ATOM 2714 N N . GLY B 1 121 ? 14.339 64.185 26.214 1.00 32.06 112 GLY B N 1
ATOM 2715 C CA . GLY B 1 121 ? 14.821 64.885 25.021 1.00 33.20 112 GLY B CA 1
ATOM 2716 C C . GLY B 1 121 ? 14.166 64.599 23.656 1.00 34.37 112 GLY B C 1
ATOM 2717 O O . GLY B 1 121 ? 14.708 64.993 22.623 1.00 34.87 112 GLY B O 1
ATOM 2718 N N . TYR B 1 122 ? 13.011 63.926 23.633 1.00 30.81 113 TYR B N 1
ATOM 2719 C CA . TYR B 1 122 ? 12.237 63.783 22.390 1.00 30.27 113 TYR B CA 1
ATOM 2720 C C . TYR B 1 122 ? 11.552 65.066 21.980 1.00 27.85 113 TYR B C 1
ATOM 2721 O O . TYR B 1 122 ? 11.164 65.861 22.819 1.00 30.99 113 TYR B O 1
ATOM 2730 N N . ILE B 1 123 ? 11.367 65.249 20.681 1.00 28.88 114 ILE B N 1
ATOM 2731 C CA . ILE B 1 123 ? 10.352 66.176 20.205 1.00 27.94 114 ILE B CA 1
ATOM 2732 C C . ILE B 1 123 ? 9.022 65.485 20.511 1.00 27.84 114 ILE B C 1
ATOM 2733 O O . ILE B 1 123 ? 8.835 64.311 20.169 1.00 29.09 114 ILE B O 1
ATOM 2738 N N . VAL B 1 124 ? 8.135 66.197 21.195 1.00 27.38 115 VAL B N 1
ATOM 2739 C CA . VAL B 1 124 ? 6.829 65.696 21.554 1.00 27.31 115 VAL B CA 1
ATOM 2740 C C . VAL B 1 124 ? 5.814 66.565 20.828 1.00 28.32 115 VAL B C 1
ATOM 2741 O O . VAL B 1 124 ? 5.706 67.771 21.083 1.00 26.24 115 VAL B O 1
ATOM 2745 N N . ALA B 1 125 ? 5.086 65.961 19.890 1.00 26.75 116 ALA B N 1
ATOM 2746 C CA . ALA B 1 125 ? 4.151 66.724 19.052 1.00 26.81 116 ALA B CA 1
ATOM 2747 C C . ALA B 1 125 ? 2.801 65.995 18.965 1.00 24.89 116 ALA B C 1
ATOM 2748 O O . ALA B 1 125 ? 2.726 64.774 19.180 1.00 24.46 116 ALA B O 1
ATOM 2750 N N . ILE B 1 126 ? 1.746 66.751 18.699 1.00 24.91 117 ILE B N 1
ATOM 2751 C CA . ILE B 1 126 ? 0.452 66.170 18.325 1.00 24.79 117 ILE B CA 1
ATOM 2752 C C . ILE B 1 126 ? 0.292 66.307 16.783 1.00 25.80 117 ILE B C 1
ATOM 2753 O O . ILE B 1 126 ? 0.720 67.316 16.185 1.00 24.78 117 ILE B O 1
ATOM 2758 N N . LEU B 1 127 ? -0.270 65.269 16.146 1.00 24.37 118 LEU B N 1
ATOM 2759 C CA . LEU B 1 127 ? -0.742 65.360 14.753 1.00 23.33 118 LEU B CA 1
ATOM 2760 C C . LEU B 1 127 ? -2.221 64.915 14.759 1.00 25.31 118 LEU B C 1
ATOM 2761 O O . LEU B 1 127 ? -2.548 63.737 15.073 1.00 25.63 118 LEU B O 1
ATOM 2766 N N . SER B 1 128 ? -3.108 65.862 14.469 1.00 22.70 119 SER B N 1
ATOM 2767 C CA . SER B 1 128 ? -4.541 65.675 14.702 1.00 22.37 119 SER B CA 1
ATOM 2768 C C . SER B 1 128 ? -5.395 66.128 13.521 1.00 23.44 119 SER B C 1
ATOM 2769 O O . SER B 1 128 ? -5.090 67.135 12.866 1.00 20.62 119 SER B O 1
ATOM 2772 N N . ASN B 1 129 ? -6.505 65.429 13.286 1.00 20.78 120 ASN B N 1
ATOM 2773 C CA . ASN B 1 129 ? -7.580 65.976 12.427 1.00 20.24 120 ASN B CA 1
ATOM 2774 C C . ASN B 1 129 ? -8.198 67.275 12.943 1.00 20.12 120 ASN B C 1
ATOM 2775 O O . ASN B 1 129 ? -8.792 68.013 12.163 1.00 20.18 120 ASN B O 1
ATOM 2780 N N . GLY B 1 130 ? -8.124 67.509 14.256 1.00 22.47 121 GLY B N 1
ATOM 2781 C CA . GLY B 1 130 ? -8.814 68.625 14.885 1.00 22.24 121 GLY B CA 1
ATOM 2782 C C . GLY B 1 130 ? -8.151 69.926 14.413 1.00 23.59 121 GLY B C 1
ATOM 2783 O O . GLY B 1 130 ? -6.933 69.992 14.270 1.00 21.24 121 GLY B O 1
ATOM 2784 N N . ASN B 1 131 ? -8.974 70.921 14.111 1.00 24.00 122 ASN B N 1
ATOM 2785 C CA . ASN B 1 131 ? -8.503 72.281 13.778 1.00 24.11 122 ASN B CA 1
ATOM 2786 C C . ASN B 1 131 ? -7.991 72.979 15.049 1.00 25.40 122 ASN B C 1
ATOM 2787 O O . ASN B 1 131 ? -8.365 72.579 16.180 1.00 23.63 122 ASN B O 1
ATOM 2792 N N . ASP B 1 132 ? -7.161 74.002 14.888 1.00 21.41 123 ASP B N 1
ATOM 2793 C CA . ASP B 1 132 ? -6.481 74.587 16.039 1.00 23.59 123 ASP B CA 1
ATOM 2794 C C . ASP B 1 132 ? -7.423 75.045 17.142 1.00 21.65 123 ASP B C 1
ATOM 2795 O O . ASP B 1 132 ? -7.201 74.793 18.314 1.00 19.07 123 ASP B O 1
ATOM 2804 N N . GLU B 1 133 ? -8.488 75.735 16.773 1.00 26.45 124 GLU B N 1
ATOM 2805 C CA . GLU B 1 133 ? -9.374 76.290 17.786 1.00 29.10 124 GLU B CA 1
ATOM 2806 C C . GLU B 1 133 ? -9.956 75.255 18.768 1.00 30.13 124 GLU B C 1
ATOM 2807 O O . GLU B 1 133 ? -9.876 75.447 19.993 1.00 30.04 124 GLU B O 1
ATOM 2813 N N . MET B 1 134 ? -10.563 74.178 18.245 1.00 28.23 125 MET B N 1
ATOM 2814 C CA . MET B 1 134 ? -11.100 73.135 19.123 1.00 26.61 125 MET B CA 1
ATOM 2815 C C . MET B 1 134 ? -9.984 72.395 19.903 1.00 26.36 125 MET B C 1
ATOM 2816 O O . MET B 1 134 ? -10.135 72.107 21.090 1.00 28.25 125 MET B O 1
ATOM 2821 N N . LEU B 1 135 ? -8.865 72.126 19.245 1.00 29.55 126 LEU B N 1
ATOM 2822 C CA . LEU B 1 135 ? -7.814 71.315 19.836 1.00 32.53 126 LEU B CA 1
ATOM 2823 C C . LEU B 1 135 ? -7.073 72.100 20.934 1.00 33.60 126 LEU B C 1
ATOM 2824 O O . LEU B 1 135 ? -6.790 71.558 22.009 1.00 32.85 126 LEU B O 1
ATOM 2829 N N . GLN B 1 136 ? -6.752 73.361 20.642 1.00 33.83 127 GLN B N 1
ATOM 2830 C CA . GLN B 1 136 ? -6.098 74.242 21.617 1.00 34.52 127 GLN B CA 1
ATOM 2831 C C . GLN B 1 136 ? -6.899 74.421 22.903 1.00 30.95 127 GLN B C 1
ATOM 2832 O O . GLN B 1 136 ? -6.336 74.333 24.015 1.00 29.14 127 GLN B O 1
ATOM 2838 N N . ALA B 1 137 ? -8.206 74.638 22.763 1.00 29.06 128 ALA B N 1
ATOM 2839 C CA . ALA B 1 137 ? -9.103 74.691 23.915 1.00 29.58 128 ALA B CA 1
ATOM 2840 C C . ALA B 1 137 ? -8.995 73.430 24.798 1.00 31.07 128 ALA B C 1
ATOM 2841 O O . ALA B 1 137 ? -8.871 73.529 26.028 1.00 27.68 128 ALA B O 1
ATOM 2843 N N . ALA B 1 138 ? -9.069 72.251 24.161 1.00 30.80 129 ALA B N 1
ATOM 2844 C CA . ALA B 1 138 ? -8.971 70.963 24.899 1.00 30.53 129 ALA B CA 1
ATOM 2845 C C . ALA B 1 138 ? -7.600 70.801 25.547 1.00 29.44 129 ALA B C 1
ATOM 2846 O O . ALA B 1 138 ? -7.502 70.375 26.709 1.00 28.77 129 ALA B O 1
ATOM 2848 N N . LEU B 1 139 ? -6.550 71.165 24.807 1.00 28.66 130 LEU B N 1
ATOM 2849 C CA . LEU B 1 139 ? -5.188 71.071 25.322 1.00 29.40 130 LEU B CA 1
ATOM 2850 C C . LEU B 1 139 ? -4.962 72.022 26.496 1.00 31.35 130 LEU B C 1
ATOM 2851 O O . LEU B 1 139 ? -4.319 71.645 27.488 1.00 30.32 130 LEU B O 1
ATOM 2856 N N . LYS B 1 140 ? -5.479 73.247 26.391 1.00 34.26 131 LYS B N 1
ATOM 2857 C CA . LYS B 1 140 ? -5.338 74.189 27.505 1.00 38.34 131 LYS B CA 1
ATOM 2858 C C . LYS B 1 140 ? -6.102 73.724 28.748 1.00 37.81 131 LYS B C 1
ATOM 2859 O O . LYS B 1 140 ? -5.549 73.733 29.861 1.00 38.04 131 LYS B O 1
ATOM 2865 N N . ALA B 1 141 ? -7.370 73.342 28.557 1.00 36.76 132 ALA B N 1
ATOM 2866 C CA . ALA B 1 141 ? -8.217 72.890 29.668 1.00 37.19 132 ALA B CA 1
ATOM 2867 C C . ALA B 1 141 ? -7.598 71.740 30.436 1.00 37.07 132 ALA B C 1
ATOM 2868 O O . ALA B 1 141 ? -7.834 71.603 31.640 1.00 39.00 132 ALA B O 1
ATOM 2870 N N . SER B 1 142 ? -6.837 70.896 29.747 1.00 37.28 133 SER B N 1
ATOM 2871 C CA . SER B 1 142 ? -6.241 69.721 30.392 1.00 39.36 133 SER B CA 1
ATOM 2872 C C . SER B 1 142 ? -4.758 69.892 30.750 1.00 40.50 133 SER B C 1
ATOM 2873 O O . SER B 1 142 ? -4.097 68.927 31.148 1.00 41.97 133 SER B O 1
ATOM 2876 N N . LYS B 1 143 ? -4.254 71.122 30.609 1.00 42.88 134 LYS B N 1
ATOM 2877 C CA . LYS B 1 143 ? -2.832 71.490 30.838 1.00 44.84 134 LYS B CA 1
ATOM 2878 C C . LYS B 1 143 ? -1.801 70.679 30.039 1.00 43.85 134 LYS B C 1
ATOM 2879 O O . LYS B 1 143 ? -0.645 70.518 30.472 1.00 43.16 134 LYS B O 1
ATOM 2885 N N . LEU B 1 144 ? -2.222 70.185 28.870 1.00 41.88 135 LEU B N 1
ATOM 2886 C CA . LEU B 1 144 ? -1.351 69.396 27.998 1.00 42.03 135 LEU B CA 1
ATOM 2887 C C . LEU B 1 144 ? -0.445 70.299 27.172 1.00 42.39 135 LEU B C 1
ATOM 2888 O O . LEU B 1 144 ? 0.577 69.861 26.661 1.00 42.83 135 LEU B O 1
ATOM 2893 N N . ASP B 1 145 ? -0.841 71.567 27.077 1.00 45.23 136 ASP B N 1
ATOM 2894 C CA . ASP B 1 145 ? -0.088 72.661 26.458 1.00 46.81 136 ASP B CA 1
ATOM 2895 C C . ASP B 1 145 ? 1.412 72.680 26.815 1.00 46.51 136 ASP B C 1
ATOM 2896 O O . ASP B 1 145 ? 2.282 72.771 25.940 1.00 43.00 136 ASP B O 1
ATOM 2901 N N . ARG B 1 146 ? 1.702 72.576 28.107 1.00 46.79 137 ARG B N 1
ATOM 2902 C CA . ARG B 1 146 ? 3.065 72.746 28.595 1.00 47.98 137 ARG B CA 1
ATOM 2903 C C . ARG B 1 146 ? 3.963 71.554 28.349 1.00 45.96 137 ARG B C 1
ATOM 2904 O O . ARG B 1 146 ? 5.170 71.646 28.533 1.00 46.36 137 ARG B O 1
ATOM 2912 N N . VAL B 1 147 ? 3.375 70.439 27.938 1.00 43.76 138 VAL B N 1
ATOM 2913 C CA . VAL B 1 147 ? 4.143 69.221 27.738 1.00 43.34 138 VAL B CA 1
ATOM 2914 C C . VAL B 1 147 ? 4.325 68.904 26.252 1.00 42.70 138 VAL B C 1
ATOM 2915 O O . VAL B 1 147 ? 4.678 67.763 25.911 1.00 41.66 138 VAL B O 1
ATOM 2919 N N . LEU B 1 148 ? 4.117 69.919 25.392 1.00 37.64 139 LEU B N 1
ATOM 2920 C CA . LEU B 1 148 ? 4.169 69.752 23.924 1.00 37.83 139 LEU B CA 1
ATOM 2921 C C . LEU B 1 148 ? 5.119 70.721 23.203 1.00 37.61 139 LEU B C 1
ATOM 2922 O O . LEU B 1 148 ? 5.122 71.923 23.488 1.00 37.94 139 LEU B O 1
ATOM 2927 N N . ASP B 1 149 ? 5.888 70.203 22.246 1.00 36.31 140 ASP B N 1
ATOM 2928 C CA . ASP B 1 149 ? 6.715 71.037 21.392 1.00 36.38 140 ASP B CA 1
ATOM 2929 C C . ASP B 1 149 ? 5.933 71.643 20.237 1.00 37.11 140 ASP B C 1
ATOM 2930 O O . ASP B 1 149 ? 6.218 72.756 19.796 1.00 39.25 140 ASP B O 1
ATOM 2935 N N . SER B 1 150 ? 4.946 70.910 19.737 1.00 34.69 141 SER B N 1
ATOM 2936 C CA . SER B 1 150 ? 4.292 71.275 18.498 1.00 35.17 141 SER B CA 1
ATOM 2937 C C . SER B 1 150 ? 2.925 70.580 18.397 1.00 34.34 141 SER B C 1
ATOM 2938 O O . SER B 1 150 ? 2.718 69.481 18.909 1.00 31.28 141 SER B O 1
ATOM 2941 N N . CYS B 1 151 ? 1.986 71.264 17.760 1.00 34.62 142 CYS B N 1
ATOM 2942 C CA . CYS B 1 151 ? 0.663 70.726 17.559 1.00 32.46 142 CYS B CA 1
ATOM 2943 C C . CYS B 1 151 ? 0.330 70.980 16.102 1.00 31.11 142 CYS B C 1
ATOM 2944 O O . CYS B 1 151 ? 0.140 72.136 15.668 1.00 27.27 142 CYS B O 1
ATOM 2947 N N . LEU B 1 152 ? 0.272 69.885 15.346 1.00 29.82 143 LEU B N 1
ATOM 2948 C CA . LEU B 1 152 ? 0.037 69.923 13.898 1.00 27.74 143 LEU B CA 1
ATOM 2949 C C . LEU B 1 152 ? -1.395 69.481 13.558 1.00 28.32 143 LEU B C 1
ATOM 2950 O O . LEU B 1 152 ? -1.912 68.508 14.116 1.00 23.97 143 LEU B O 1
ATOM 2955 N N . SER B 1 153 ? -2.037 70.228 12.662 1.00 27.86 144 SER B N 1
ATOM 2956 C CA . SER B 1 153 ? -3.447 70.033 12.352 1.00 27.69 144 SER B CA 1
ATOM 2957 C C . SER B 1 153 ? -3.690 69.659 10.885 1.00 29.82 144 SER B C 1
ATOM 2958 O O . SER B 1 153 ? -2.998 70.178 9.989 1.00 30.47 144 SER B O 1
ATOM 2961 N N . ALA B 1 154 ? -4.681 68.790 10.645 1.00 27.27 145 ALA B N 1
ATOM 2962 C CA . ALA B 1 154 ? -5.188 68.497 9.276 1.00 25.65 145 ALA B CA 1
ATOM 2963 C C . ALA B 1 154 ? -5.667 69.771 8.569 1.00 24.68 145 ALA B C 1
ATOM 2964 O O . ALA B 1 154 ? -5.664 69.852 7.338 1.00 22.85 145 ALA B O 1
ATOM 2966 N N . ASP B 1 155 ? -6.138 70.724 9.371 1.00 23.47 146 ASP B N 1
ATOM 2967 C CA . ASP B 1 155 ? -6.680 71.970 8.890 1.00 23.90 146 ASP B CA 1
ATOM 2968 C C . ASP B 1 155 ? -5.639 72.846 8.175 1.00 26.81 146 ASP B C 1
ATOM 2969 O O . ASP B 1 155 ? -6.016 73.753 7.438 1.00 25.98 146 ASP B O 1
ATOM 2974 N N . ASP B 1 156 ? -4.355 72.563 8.373 1.00 26.52 147 ASP B N 1
ATOM 2975 C CA . ASP B 1 156 ? -3.290 73.320 7.705 1.00 31.43 147 ASP B CA 1
ATOM 2976 C C . ASP B 1 156 ? -3.231 72.930 6.235 1.00 33.26 147 ASP B C 1
ATOM 2977 O O . ASP B 1 156 ? -2.990 73.786 5.393 1.00 34.94 147 ASP B O 1
ATOM 2982 N N . LEU B 1 157 ? -3.506 71.657 5.927 1.00 32.37 148 LEU B N 1
ATOM 2983 C CA . LEU B 1 157 ? -3.438 71.145 4.549 1.00 32.19 148 LEU B CA 1
ATOM 2984 C C . LEU B 1 157 ? -4.809 70.948 3.931 1.00 29.76 148 LEU B C 1
ATOM 2985 O O . LEU B 1 157 ? -4.908 70.749 2.726 1.00 28.25 148 LEU B O 1
ATOM 2990 N N . LYS B 1 158 ? -5.848 70.932 4.767 1.00 26.63 149 LYS B N 1
ATOM 2991 C CA . LYS B 1 158 ? -7.222 70.669 4.325 1.00 28.32 149 LYS B CA 1
ATOM 2992 C C . LYS B 1 158 ? -7.383 69.251 3.746 1.00 27.06 149 LYS B C 1
ATOM 2993 O O . LYS B 1 158 ? -8.057 69.033 2.750 1.00 27.11 149 LYS B O 1
ATOM 2999 N N . ILE B 1 159 ? -6.771 68.302 4.446 1.00 27.17 150 ILE B N 1
ATOM 3000 C CA . ILE B 1 159 ? -6.649 66.899 4.073 1.00 27.42 150 ILE B CA 1
ATOM 3001 C C . ILE B 1 159 ? -6.630 66.086 5.383 1.00 25.51 150 ILE B C 1
ATOM 3002 O O . ILE B 1 159 ? -5.787 66.333 6.237 1.00 25.56 150 ILE B O 1
ATOM 3007 N N . TYR B 1 160 ? -7.539 65.119 5.521 1.00 23.69 151 TYR B N 1
ATOM 3008 C CA . TYR B 1 160 ? -7.637 64.329 6.753 1.00 23.32 151 TYR B CA 1
ATOM 3009 C C . TYR B 1 160 ? -6.821 63.038 6.725 1.00 20.71 151 TYR B C 1
ATOM 3010 O O . TYR B 1 160 ? -6.505 62.523 5.660 1.00 19.68 151 TYR B O 1
ATOM 3019 N N . LYS B 1 161 ? -6.490 62.525 7.908 1.00 20.49 152 LYS B N 1
ATOM 3020 C CA . LYS B 1 161 ? -5.923 61.185 8.037 1.00 19.80 152 LYS B CA 1
ATOM 3021 C C . LYS B 1 161 ? -6.948 60.191 7.443 1.00 20.14 152 LYS B C 1
ATOM 3022 O O . LYS B 1 161 ? -8.153 60.462 7.499 1.00 20.36 152 LYS B O 1
ATOM 3028 N N . PRO B 1 162 ? -6.488 59.023 6.951 1.00 20.63 153 PRO B N 1
ATOM 3029 C CA . PRO B 1 162 ? -5.081 58.535 6.892 1.00 20.91 153 PRO B CA 1
ATOM 3030 C C . PRO B 1 162 ? -4.351 58.810 5.561 1.00 21.32 153 PRO B C 1
ATOM 3031 O O . PRO B 1 162 ? -3.526 57.994 5.133 1.00 22.56 153 PRO B O 1
ATOM 3035 N N . ASP B 1 163 ? -4.707 59.903 4.885 1.00 20.61 154 ASP B N 1
ATOM 3036 C CA . ASP B 1 163 ? -4.066 60.282 3.625 1.00 23.21 154 ASP B CA 1
ATOM 3037 C C . ASP B 1 163 ? -2.605 60.542 3.952 1.00 23.14 154 ASP B C 1
ATOM 3038 O O . ASP B 1 163 ? -2.340 61.253 4.925 1.00 23.89 154 ASP B O 1
ATOM 3043 N N . PRO B 1 164 ? -1.662 59.956 3.169 1.00 24.44 155 PRO B N 1
ATOM 3044 C CA . PRO B 1 164 ? -0.250 60.127 3.537 1.00 25.77 155 PRO B CA 1
ATOM 3045 C C . PRO B 1 164 ? 0.252 61.585 3.609 1.00 27.15 155 PRO B C 1
ATOM 3046 O O . PRO B 1 164 ? 1.217 61.839 4.339 1.00 27.55 155 PRO B O 1
ATOM 3050 N N . ARG B 1 165 ? -0.364 62.515 2.876 1.00 25.59 156 ARG B N 1
ATOM 3051 C CA . ARG B 1 165 ? 0.107 63.912 2.935 1.00 26.23 156 ARG B CA 1
ATOM 3052 C C . ARG B 1 165 ? 0.092 64.507 4.340 1.00 25.90 156 ARG B C 1
ATOM 3053 O O . ARG B 1 165 ? 0.918 65.363 4.636 1.00 25.21 156 ARG B O 1
ATOM 3061 N N . ILE B 1 166 ? -0.831 64.065 5.204 1.00 24.22 157 ILE B N 1
ATOM 3062 C CA . ILE B 1 166 ? -0.851 64.561 6.582 1.00 25.64 157 ILE B CA 1
ATOM 3063 C C . ILE B 1 166 ? 0.330 64.077 7.451 1.00 24.17 157 ILE B C 1
ATOM 3064 O O . ILE B 1 166 ? 0.864 64.852 8.254 1.00 23.73 157 ILE B O 1
ATOM 3069 N N . TYR B 1 167 ? 0.730 62.813 7.295 1.00 22.99 158 TYR B N 1
ATOM 3070 C CA . TYR B 1 167 ? 1.921 62.280 7.951 1.00 24.89 158 TYR B CA 1
ATOM 3071 C C . TYR B 1 167 ? 3.192 62.957 7.403 1.00 24.22 158 TYR B C 1
ATOM 3072 O O . TYR B 1 167 ? 4.117 63.238 8.164 1.00 26.27 158 TYR B O 1
ATOM 3081 N N . GLN B 1 168 ? 3.225 63.210 6.091 1.00 26.42 159 GLN B N 1
ATOM 3082 C CA . GLN B 1 168 ? 4.343 63.916 5.437 1.00 26.25 159 GLN B CA 1
ATOM 3083 C C . GLN B 1 168 ? 4.485 65.340 5.973 1.00 25.83 159 GLN B C 1
ATOM 3084 O O . GLN B 1 168 ? 5.599 65.794 6.222 1.00 26.90 159 GLN B O 1
ATOM 3090 N N . PHE B 1 169 ? 3.356 66.027 6.143 1.00 25.20 160 PHE B N 1
ATOM 3091 C CA . PHE B 1 169 ? 3.292 67.349 6.789 1.00 26.64 160 PHE B CA 1
ATOM 3092 C C . PHE B 1 169 ? 4.026 67.387 8.150 1.00 26.70 160 PHE B C 1
ATOM 3093 O O . PHE B 1 169 ? 4.757 68.347 8.432 1.00 27.88 160 PHE B O 1
ATOM 3101 N N . ALA B 1 170 ? 3.818 66.360 8.984 1.00 25.56 161 ALA B N 1
ATOM 3102 C CA . ALA B 1 170 ? 4.505 66.223 10.274 1.00 24.94 161 ALA B CA 1
ATOM 3103 C C . ALA B 1 170 ? 6.033 66.106 10.099 1.00 25.87 161 ALA B C 1
ATOM 3104 O O . ALA B 1 170 ? 6.786 66.751 10.819 1.00 24.73 161 ALA B O 1
ATOM 3106 N N . CYS B 1 171 ? 6.477 65.251 9.171 1.00 26.95 162 CYS B N 1
ATOM 3107 C CA . CYS B 1 171 ? 7.897 65.119 8.824 1.00 28.40 162 CYS B CA 1
ATOM 3108 C C . CYS B 1 171 ? 8.469 66.466 8.412 1.00 27.27 162 CYS B C 1
ATOM 3109 O O . CYS B 1 171 ? 9.483 66.880 8.946 1.00 31.23 162 CYS B O 1
ATOM 3112 N N . ASP B 1 172 ? 7.798 67.130 7.479 1.00 29.28 163 ASP B N 1
ATOM 3113 C CA . ASP B 1 172 ? 8.174 68.474 7.007 1.00 30.50 163 ASP B CA 1
ATOM 3114 C C . ASP B 1 172 ? 8.265 69.511 8.125 1.00 32.34 163 ASP B C 1
ATOM 3115 O O . ASP B 1 172 ? 9.296 70.187 8.266 1.00 33.14 163 ASP B O 1
ATOM 3120 N N . ARG B 1 173 ? 7.207 69.665 8.909 1.00 31.98 164 ARG B N 1
ATOM 3121 C CA . ARG B 1 173 ? 7.223 70.669 9.963 1.00 31.47 164 ARG B CA 1
ATOM 3122 C C . ARG B 1 173 ? 8.214 70.349 11.083 1.00 32.42 164 ARG B C 1
ATOM 3123 O O . ARG B 1 173 ? 8.818 71.254 11.661 1.00 31.19 164 ARG B O 1
ATOM 3131 N N . LEU B 1 174 ? 8.356 69.065 11.411 1.00 31.12 165 LEU B N 1
ATOM 3132 C CA . LEU B 1 174 ? 9.209 68.680 12.539 1.00 32.14 165 LEU B CA 1
ATOM 3133 C C . LEU B 1 174 ? 10.670 68.455 12.184 1.00 31.97 165 LEU B C 1
ATOM 3134 O O . LEU B 1 174 ? 11.491 68.254 13.084 1.00 31.54 165 LEU B O 1
ATOM 3139 N N . GLY B 1 175 ? 10.981 68.473 10.888 1.00 31.80 166 GLY B N 1
ATOM 3140 C CA . GLY B 1 175 ? 12.354 68.277 10.391 1.00 31.89 166 GLY B CA 1
ATOM 3141 C C . GLY B 1 175 ? 12.874 66.884 10.654 1.00 32.70 166 GLY B C 1
ATOM 3142 O O . GLY B 1 175 ? 14.039 66.705 11.017 1.00 32.08 166 GLY B O 1
ATOM 3143 N N . VAL B 1 176 ? 11.998 65.886 10.527 1.00 30.92 167 VAL B N 1
ATOM 3144 C CA . VAL B 1 176 ? 12.381 64.495 10.759 1.00 29.57 167 VAL B CA 1
ATOM 3145 C C . VAL B 1 176 ? 12.024 63.605 9.564 1.00 30.17 167 VAL B C 1
ATOM 3146 O O . VAL B 1 176 ? 11.108 63.916 8.781 1.00 30.03 167 VAL B O 1
ATOM 3150 N N . ASN B 1 177 ? 12.743 62.491 9.436 1.00 29.18 168 ASN B N 1
ATOM 3151 C CA . ASN B 1 177 ? 12.359 61.445 8.513 1.00 30.78 168 ASN B CA 1
ATOM 3152 C C . ASN B 1 177 ? 11.325 60.521 9.145 1.00 29.85 168 ASN B C 1
ATOM 3153 O O . ASN B 1 177 ? 11.304 60.393 10.363 1.00 31.34 168 ASN B O 1
ATOM 3158 N N . PRO B 1 178 ? 10.505 59.843 8.314 1.00 31.28 169 PRO B N 1
ATOM 3159 C CA . PRO B 1 178 ? 9.494 58.916 8.843 1.00 30.01 169 PRO B CA 1
ATOM 3160 C C . PRO B 1 178 ? 10.058 57.934 9.846 1.00 31.12 169 PRO B C 1
ATOM 3161 O O . PRO B 1 178 ? 9.455 57.719 10.875 1.00 31.55 169 PRO B O 1
ATOM 3165 N N . ASN B 1 179 ? 11.211 57.342 9.568 1.00 31.71 170 ASN B N 1
ATOM 3166 C CA . ASN B 1 179 ? 11.736 56.361 10.512 1.00 32.01 170 ASN B CA 1
ATOM 3167 C C . ASN B 1 179 ? 12.343 56.894 11.813 1.00 30.90 170 ASN B C 1
ATOM 3168 O O . ASN B 1 179 ? 12.792 56.120 12.636 1.00 30.91 170 ASN B O 1
ATOM 3173 N N . GLU B 1 180 ? 12.342 58.212 11.999 1.00 32.21 171 GLU B N 1
ATOM 3174 C CA . GLU B 1 180 ? 12.772 58.830 13.260 1.00 32.17 171 GLU B CA 1
ATOM 3175 C C . GLU B 1 180 ? 11.595 59.203 14.142 1.00 31.53 171 GLU B C 1
ATOM 3176 O O . GLU B 1 180 ? 11.765 59.812 15.222 1.00 30.76 171 GLU B O 1
ATOM 3182 N N . VAL B 1 181 ? 10.401 58.838 13.668 1.00 27.99 172 VAL B N 1
ATOM 3183 C CA . VAL B 1 181 ? 9.143 59.075 14.376 1.00 26.86 172 VAL B CA 1
ATOM 3184 C C . VAL B 1 181 ? 8.560 57.794 15.027 1.00 26.22 172 VAL B C 1
ATOM 3185 O O . VAL B 1 181 ? 8.378 56.761 14.378 1.00 23.15 172 VAL B O 1
ATOM 3189 N N . CYS B 1 182 ? 8.290 57.901 16.318 1.00 25.16 173 CYS B N 1
ATOM 3190 C CA . CYS B 1 182 ? 7.387 56.986 16.999 1.00 25.89 173 CYS B CA 1
ATOM 3191 C C . CYS B 1 182 ? 5.969 57.596 17.007 1.00 24.28 173 CYS B C 1
ATOM 3192 O O . CYS B 1 182 ? 5.689 58.629 17.633 1.00 24.44 173 CYS B O 1
ATOM 3195 N N . PHE B 1 183 ? 5.074 56.931 16.295 1.00 23.95 174 PHE B N 1
ATOM 3196 C CA . PHE B 1 183 ? 3.724 57.444 16.131 1.00 23.14 174 PHE B CA 1
ATOM 3197 C C . PHE B 1 183 ? 2.773 56.699 17.051 1.00 22.42 174 PHE B C 1
ATOM 3198 O O . PHE B 1 183 ? 2.664 55.469 16.970 1.00 22.80 174 PHE B O 1
ATOM 3206 N N . VAL B 1 184 ? 2.069 57.439 17.906 1.00 23.75 175 VAL B N 1
ATOM 3207 C CA . VAL B 1 184 ? 1.246 56.820 18.969 1.00 22.14 175 VAL B CA 1
ATOM 3208 C C . VAL B 1 184 ? -0.254 57.121 18.796 1.00 21.33 175 VAL B C 1
ATOM 3209 O O . VAL B 1 184 ? -0.654 58.272 18.747 1.00 20.59 175 VAL B O 1
ATOM 3213 N N . SER B 1 185 ? -1.074 56.076 18.714 1.00 20.87 176 SER B N 1
ATOM 3214 C CA . SER B 1 185 ? -2.534 56.294 18.538 1.00 20.15 176 SER B CA 1
ATOM 3215 C C . SER B 1 185 ? -3.352 55.135 19.109 1.00 20.58 176 SER B C 1
ATOM 3216 O O . SER B 1 185 ? -2.887 53.990 19.136 1.00 19.37 176 SER B O 1
ATOM 3219 N N . SER B 1 186 ? -4.578 55.427 19.537 1.00 19.75 177 SER B N 1
ATOM 3220 C CA . SER B 1 186 ? -5.580 54.395 19.811 1.00 22.22 177 SER B CA 1
ATOM 3221 C C . SER B 1 186 ? -6.440 54.035 18.607 1.00 22.32 177 SER B C 1
ATOM 3222 O O . SER B 1 186 ? -7.245 53.097 18.673 1.00 22.57 177 SER B O 1
ATOM 3225 N N . ASN B 1 187 ? -6.321 54.806 17.528 1.00 21.34 178 ASN B N 1
ATOM 3226 C CA . ASN B 1 187 ? -7.200 54.601 16.361 1.00 22.52 178 ASN B CA 1
ATOM 3227 C C . ASN B 1 187 ? -6.521 53.737 15.333 1.00 21.16 178 ASN B C 1
ATOM 3228 O O . ASN B 1 187 ? -5.528 54.152 14.773 1.00 22.17 178 ASN B O 1
ATOM 3233 N N . ALA B 1 188 ? -7.048 52.530 15.119 1.00 21.27 179 ALA B N 1
ATOM 3234 C CA . ALA B 1 188 ? -6.433 51.558 14.215 1.00 21.92 179 ALA B CA 1
ATOM 3235 C C . ALA B 1 188 ? -6.236 52.049 12.772 1.00 20.47 179 ALA B C 1
ATOM 3236 O O . ALA B 1 188 ? -5.242 51.703 12.161 1.00 18.19 179 ALA B O 1
ATOM 3238 N N . TRP B 1 189 ? -7.174 52.853 12.245 1.00 19.23 180 TRP B N 1
ATOM 3239 C CA . TRP B 1 189 ? -7.093 53.395 10.882 1.00 19.99 180 TRP B CA 1
ATOM 3240 C C . TRP B 1 189 ? -5.906 54.414 10.760 1.00 20.06 180 TRP B C 1
ATOM 3241 O O . TRP B 1 189 ? -5.268 54.523 9.734 1.00 19.38 180 TRP B O 1
ATOM 3252 N N . ASP B 1 190 ? -5.650 55.126 11.841 1.00 17.88 181 ASP B N 1
ATOM 3253 C CA . ASP B 1 190 ? -4.610 56.131 11.953 1.00 21.09 181 ASP B CA 1
ATOM 3254 C C . ASP B 1 190 ? -3.250 55.428 12.045 1.00 20.77 181 ASP B C 1
ATOM 3255 O O . ASP B 1 190 ? -2.296 55.834 11.374 1.00 23.68 181 ASP B O 1
ATOM 3260 N N . LEU B 1 191 ? -3.163 54.370 12.847 1.00 22.28 182 LEU B N 1
ATOM 3261 C CA . LEU B 1 191 ? -1.970 53.489 12.856 1.00 23.25 182 LEU B CA 1
ATOM 3262 C C . LEU B 1 191 ? -1.732 52.836 11.473 1.00 22.23 182 LEU B C 1
ATOM 3263 O O . LEU B 1 191 ? -0.604 52.685 11.060 1.00 25.00 182 LEU B O 1
ATOM 3268 N N . GLY B 1 192 ? -2.799 52.422 10.800 1.00 22.68 183 GLY B N 1
ATOM 3269 C CA . GLY B 1 192 ? -2.691 51.861 9.459 1.00 23.98 183 GLY B CA 1
ATOM 3270 C C . GLY B 1 192 ? -2.078 52.855 8.493 1.00 23.30 183 GLY B C 1
ATOM 3271 O O . GLY B 1 192 ? -1.121 52.523 7.817 1.00 22.16 183 GLY B O 1
ATOM 3272 N N . GLY B 1 193 ? -2.605 54.089 8.478 1.00 22.59 184 GLY B N 1
ATOM 3273 C CA . GLY B 1 193 ? -2.078 55.147 7.629 1.00 23.33 184 GLY B CA 1
ATOM 3274 C C . GLY B 1 193 ? -0.646 55.552 7.946 1.00 25.30 184 GLY B C 1
ATOM 3275 O O . GLY B 1 193 ? 0.179 55.658 7.029 1.00 24.42 184 GLY B O 1
ATOM 3276 N N . ALA B 1 194 ? -0.362 55.775 9.238 1.00 23.35 185 ALA B N 1
ATOM 3277 C CA . ALA B 1 194 ? 0.961 56.146 9.728 1.00 21.24 185 ALA B CA 1
ATOM 3278 C C . ALA B 1 194 ? 2.004 55.063 9.471 1.00 22.22 185 ALA B C 1
ATOM 3279 O O . ALA B 1 194 ? 3.147 55.362 9.102 1.00 23.77 185 ALA B O 1
ATOM 3281 N N . GLY B 1 195 ? 1.611 53.816 9.657 1.00 22.16 186 GLY B N 1
ATOM 3282 C CA . GLY B 1 195 ? 2.500 52.649 9.475 1.00 21.52 186 GLY B CA 1
ATOM 3283 C C . GLY B 1 195 ? 2.820 52.450 8.006 1.00 24.89 186 GLY B C 1
ATOM 3284 O O . GLY B 1 195 ? 4.005 52.272 7.624 1.00 22.02 186 GLY B O 1
ATOM 3285 N N . LYS B 1 196 ? 1.783 52.506 7.167 1.00 25.88 187 LYS B N 1
ATOM 3286 C CA . LYS B 1 196 ? 2.001 52.457 5.709 1.00 26.26 187 LYS B CA 1
ATOM 3287 C C . LYS B 1 196 ? 2.879 53.609 5.209 1.00 26.54 187 LYS B C 1
ATOM 3288 O O . LYS B 1 196 ? 3.756 53.393 4.390 1.00 29.03 187 LYS B O 1
ATOM 3294 N N . PHE B 1 197 ? 2.665 54.812 5.722 1.00 24.82 188 PHE B N 1
ATOM 3295 C CA . PHE B 1 197 ? 3.544 55.946 5.440 1.00 26.13 188 PHE B CA 1
ATOM 3296 C C . PHE B 1 197 ? 5.009 55.699 5.852 1.00 28.42 188 PHE B C 1
ATOM 3297 O O . PHE B 1 197 ? 5.952 56.165 5.173 1.00 28.15 188 PHE B O 1
ATOM 3305 N N . GLY B 1 198 ? 5.225 54.973 6.950 1.00 27.93 189 GLY B N 1
ATOM 3306 C CA . GLY B 1 198 ? 6.596 54.694 7.400 1.00 28.90 189 GLY B CA 1
ATOM 3307 C C . GLY B 1 198 ? 6.981 55.085 8.824 1.00 28.83 189 GLY B C 1
ATOM 3308 O O . GLY B 1 198 ? 8.132 54.870 9.223 1.00 27.99 189 GLY B O 1
ATOM 3309 N N . PHE B 1 199 ? 6.053 55.661 9.596 1.00 26.57 190 PHE B N 1
ATOM 3310 C CA . PHE B 1 199 ? 6.344 55.935 11.028 1.00 26.43 190 PHE B CA 1
ATOM 3311 C C . PHE B 1 199 ? 6.428 54.624 11.786 1.00 25.22 190 PHE B C 1
ATOM 3312 O O . PHE B 1 199 ? 5.841 53.660 11.358 1.00 24.81 190 PHE B O 1
ATOM 3320 N N . ASN B 1 200 ? 7.163 54.606 12.909 1.00 27.28 191 ASN B N 1
ATOM 3321 C CA . ASN B 1 200 ? 7.164 53.463 13.842 1.00 26.75 191 ASN B CA 1
ATOM 3322 C C . ASN B 1 200 ? 5.918 53.558 14.720 1.00 25.86 191 ASN B C 1
ATOM 3323 O O . ASN B 1 200 ? 5.776 54.496 15.508 1.00 26.64 191 ASN B O 1
ATOM 3328 N N . THR B 1 201 ? 5.013 52.591 14.589 1.00 22.28 192 THR B N 1
ATOM 3329 C CA . THR B 1 201 ? 3.686 52.734 15.189 1.00 23.56 192 THR B CA 1
ATOM 3330 C C . THR B 1 201 ? 3.515 51.992 16.505 1.00 22.82 192 THR B C 1
ATOM 3331 O O . THR B 1 201 ? 3.930 50.848 16.656 1.00 21.55 192 THR B O 1
ATOM 3335 N N . VAL B 1 202 ? 2.881 52.670 17.442 1.00 22.76 193 VAL B N 1
ATOM 3336 C CA . VAL B 1 202 ? 2.554 52.094 18.737 1.00 22.04 193 VAL B CA 1
ATOM 3337 C C . VAL B 1 202 ? 1.086 52.339 19.020 1.00 21.00 193 VAL B C 1
ATOM 3338 O O . VAL B 1 202 ? 0.620 53.493 19.076 1.00 22.43 193 VAL B O 1
ATOM 3342 N N . ARG B 1 203 ? 0.352 51.243 19.135 1.00 20.65 194 ARG B N 1
ATOM 3343 C CA . ARG B 1 203 ? -1.059 51.307 19.513 1.00 22.75 194 ARG B CA 1
ATOM 3344 C C . ARG B 1 203 ? -1.246 51.357 21.044 1.00 21.55 194 ARG B C 1
ATOM 3345 O O . ARG B 1 203 ? -0.646 50.565 21.771 1.00 21.36 194 ARG B O 1
ATOM 3353 N N . ILE B 1 204 ? -2.058 52.308 21.510 1.00 22.91 195 ILE B N 1
ATOM 3354 C CA . ILE B 1 204 ? -2.632 52.264 22.864 1.00 24.43 195 ILE B CA 1
ATOM 3355 C C . ILE B 1 204 ? -3.982 51.549 22.740 1.00 25.55 195 ILE B C 1
ATOM 3356 O O . ILE B 1 204 ? -4.930 52.108 22.190 1.00 27.16 195 ILE B O 1
ATOM 3361 N N . ASN B 1 205 ? -4.016 50.293 23.188 1.00 23.95 196 ASN B N 1
ATOM 3362 C CA . ASN B 1 205 ? -5.198 49.448 23.123 1.00 23.05 196 ASN B CA 1
ATOM 3363 C C . ASN B 1 205 ? -5.645 49.218 24.559 1.00 22.69 196 ASN B C 1
ATOM 3364 O O . ASN B 1 205 ? -5.221 48.266 25.235 1.00 23.85 196 ASN B O 1
ATOM 3369 N N . ARG B 1 206 ? -6.454 50.149 25.055 1.00 20.94 197 ARG B N 1
ATOM 3370 C CA . ARG B 1 206 ? -6.859 50.137 26.468 1.00 24.10 197 ARG B CA 1
ATOM 3371 C C . ARG B 1 206 ? -7.756 48.941 26.825 1.00 25.19 197 ARG B C 1
ATOM 3372 O O . ARG B 1 206 ? -7.627 48.393 27.913 1.00 25.08 197 ARG B O 1
ATOM 3380 N N . GLN B 1 207 ? -8.652 48.541 25.927 1.00 21.79 198 GLN B N 1
ATOM 3381 C CA . GLN B 1 207 ? -9.610 47.501 26.244 1.00 25.55 198 GLN B CA 1
ATOM 3382 C C . GLN B 1 207 ? -9.275 46.157 25.586 1.00 23.18 198 GLN B C 1
ATOM 3383 O O . GLN B 1 207 ? -9.977 45.197 25.729 1.00 19.82 198 GLN B O 1
ATOM 3394 N N . GLY B 1 208 ? -8.159 46.087 24.888 1.00 26.84 199 GLY B N 1
ATOM 3395 C CA . GLY B 1 208 ? -7.788 44.871 24.130 1.00 28.61 199 GLY B CA 1
ATOM 3396 C C . GLY B 1 208 ? -8.745 44.552 22.965 1.00 27.62 199 GLY B C 1
ATOM 3397 O O . GLY B 1 208 ? -9.164 43.407 22.777 1.00 27.47 199 GLY B O 1
ATOM 3398 N N . ASN B 1 209 ? -9.086 45.569 22.179 1.00 27.12 200 ASN B N 1
ATOM 3399 C CA . ASN B 1 209 ? -9.881 45.379 20.961 1.00 28.02 200 ASN B CA 1
ATOM 3400 C C . ASN B 1 209 ? -9.112 44.538 19.959 1.00 26.43 200 ASN B C 1
ATOM 3401 O O . ASN B 1 209 ? -7.883 44.538 20.000 1.00 24.28 200 ASN B O 1
ATOM 3406 N N . PRO B 1 210 ? -9.827 43.834 19.056 1.00 25.18 201 PRO B N 1
ATOM 3407 C CA . PRO B 1 210 ? -9.212 42.975 18.067 1.00 24.73 201 PRO B CA 1
ATOM 3408 C C . PRO B 1 210 ? -8.321 43.785 17.105 1.00 24.23 201 PRO B C 1
ATOM 3409 O O . PRO B 1 210 ? -8.505 45.028 16.961 1.00 24.70 201 PRO B O 1
ATOM 3413 N N . PRO B 1 211 ? -7.322 43.114 16.495 1.00 24.39 202 PRO B N 1
ATOM 3414 C CA . PRO B 1 211 ? -6.379 43.776 15.570 1.00 25.08 202 PRO B CA 1
ATOM 3415 C C . PRO B 1 211 ? -7.098 44.146 14.232 1.00 24.08 202 PRO B C 1
ATOM 3416 O O . PRO B 1 211 ? -8.090 43.473 13.838 1.00 20.00 202 PRO B O 1
ATOM 3420 N N . GLU B 1 212 ? -6.630 45.217 13.575 1.00 23.51 203 GLU B N 1
ATOM 3421 C CA . GLU B 1 212 ? -7.145 45.648 12.255 1.00 22.41 203 GLU B CA 1
ATOM 3422 C C . GLU B 1 212 ? -5.985 46.213 11.425 1.00 23.98 203 GLU B C 1
ATOM 3423 O O . GLU B 1 212 ? -4.947 46.512 11.988 1.00 23.62 203 GLU B O 1
ATOM 3429 N N . TYR B 1 213 ? -6.182 46.381 10.106 1.00 22.67 204 TYR B N 1
ATOM 3430 C CA . TYR B 1 213 ? -5.176 47.015 9.227 1.00 24.12 204 TYR B CA 1
ATOM 3431 C C . TYR B 1 213 ? -3.814 46.330 9.352 1.00 25.07 204 TYR B C 1
ATOM 3432 O O . TYR B 1 213 ? -2.765 46.968 9.534 1.00 25.65 204 TYR B O 1
ATOM 3441 N N . GLU B 1 214 ? -3.842 45.014 9.252 1.00 25.64 205 GLU B N 1
ATOM 3442 C CA . GLU B 1 214 ? -2.681 44.182 9.541 1.00 27.55 205 GLU B CA 1
ATOM 3443 C C . GLU B 1 214 ? -1.596 44.266 8.478 1.00 25.96 205 GLU B C 1
ATOM 3444 O O . GLU B 1 214 ? -0.449 43.929 8.771 1.00 25.33 205 GLU B O 1
ATOM 3450 N N . PHE B 1 215 ? -1.941 44.737 7.271 1.00 24.98 206 PHE B N 1
ATOM 3451 C CA . PHE B 1 215 ? -0.927 45.071 6.243 1.00 25.48 206 PHE B CA 1
ATOM 3452 C C . PHE B 1 215 ? 0.067 46.141 6.724 1.00 25.86 206 PHE B C 1
ATOM 3453 O O . PHE B 1 215 ? 1.097 46.292 6.121 1.00 24.25 206 PHE B O 1
ATOM 3461 N N . ALA B 1 216 ? -0.246 46.891 7.786 1.00 24.90 207 ALA B N 1
ATOM 3462 C CA . ALA B 1 216 ? 0.702 47.840 8.348 1.00 24.24 207 ALA B CA 1
ATOM 3463 C C . ALA B 1 216 ? 0.980 47.447 9.810 1.00 26.37 207 ALA B C 1
ATOM 3464 O O . ALA B 1 216 ? 0.364 48.001 10.758 1.00 26.93 207 ALA B O 1
ATOM 3466 N N . PRO B 1 217 ? 1.916 46.488 10.012 1.00 27.90 208 PRO B N 1
ATOM 3467 C CA . PRO B 1 217 ? 2.128 45.987 11.381 1.00 28.11 208 PRO B CA 1
ATOM 3468 C C . PRO B 1 217 ? 2.595 47.065 12.367 1.00 27.02 208 PRO B C 1
ATOM 3469 O O . PRO B 1 217 ? 3.343 47.995 12.003 1.00 24.17 208 PRO B O 1
ATOM 3473 N N . LEU B 1 218 ? 2.172 46.898 13.618 1.00 27.08 209 LEU B N 1
ATOM 3474 C CA . LEU B 1 218 ? 2.596 47.759 14.705 1.00 26.72 209 LEU B CA 1
ATOM 3475 C C . LEU B 1 218 ? 4.002 47.386 15.133 1.00 28.51 209 LEU B C 1
ATOM 3476 O O . LEU B 1 218 ? 4.393 46.224 15.065 1.00 28.99 209 LEU B O 1
ATOM 3481 N N . LYS B 1 219 ? 4.765 48.391 15.535 1.00 27.69 210 LYS B N 1
ATOM 3482 C CA . LYS B 1 219 ? 6.015 48.133 16.237 1.00 28.83 210 LYS B CA 1
ATOM 3483 C C . LYS B 1 219 ? 5.754 47.583 17.639 1.00 26.27 210 LYS B C 1
ATOM 3484 O O . LYS B 1 219 ? 6.464 46.664 18.062 1.00 26.85 210 LYS B O 1
ATOM 3490 N N . HIS B 1 220 ? 4.739 48.113 18.322 1.00 19.15 211 HIS B N 1
ATOM 3491 C CA . HIS B 1 220 ? 4.374 47.671 19.643 1.00 20.18 211 HIS B CA 1
ATOM 3492 C C . HIS B 1 220 ? 2.914 48.024 19.896 1.00 18.08 211 HIS B C 1
ATOM 3493 O O . HIS B 1 220 ? 2.350 48.882 19.251 1.00 11.23 211 HIS B O 1
ATOM 3506 N N . GLN B 1 221 ? 2.340 47.347 20.868 1.00 22.27 212 GLN B N 1
ATOM 3507 C CA . GLN B 1 221 ? 1.022 47.648 21.445 1.00 25.68 212 GLN B CA 1
ATOM 3508 C C . GLN B 1 221 ? 1.125 47.591 22.977 1.00 25.03 212 GLN B C 1
ATOM 3509 O O . GLN B 1 221 ? 1.732 46.667 23.523 1.00 25.51 212 GLN B O 1
ATOM 3515 N N . VAL B 1 222 ? 0.502 48.560 23.634 1.00 23.38 213 VAL B N 1
ATOM 3516 C CA . VAL B 1 222 ? 0.479 48.683 25.083 1.00 23.80 213 VAL B CA 1
ATOM 3517 C C . VAL B 1 222 ? -0.963 49.036 25.495 1.00 25.87 213 VAL B C 1
ATOM 3518 O O . VAL B 1 222 ? -1.762 49.456 24.661 1.00 25.58 213 VAL B O 1
ATOM 3522 N N . ASN B 1 223 ? -1.288 48.913 26.778 1.00 25.11 214 ASN B N 1
ATOM 3523 C CA . ASN B 1 223 ? -2.655 49.162 27.231 1.00 27.50 214 ASN B CA 1
ATOM 3524 C C . ASN B 1 223 ? -2.840 50.514 27.917 1.00 24.60 214 ASN B C 1
ATOM 3525 O O . ASN B 1 223 ? -3.922 50.842 28.344 1.00 26.56 214 ASN B O 1
ATOM 3530 N N . SER B 1 224 ? -1.769 51.294 27.994 1.00 23.76 215 SER B N 1
ATOM 3531 C CA . SER B 1 224 ? -1.789 52.535 28.710 1.00 22.91 215 SER B CA 1
ATOM 3532 C C . SER B 1 224 ? -0.698 53.416 28.172 1.00 23.51 215 SER B C 1
ATOM 3533 O O . SER B 1 224 ? 0.388 52.935 27.826 1.00 21.72 215 SER B O 1
ATOM 3536 N N . LEU B 1 225 ? -0.947 54.726 28.192 1.00 21.05 216 LEU B N 1
ATOM 3537 C CA . LEU B 1 225 ? 0.087 55.672 27.819 1.00 23.55 216 LEU B CA 1
ATOM 3538 C C . LEU B 1 225 ? 1.339 55.581 28.751 1.00 24.04 216 LEU B C 1
ATOM 3539 O O . LEU B 1 225 ? 2.473 55.775 28.306 1.00 22.85 216 LEU B O 1
ATOM 3544 N N . SER B 1 226 ? 1.126 55.297 30.035 1.00 23.81 217 SER B N 1
ATOM 3545 C CA . SER B 1 226 ? 2.240 55.088 30.976 1.00 27.47 217 SER B CA 1
ATOM 3546 C C . SER B 1 226 ? 3.242 54.014 30.512 1.00 27.79 217 SER B C 1
ATOM 3547 O O . SER B 1 226 ? 4.425 54.096 30.822 1.00 28.63 217 SER B O 1
ATOM 3550 N N . GLU B 1 227 ? 2.773 53.023 29.760 1.00 28.98 218 GLU B N 1
ATOM 3551 C CA . GLU B 1 227 ? 3.648 51.960 29.241 1.00 29.35 218 GLU B CA 1
ATOM 3552 C C . GLU B 1 227 ? 4.555 52.373 28.124 1.00 28.85 218 GLU B C 1
ATOM 3553 O O . GLU B 1 227 ? 5.445 51.614 27.736 1.00 30.27 218 GLU B O 1
ATOM 3559 N N . LEU B 1 228 ? 4.334 53.570 27.596 1.00 27.28 219 LEU B N 1
ATOM 3560 C CA . LEU B 1 228 ? 5.228 54.137 26.607 1.00 26.99 219 LEU B CA 1
ATOM 3561 C C . LEU B 1 228 ? 6.543 54.489 27.261 1.00 27.30 219 LEU B C 1
ATOM 3562 O O . LEU B 1 228 ? 7.565 54.579 26.584 1.00 28.37 219 LEU B O 1
ATOM 3567 N N . TRP B 1 229 ? 6.526 54.711 28.585 1.00 25.41 220 TRP B N 1
ATOM 3568 C CA . TRP B 1 229 ? 7.768 55.104 29.275 1.00 27.21 220 TRP B CA 1
ATOM 3569 C C . TRP B 1 229 ? 8.870 54.017 29.213 1.00 23.61 220 TRP B C 1
ATOM 3570 O O . TRP B 1 229 ? 9.966 54.301 28.749 1.00 25.29 220 TRP B O 1
ATOM 3581 N N . PRO B 1 230 ? 8.594 52.788 29.681 1.00 25.64 221 PRO B N 1
ATOM 3582 C CA . PRO B 1 230 ? 9.628 51.758 29.491 1.00 24.88 221 PRO B CA 1
ATOM 3583 C C . PRO B 1 230 ? 9.992 51.503 28.028 1.00 26.64 221 PRO B C 1
ATOM 3584 O O . PRO B 1 230 ? 11.135 51.088 27.726 1.00 26.00 221 PRO B O 1
ATOM 3588 N N . LEU B 1 231 ? 9.029 51.721 27.125 1.00 26.45 222 LEU B N 1
ATOM 3589 C CA . LEU B 1 231 ? 9.282 51.536 25.677 1.00 26.98 222 LEU B CA 1
ATOM 3590 C C . LEU B 1 231 ? 10.237 52.564 25.102 1.00 25.71 222 LEU B C 1
ATOM 3591 O O . LEU B 1 231 ? 11.001 52.274 24.197 1.00 27.19 222 LEU B O 1
ATOM 3596 N N . LEU B 1 232 ? 10.209 53.771 25.630 1.00 25.90 223 LEU B N 1
ATOM 3597 C CA . LEU B 1 232 ? 10.927 54.880 24.982 1.00 26.30 223 LEU B CA 1
ATOM 3598 C C . LEU B 1 232 ? 12.005 55.551 25.828 1.00 27.08 223 LEU B C 1
ATOM 3599 O O . LEU B 1 232 ? 12.731 56.419 25.314 1.00 27.35 223 LEU B O 1
ATOM 3604 N N . ALA B 1 233 ? 12.109 55.202 27.113 1.00 28.64 224 ALA B N 1
ATOM 3605 C CA . ALA B 1 233 ? 13.080 55.891 27.987 1.00 30.40 224 ALA B CA 1
ATOM 3606 C C . ALA B 1 233 ? 14.497 55.713 27.423 1.00 32.85 224 ALA B C 1
ATOM 3607 O O . ALA B 1 233 ? 14.835 54.645 26.941 1.00 33.75 224 ALA B O 1
ATOM 3609 N N . LYS B 1 234 ? 15.303 56.771 27.483 1.00 38.06 225 LYS B N 1
ATOM 3610 C CA . LYS B 1 234 ? 16.667 56.755 26.946 1.00 42.73 225 LYS B CA 1
ATOM 3611 C C . LYS B 1 234 ? 17.734 56.564 28.041 1.00 44.99 225 LYS B C 1
ATOM 3612 O O . LYS B 1 234 ? 17.486 56.834 29.222 1.00 44.00 225 LYS B O 1
ATOM 3618 N N . ASN B 1 235 ? 18.909 56.067 27.650 1.00 47.32 226 ASN B N 1
ATOM 3619 C CA . ASN B 1 235 ? 20.051 55.989 28.569 1.00 48.80 226 ASN B CA 1
ATOM 3620 C C . ASN B 1 235 ? 20.473 57.376 29.071 1.00 49.66 226 ASN B C 1
ATOM 3621 O O . ASN B 1 235 ? 20.464 58.325 28.291 1.00 48.92 226 ASN B O 1
#

Secondary structure (DSSP, 8-state):
--S---EEEE--BTTTB-TTHHHHTTHHHH-TTHHHHHHHHHHHHHHHHHHHHHTT----HHHHHHHHHHHHHHHTT-TTHHHHHHHHHHHHHTPPBPTTHHHHHHHHHHTT-EEEEEESS-HHHHHHHHHHTT-GGG-SEEEEGGGTT--TTSHHHHHHHHHHHT--GGGEEEEES-HHHHHHHHHHT-EEEEE-TT-PPP--TTS--SEEESSGGGHHHHH--/--S---EEEE--BTTTB-TTHHHHTTHHHH-TTHHHHHHHHHHHHHHHHHHHHHTT----HHHHHHHHHHHHHHHTT-S-HHHHHHHHHHHHHTPPBPTTHHHHHHHHHHTT-EEEEEESS-HHHHHHHHHHTT-GGG-SEEEEGGGTT--TTSHHHHHHHHHHHT--GGGEEEEES-HHHHHHHHHHT-EEEEE-SS-PPP--TTS--SEEESSGGGHHHHH---

Nearest PDB structures (foldseek):
  2no4-assembly1_B  TM=9.957E-01  e=7.975E-43  Burkholderia cepacia
  2no5-assembly1_B  TM=9.947E-01  e=9.949E-41  Burkholderia cepacia
  1zrm-assembly1_A  TM=9.609E-01  e=1.907E-24  Pseudomonas sp. YL
  1jud-assembly1_A  TM=9.463E-01  e=6.961E-24  Pseudomonas sp. YL
  3um9-assembly1_B  TM=9.640E-01  e=6.144E-23  Polaromonas sp. JS666

Foldseek 3Di:
DPPFAAAEEEEPDQAFFDLLFLLVVVVVVFDPCSVVLSVQLVVQLVVCQVVCQVVVNFDASLVSSLVSNLVSCVVVVTPPSPVSSVSSSVCQLQGETDPCNQVLLQLCVVLNHQYEYQYSHDCNSVVSNCVNNVVVVSHPYYHHCVVVSHDPLPLVSVVVVCVVVVGDQDNYEYEYQDLRNLLSSQVSPHQYEHQPQPPDDHDNPVRPHPYYDPHSVVVCVVPVD/DDAPAAAEEEEPDQFFFDLLQLLVVCVVVFDPCSVVLSVQLVVQLVVCQVVCQVVVNFDASLVSSLVSNLVSCVVVVTPPSVVSSVSSSVCQLATETDPCNQVLLQLCVVLNHQYEYQYSHDCNSRVSNCVNHVVVVSHDYYHHCVVVSHDPLPLVSVVVCCVVVVHDQDSYEYEEQDQRNLLSSQVSRHQYEHQPQPPDDHDSPVRPHNYYDPDSVVVCVVHRDD

Solvent-accessible surface area: 18672 Å² total; per-residue (Å²): 192,143,142,38,52,102,0,0,0,0,6,0,9,9,0,0,0,20,19,97,4,0,4,117,129,15,35,139,94,7,35,121,36,11,106,33,0,13,113,31,9,44,33,46,2,15,6,8,0,0,0,14,16,6,5,125,53,51,12,45,2,74,78,0,0,42,61,0,0,28,13,0,1,97,50,74,150,32,156,82,104,166,17,5,54,92,116,0,14,72,6,7,71,91,1,40,29,30,128,51,0,35,98,4,1,94,76,0,80,100,29,54,13,46,0,0,0,0,1,8,0,11,75,119,2,0,77,22,0,0,147,42,21,143,0,43,219,8,23,76,29,36,4,0,0,29,69,50,113,29,0,0,0,8,38,136,0,0,76,20,0,5,99,143,23,54,8,92,43,60,32,0,2,0,0,0,23,16,10,15,0,4,1,2,0,19,90,40,31,8,39,2,2,16,1,8,61,151,58,66,16,75,22,14,115,63,9,106,65,128,76,102,17,85,29,2,50,75,0,70,100,66,11,51,147,65,139,55,86,6,109,0,0,0,0,5,0,9,9,0,0,0,30,17,74,9,0,4,126,131,8,35,142,76,8,35,122,35,14,98,43,0,11,118,33,8,48,34,47,1,14,5,8,0,0,0,11,15,8,4,120,52,50,13,44,2,73,81,0,0,42,58,0,0,26,11,0,1,93,47,77,146,26,155,93,98,161,24,10,57,80,123,0,12,73,8,8,71,94,1,43,31,29,126,51,0,40,108,3,0,82,70,0,71,83,27,66,8,42,0,0,0,0,2,8,0,12,81,119,2,0,62,21,0,1,139,50,27,120,0,46,152,8,23,74,27,35,4,6,0,37,82,65,123,25,0,0,1,6,39,130,0,0,76,24,0,6,100,149,24,52,10,90,42,103,38,0,0,0,0,0,22,16,10,14,0,4,1,2,0,19,90,43,32,8,22,2,0,16,2,10,76,151,59,61,17,73,24,15,123,63,10,105,67,113,86,87,20,90,25,2,45,74,0,75,100,34,0,42,88,203

InterPro domains:
  IPR006328 L-2-Haloacid dehalogenase [TIGR01428] (6-201)
  IPR006328 L-2-Haloacid dehalogenase [cd02588] (6-220)
  IPR006439 HAD hydrolase, subfamily IA [PR00413] (5-16)
  IPR006439 HAD hydrolase, subfamily IA [PR00413] (31-44)
  IPR006439 HAD hydrolase, subfamily IA [PR00413] (45-58)
  IPR006439 HAD hydrolase, subfamily IA [PR00413] (108-121)
  IPR006439 HAD hydrolase, subfamily IA [PR00413] (139-155)
  IPR006439 HAD hydrolase, subfamily IA [PR00413] (157-177)
  IPR006439 HAD hydrolase, subfamily IA [PR00413] (184-197)
  IPR006439 HAD hydrolase, subfamily IA [TIGR01493] (8-188)
  IPR006439 HAD hydrolase, subfamily IA [TIGR01509] (92-193)
  IPR006439 HAD hydrolase, subfamily IA [TIGR01549] (84-176)
  IPR023198 Phosphoglycolate phosphatase-like, domain 2 [G3DSA:1.10.150.240] (19-93)
  IPR023214 HAD superfamily [G3DSA:3.40.50.1000] (6-200)
  IPR036412 HAD-like superfamily [SSF56784] (4-219)
  IPR051540 S-2-haloalkanoic acid dehalogenase [PTHR43316] (2-225)